Protein 6YRS (pdb70)

Secondary structure (DSSP, 8-state):
-HHHHHHHHHHHHTSEEEEEEEETTT--EEEESTTS-EE-GGGHHHHHHHHHHHHHHTTS--TT-EE---GGG--SS-TTGGG-TTT-EEHHHHHHHHHHS--HHHHHHHHHHHTSHHHHHHHHHHTT-SS----S-TTGGG---TT--TTEE-HHHHHHHHHHHHHSSSS-HHHHHHHHHHHHT--S-TTTTGGGS-TTSEEEEEEEEETTTEEEEEEEEE-TTS--EEEEEEEES--S-HHHHHHHHHHHHHHHHHHHHT--/-HHHHHHHHHHHHTSEEEEEEEETTT--EEEESTTS-EE-GGGHHHHHHHHHHHHHHTTS--TT-EE---GGG--SS-TTGGG-TTT-EEHHHHHHHHHHH--HHHHHHHHHHHTSHHHHHHHHHHTT-SS----S-TTGGG---TT--TTEE-HHHHHHHHHHHHHSSSS-HHHHHHHHHHHHT---EEEETTTEEEEEEE---EEEEEEEES--S-HHHHHHHHHHHHHHHHHHHHH-

Radius of gyration: 26.32 Å; Cα contacts (8 Å, |Δi|>4): 1083; chains: 2; bounding box: 68×52×70 Å

CATH classification: 3.40.710.10

Solvent-accessible surface area: 21165 Å² total; per-residue (Å²): 160,36,53,116,88,2,39,96,5,14,175,146,0,43,16,58,0,0,0,0,0,7,20,13,69,99,27,78,126,28,62,28,93,8,108,60,58,0,12,0,1,12,0,0,1,1,0,0,1,0,1,4,1,20,35,41,63,62,69,131,32,146,45,48,73,126,21,105,21,53,130,165,70,42,47,92,171,5,60,35,0,80,147,62,39,83,76,1,5,20,0,30,74,0,0,82,3,1,0,2,62,24,0,6,2,0,0,23,19,1,0,81,22,5,0,0,11,35,4,0,22,53,28,0,95,88,37,58,7,149,32,0,74,5,53,38,70,2,44,96,1,20,59,8,26,76,84,37,92,100,0,4,0,45,0,14,18,0,0,52,7,2,78,47,0,11,82,19,130,36,3,41,98,78,6,52,102,54,1,41,66,13,1,71,49,11,128,48,14,30,130,2,9,66,81,70,30,72,113,91,42,150,16,1,0,1,5,2,56,18,106,85,12,1,41,0,0,2,1,16,2,10,0,60,93,129,32,42,4,0,0,0,0,2,1,3,56,8,142,45,97,58,102,35,49,18,59,7,0,33,52,0,1,119,22,0,16,75,37,2,45,121,116,219,168,20,65,117,90,2,30,92,41,12,127,185,5,46,19,55,0,0,0,0,1,6,25,7,70,88,28,77,124,35,51,26,85,8,110,50,57,1,12,0,0,11,0,0,1,0,0,0,0,0,1,2,1,22,75,40,64,66,67,157,24,151,48,47,83,126,18,105,22,41,148,156,67,51,48,95,175,6,53,32,0,81,147,60,35,79,95,2,2,22,0,26,75,0,0,77,2,0,0,4,66,28,0,7,2,0,0,24,16,0,0,118,35,8,60,4,10,66,19,0,23,60,29,0,71,90,37,60,7,128,34,0,14,5,50,27,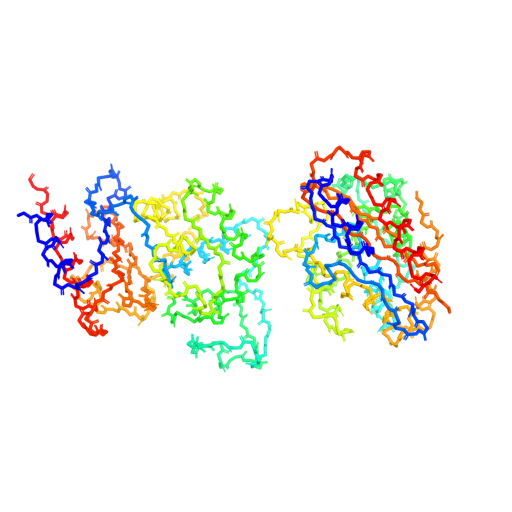101,5,48,107,1,15,64,6,19,72,53,14,42,25,0,3,0,47,0,26,18,0,0,52,8,0,79,46,0,7,79,25,140,32,6,38,97,79,8,62,106,52,1,50,76,11,16,112,36,64,163,11,35,3,45,23,98,94,12,0,52,1,50,2,34,36,103,106,39,22,0,7,0,0,0,0,3,63,11,161,43,99,52,117,37,42,65,60,14,6,68,55,0,13,120,17,0,37,77,35,10,109,137,166

Sequence (504 aa):
QLSSEEQLAELEKRSGGRRVGVIVLDTATGRRIAYRGDDERRFPMMSTFKALLAAAVLARVDAGKKERLGRRITYSKEEDLVDYSPVTEKHVGDGMTVAELCEAAITLSDNTAANLLLEEALGGPAALTAFLRSIGDEEVTRLDRWEPELNEAAPGDERDTTMPAAMAATLRTLLLGDDALSPASRQQLVDWLVANKTGGKLLRAGLPADWRRIGDKSGAGEEHGSRNIIAVIGPPGRRAPIIIVVIYLTEESQVDADARDAVIAEVGRLVVEAFHHHHQLSEEQLAELEKRRSGGRVGVVIVLDTATGRRRIAYRGDDERRFPMMMSTFKALLAAAVLARRVDAGKERRLGRRITYSKKEEDLVDYSPVTEKHVGDGMTVAELCEAAITLSDNTAANLLLEALGGPAALTAFLRSIGDEVTRLDRWEPELNEAAPGDERDTTMPAAMAATLRTLLLGDALSPASRQQLVDWLVANKKKSGAGEHGSRNIIAVIAPIIVVVIYLTESQVDADARDAVIAEVGRLVVEAFHHH

Structure (mmCIF, N/CA/C/O backbone):
data_6YRS
#
_entry.id   6YRS
#
_cell.length_a   47.347
_cell.length_b   81.402
_cell.length_c   61.037
_cell.angle_alpha   90.000
_cell.angle_beta   94.580
_cell.angle_gamma   90.000
#
_symmetry.space_group_name_H-M   'P 1 21 1'
#
loop_
_entity.id
_entity.type
_entity.pdbx_description
1 polymer 'ancestral beta-lactamase'
2 non-polymer 'ACETATE ION'
3 non-polymer 'TRIETHYLENE GLYCOL'
4 non-polymer 1,2-ETHANEDIOL
5 non-polymer 'SULFATE ION'
6 non-polymer DI(HYDROXYETHYL)ETHER
7 water water
#
loop_
_atom_site.group_PDB
_atom_site.id
_atom_site.type_symbol
_atom_site.label_atom_id
_atom_site.label_alt_id
_atom_site.label_comp_id
_atom_site.label_asym_id
_atom_site.label_entity_id
_atom_site.label_seq_id
_atom_site.pdbx_PDB_ins_code
_atom_site.Cartn_x
_atom_site.Cartn_y
_atom_site.Cartn_z
_atom_site.occupancy
_atom_site.B_iso_or_equiv
_atom_site.auth_seq_id
_atom_site.auth_comp_id
_atom_site.auth_asym_id
_atom_site.auth_atom_id
_atom_site.pdbx_PDB_model_num
ATOM 1 N N . GLN A 1 4 ? 1.16986 51.46771 -13.25891 1.000 68.83738 28 GLN A N 1
ATOM 2 C CA . GLN A 1 4 ? 2.42571 52.10094 -12.90672 1.000 65.84634 28 GLN A CA 1
ATOM 3 C C . GLN A 1 4 ? 3.38526 51.05235 -12.33988 1.000 59.47612 28 GLN A C 1
ATOM 4 O O . GLN A 1 4 ? 3.10486 49.85897 -12.35254 1.000 57.53018 28 GLN A O 1
ATOM 17 N N . LEU A 1 5 ? 4.50350 51.50782 -11.78405 1.000 55.18503 29 LEU A N 1
ATOM 18 C CA . LEU A 1 5 ? 5.54877 50.57098 -11.38633 1.000 51.53016 29 LEU A CA 1
ATOM 19 C C . LEU A 1 5 ? 5.12067 49.70835 -10.20600 1.000 51.69975 29 LEU A C 1
ATOM 20 O O . LEU A 1 5 ? 5.36309 48.49700 -10.19388 1.000 49.56294 29 LEU A O 1
ATOM 36 N N A SER A 1 6 ? 4.51832 50.30900 -9.18182 0.571 53.86472 30 SER A N 1
ATOM 37 N N B SER A 1 6 ? 4.48459 50.32491 -9.20684 0.429 53.96954 30 SER A N 1
ATOM 38 C CA A SER A 1 6 ? 4.17169 49.51653 -8.00470 0.571 52.87210 30 SER A CA 1
ATOM 39 C CA B SER A 1 6 ? 4.05754 49.59286 -8.01845 0.429 53.23563 30 SER A CA 1
ATOM 40 C C A SER A 1 6 ? 3.13906 48.44964 -8.35169 0.571 54.35832 30 SER A C 1
ATOM 41 C C B SER A 1 6 ? 3.09187 48.47475 -8.38538 0.429 54.46430 30 SER A C 1
ATOM 42 O O A SER A 1 6 ? 3.13275 47.36426 -7.75780 0.571 52.80954 30 SER A O 1
ATOM 43 O O B SER A 1 6 ? 3.13644 47.38204 -7.80653 0.429 52.94277 30 SER A O 1
ATOM 58 N N A GLU A 1 7 ? 2.26858 48.74008 -9.31113 0.571 55.06585 31 GLU A N 1
ATOM 59 N N B GLU A 1 7 ? 2.20860 48.73462 -9.34124 0.429 55.39296 31 GLU A N 1
ATOM 60 C CA A GLU A 1 7 ? 1.27788 47.75675 -9.73964 0.571 56.32217 31 GLU A CA 1
ATOM 61 C CA B GLU A 1 7 ? 1.24665 47.71775 -9.74980 0.429 56.37291 31 GLU A CA 1
ATOM 62 C C A GLU A 1 7 ? 1.92467 46.62706 -10.52222 0.571 54.32959 31 GLU A C 1
ATOM 63 C C B GLU A 1 7 ? 1.91890 46.60832 -10.53886 0.429 54.40466 31 GLU A C 1
ATOM 64 O O A GLU A 1 7 ? 1.52109 45.46315 -10.39322 0.571 54.72973 31 GLU A O 1
ATOM 65 O O B GLU A 1 7 ? 1.53206 45.43766 -10.42770 0.429 54.72928 31 GLU A O 1
ATOM 88 N N . GLN A 1 8 ? 2.90850 46.96161 -11.36134 1.000 53.09041 32 GLN A N 1
ATOM 89 C CA . GLN A 1 8 ? 3.67841 45.94424 -12.06488 1.000 53.70360 32 GLN A CA 1
ATOM 90 C C . GLN A 1 8 ? 4.41187 45.04520 -11.08385 1.000 47.93487 32 GLN A C 1
ATOM 91 O O . GLN A 1 8 ? 4.44376 43.82326 -11.25347 1.000 48.31066 32 GLN A O 1
ATOM 106 N N . LEU A 1 9 ? 5.02552 45.63155 -10.05997 1.000 44.50078 33 LEU A N 1
ATOM 107 C CA . LEU A 1 9 ? 5.77059 44.81440 -9.10161 1.000 40.35262 33 LEU A CA 1
ATOM 108 C C . LEU A 1 9 ? 4.83927 43.93061 -8.27120 1.000 42.05696 33 LEU A C 1
ATOM 109 O O . LEU A 1 9 ? 5.16415 42.76799 -7.97350 1.000 40.76513 33 LEU A O 1
ATOM 125 N N . ALA A 1 10 ? 3.67861 44.45991 -7.88334 1.000 43.54779 34 ALA A N 1
ATOM 126 C CA . ALA A 1 10 ? 2.73080 43.66128 -7.12127 1.000 44.35325 34 ALA A CA 1
ATOM 127 C C . ALA A 1 10 ? 2.23814 42.48876 -7.95407 1.000 46.36085 34 ALA A C 1
ATOM 128 O O . ALA A 1 10 ? 2.01698 41.39177 -7.42338 1.000 47.21155 34 ALA A O 1
ATOM 135 N N . GLU A 1 11 ? 2.06358 42.69894 -9.26752 1.000 49.26282 35 GLU A N 1
ATOM 136 C CA . GLU A 1 11 ? 1.64772 41.60718 -10.13930 1.000 53.07607 35 GLU A CA 1
ATOM 137 C C . GLU A 1 11 ? 2.74964 40.55637 -10.26289 1.000 50.06496 35 GLU A C 1
ATOM 138 O O . GLU A 1 11 ? 2.46602 39.35338 -10.25321 1.000 49.24876 35 GLU A O 1
ATOM 150 N N . LEU A 1 12 ? 4.00706 40.98693 -10.41580 1.000 48.97372 36 LEU A N 1
ATOM 151 C CA . LEU A 1 12 ? 5.09562 40.02125 -10.45925 1.000 48.24236 36 LEU A CA 1
ATOM 152 C C . LEU A 1 12 ? 5.17798 39.28859 -9.13346 1.000 46.61178 36 LEU A C 1
ATOM 153 O O . LEU A 1 12 ? 5.39273 38.07044 -9.08749 1.000 45.97945 36 LEU A O 1
ATOM 169 N N . GLU A 1 13 ? 5.02163 40.03101 -8.03739 1.000 44.80278 37 GLU A N 1
ATOM 170 C CA . GLU A 1 13 ? 5.04036 39.41925 -6.71680 1.000 44.01196 37 GLU A CA 1
ATOM 171 C C . GLU A 1 13 ? 3.94543 38.36989 -6.58953 1.000 48.05682 37 GLU A C 1
ATOM 172 O O . GLU A 1 13 ? 4.19775 37.26071 -6.11166 1.000 48.83791 37 GLU A O 1
ATOM 184 N N . LYS A 1 14 ? 2.74218 38.65167 -7.10170 1.000 49.76112 38 LYS A N 1
ATOM 185 C CA . LYS A 1 14 ? 1.69025 37.65431 -6.97979 1.000 52.72633 38 LYS A CA 1
ATOM 186 C C . LYS A 1 14 ? 1.91635 36.48698 -7.93157 1.000 52.51228 38 LYS A C 1
ATOM 187 O O . LYS A 1 14 ? 1.47677 35.37317 -7.64035 1.000 54.49527 38 LYS A O 1
ATOM 206 N N . ARG A 1 15 ? 2.52926 36.72483 -9.09335 1.000 53.66475 39 ARG A N 1
ATOM 207 C CA . ARG A 1 15 ? 2.80393 35.61770 -10.00142 1.000 56.76933 39 ARG A CA 1
ATOM 208 C C . ARG A 1 15 ? 3.84956 34.68236 -9.39566 1.000 52.07877 39 ARG A C 1
ATOM 209 O O . ARG A 1 15 ? 3.78143 33.46362 -9.57801 1.000 51.89131 39 ARG A O 1
ATOM 230 N N . SER A 1 16 ? 4.80835 35.25258 -8.67182 1.000 48.77081 40 SER A N 1
ATOM 231 C CA . SER A 1 16 ? 5.86724 34.49952 -7.98470 1.000 46.58588 40 SER A CA 1
ATOM 232 C C . SER A 1 16 ? 5.35221 33.62590 -6.83623 1.000 46.04853 40 SER A C 1
ATOM 233 O O . SER A 1 16 ? 5.99766 32.62209 -6.48523 1.000 45.50113 40 SER A O 1
ATOM 241 N N . GLY A 1 17 ? 4.19046 33.94714 -6.28482 1.000 43.19821 41 GLY A N 1
ATOM 242 C CA . GLY A 1 17 ? 3.74829 33.34688 -5.04184 1.000 41.93749 41 GLY A CA 1
ATOM 243 C C . GLY A 1 17 ? 4.52009 33.78596 -3.81622 1.000 39.35999 41 GLY A C 1
ATOM 244 O O . GLY A 1 17 ? 4.23711 33.29908 -2.71919 1.000 39.70773 41 GLY A O 1
ATOM 248 N N . GLY A 1 18 ? 5.47025 34.70216 -3.96319 1.000 38.21379 42 GLY A N 1
ATOM 249 C CA . GLY A 1 18 ? 6.35693 35.07955 -2.88506 1.000 35.36982 42 GLY A CA 1
ATOM 250 C C . GLY A 1 18 ? 6.32811 36.55288 -2.54761 1.000 35.78907 42 GLY A C 1
ATOM 251 O O . GLY A 1 18 ? 5.36948 37.27042 -2.86727 1.000 37.88063 42 GLY A O 1
ATOM 255 N N A ARG A 1 19 ? 7.38955 36.99128 -1.87822 0.395 32.45175 43 ARG A N 1
ATOM 256 N N B ARG A 1 19 ? 7.35228 36.98141 -1.82003 0.605 32.44995 43 ARG A N 1
ATOM 257 C CA A ARG A 1 19 ? 7.58290 38.36328 -1.44167 0.395 31.42599 43 ARG A CA 1
ATOM 258 C CA B ARG A 1 19 ? 7.57954 38.36255 -1.43824 0.605 31.23415 43 ARG A CA 1
ATOM 259 C C A ARG A 1 19 ? 8.75209 38.94785 -2.21459 0.395 30.77067 43 ARG A C 1
ATOM 260 C C B ARG A 1 19 ? 8.71825 38.90492 -2.28294 0.605 30.93367 43 ARG A C 1
ATOM 261 O O A ARG A 1 19 ? 9.84094 38.35773 -2.24496 0.395 28.91535 43 ARG A O 1
ATOM 262 O O B ARG A 1 19 ? 9.77395 38.26426 -2.39532 0.605 29.29007 43 ARG A O 1
ATOM 303 N N . VAL A 1 20 ? 8.54448 40.12643 -2.78747 1.000 30.64150 44 VAL A N 1
ATOM 304 C CA . VAL A 1 20 ? 9.56333 40.83045 -3.55517 1.000 28.31803 44 VAL A CA 1
ATOM 305 C C . VAL A 1 20 ? 9.95840 42.11106 -2.83665 1.000 27.35631 44 VAL A C 1
ATOM 306 O O . VAL A 1 20 ? 9.09202 42.86118 -2.36846 1.000 28.16865 44 VAL A O 1
ATOM 320 N N . GLY A 1 21 ? 11.25423 42.39875 -2.82695 1.000 27.82991 45 GLY A N 1
ATOM 321 C CA . GLY A 1 21 ? 11.76230 43.64708 -2.26078 1.000 26.09575 45 GLY A CA 1
ATOM 322 C C . GLY A 1 21 ? 12.79205 44.23667 -3.19787 1.000 25.49960 45 GLY A C 1
ATOM 323 O O . GLY A 1 21 ? 13.59571 43.52018 -3.77005 1.000 26.66120 45 GLY A O 1
ATOM 327 N N . VAL A 1 22 ? 12.77178 45.56693 -3.33179 1.000 28.10488 46 VAL A N 1
ATOM 328 C CA . VAL A 1 22 ? 13.66339 46.23775 -4.27014 1.000 29.87855 46 VAL A CA 1
ATOM 329 C C . VAL A 1 22 ? 14.02503 47.61189 -3.74636 1.000 29.06633 46 VAL A C 1
ATOM 330 O O . VAL A 1 22 ? 13.15040 48.35905 -3.29905 1.000 30.08651 46 VAL A O 1
ATOM 343 N N . ILE A 1 23 ? 15.26575 48.00102 -3.99427 1.000 27.92542 47 ILE A N 1
ATOM 344 C CA . ILE A 1 23 ? 15.69677 49.39718 -3.93878 1.000 27.53291 47 ILE A CA 1
ATOM 345 C C . ILE A 1 23 ? 16.53839 49.66454 -5.16314 1.000 27.54119 47 ILE A C 1
ATOM 346 O O . ILE A 1 23 ? 17.45269 48.89034 -5.46887 1.000 27.07886 47 ILE A O 1
ATOM 362 N N . VAL A 1 24 ? 16.26320 50.77237 -5.86159 1.000 25.27939 48 VAL A N 1
ATOM 363 C CA . VAL A 1 24 ? 17.21624 51.39351 -6.76636 1.000 24.30452 48 VAL A CA 1
ATOM 364 C C . VAL A 1 24 ? 17.59218 52.73001 -6.13310 1.000 27.16012 48 VAL A C 1
ATOM 365 O O . VAL A 1 24 ? 16.70332 53.50995 -5.77817 1.000 26.80089 48 VAL A O 1
ATOM 378 N N . LEU A 1 25 ? 18.88541 52.97695 -5.97934 1.000 25.59810 49 LEU A N 1
ATOM 379 C CA . LEU A 1 25 ? 19.38179 54.14929 -5.25524 1.000 25.97496 49 LEU A CA 1
ATOM 380 C C . LEU A 1 25 ? 20.43688 54.85914 -6.07884 1.000 28.56745 49 LEU A C 1
ATOM 381 O O . LEU A 1 25 ? 21.42404 54.24967 -6.50840 1.000 27.29206 49 LEU A O 1
ATOM 397 N N . ASP A 1 26 ? 20.23405 56.15779 -6.27587 1.000 29.30300 50 ASP A N 1
ATOM 398 C CA . ASP A 1 26 ? 21.18593 57.01765 -6.95469 1.000 30.56572 50 ASP A CA 1
ATOM 399 C C . ASP A 1 26 ? 22.23290 57.41608 -5.91938 1.000 32.07374 50 ASP A C 1
ATOM 400 O O . ASP A 1 26 ? 21.89263 58.04214 -4.91572 1.000 31.85238 50 ASP A O 1
ATOM 409 N N . THR A 1 27 ? 23.48709 57.00741 -6.12365 1.000 32.50684 51 THR A N 1
ATOM 410 C CA . THR A 1 27 ? 24.49884 57.27080 -5.10725 1.000 33.64781 51 THR A CA 1
ATOM 411 C C . THR A 1 27 ? 24.82615 58.75122 -5.00875 1.000 37.28313 51 THR A C 1
ATOM 412 O O . THR A 1 27 ? 25.36568 59.18559 -3.98844 1.000 39.29276 51 THR A O 1
ATOM 423 N N . ALA A 1 28 ? 24.50166 59.54687 -6.01949 1.000 36.46481 52 ALA A N 1
ATOM 424 C CA . ALA A 1 28 ? 24.81151 60.97075 -5.92739 1.000 39.11809 52 ALA A CA 1
ATOM 425 C C . ALA A 1 28 ? 23.69398 61.79088 -5.29434 1.000 37.51890 52 ALA A C 1
ATOM 426 O O . ALA A 1 28 ? 23.96976 62.80134 -4.63718 1.000 39.54808 52 ALA A O 1
ATOM 433 N N . THR A 1 29 ? 22.43927 61.37296 -5.43381 1.000 31.24392 53 THR A N 1
ATOM 434 C CA . THR A 1 29 ? 21.34141 62.19515 -4.95887 1.000 33.07211 53 THR A CA 1
ATOM 435 C C . THR A 1 29 ? 20.56624 61.58568 -3.81002 1.000 31.31528 53 THR A C 1
ATOM 436 O O . THR A 1 29 ? 19.83136 62.31808 -3.14668 1.000 32.44720 53 THR A O 1
ATOM 447 N N . GLY A 1 30 ? 20.73057 60.28945 -3.55845 1.000 29.72922 54 GLY A N 1
ATOM 448 C CA . GLY A 1 30 ? 19.93132 59.51782 -2.62778 1.000 31.39037 54 GLY A CA 1
ATOM 449 C C . GLY A 1 30 ? 18.50340 59.23101 -3.07494 1.000 31.85678 54 GLY A C 1
ATOM 450 O O . GLY A 1 30 ? 17.72452 58.67747 -2.29412 1.000 30.52557 54 GLY A O 1
ATOM 454 N N . ARG A 1 31 ? 18.13928 59.59422 -4.29701 1.000 31.08879 55 ARG A N 1
ATOM 455 C CA . ARG A 1 31 ? 16.80609 59.29403 -4.79947 1.000 31.02710 55 ARG A CA 1
ATOM 456 C C . ARG A 1 31 ? 16.65179 57.79095 -4.98190 1.000 29.14306 55 ARG A C 1
ATOM 457 O O . ARG A 1 31 ? 17.58368 57.10498 -5.42553 1.000 27.30573 55 ARG A O 1
ATOM 478 N N . ARG A 1 32 ? 15.44150 57.28200 -4.72161 1.000 29.75373 56 ARG A N 1
ATOM 479 C CA . ARG A 1 32 ? 15.23801 55.84289 -4.76907 1.000 30.03362 56 ARG A CA 1
ATOM 480 C C . ARG A 1 32 ? 13.90468 55.46233 -5.38889 1.000 31.93190 56 ARG A C 1
ATOM 481 O O . ARG A 1 32 ? 12.93364 56.20335 -5.30597 1.000 31.08164 56 ARG A O 1
ATOM 502 N N . ILE A 1 33 ? 13.88219 54.26542 -5.98649 1.000 29.98084 57 ILE A N 1
ATOM 503 C CA . ILE A 1 33 ? 12.66529 53.47735 -6.12279 1.000 30.73090 57 ILE A CA 1
ATOM 504 C C . ILE A 1 33 ? 12.70621 52.40625 -5.04268 1.000 30.71582 57 ILE A C 1
ATOM 505 O O . ILE A 1 33 ? 13.75174 51.76884 -4.85910 1.000 29.80695 57 ILE A O 1
ATOM 521 N N . ALA A 1 34 ? 11.60741 52.24947 -4.28628 1.000 32.13185 58 ALA A N 1
ATOM 522 C CA . ALA A 1 34 ? 11.54981 51.30239 -3.17003 1.000 31.70154 58 ALA A CA 1
ATOM 523 C C . ALA A 1 34 ? 10.27591 50.47920 -3.22349 1.000 31.96126 58 ALA A C 1
ATOM 524 O O . ALA A 1 34 ? 9.18500 51.01389 -3.45861 1.000 33.28485 58 ALA A O 1
ATOM 531 N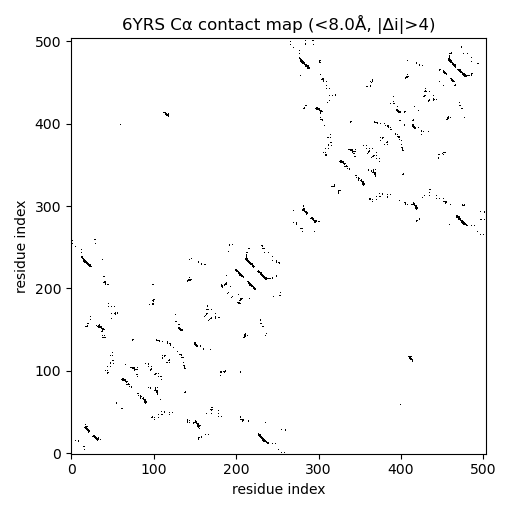 N . TYR A 1 35 ? 10.40541 49.18289 -2.97883 1.000 29.61398 60 TYR A N 1
ATOM 532 C CA . TYR A 1 35 ? 9.25328 48.29380 -2.87847 1.000 32.40494 60 TYR A CA 1
ATOM 533 C C . TYR A 1 35 ? 9.55068 47.33604 -1.74830 1.000 30.57652 60 TYR A C 1
ATOM 534 O O . TYR A 1 35 ? 10.51891 46.58791 -1.85187 1.000 29.89886 60 TYR A O 1
ATOM 552 N N . ARG A 1 36 ? 8.76877 47.39936 -0.66405 1.000 32.48625 61 ARG A N 1
ATOM 553 C CA . ARG A 1 36 ? 9.05115 46.60488 0.54634 1.000 31.60470 61 ARG A CA 1
ATOM 554 C C . ARG A 1 36 ? 10.46285 46.89446 1.05419 1.000 30.04593 61 ARG A C 1
ATOM 555 O O . ARG A 1 36 ? 11.17796 46.00623 1.54186 1.000 28.91322 61 ARG A O 1
ATOM 576 N N . GLY A 1 37 ? 10.85603 48.17047 0.96522 1.000 29.88655 62 GLY A N 1
ATOM 577 C CA . GLY A 1 37 ? 12.22005 48.56986 1.31511 1.000 30.22258 62 GLY A CA 1
ATOM 578 C C . GLY A 1 37 ? 12.52192 48.43888 2.78705 1.000 31.36513 62 GLY A C 1
ATOM 579 O O . GLY A 1 37 ? 13.70555 48.30516 3.17002 1.000 31.40675 62 GLY A O 1
ATOM 583 N N A ASP A 1 38 ? 11.50544 48.44058 3.63574 0.494 33.47456 63 ASP A N 1
ATOM 584 N N B ASP A 1 38 ? 11.48247 48.40871 3.61262 0.506 33.45688 63 ASP A N 1
ATOM 585 C CA A ASP A 1 38 ? 11.72021 48.34404 5.07110 0.494 34.66696 63 ASP A CA 1
ATOM 586 C CA B ASP A 1 38 ? 11.58553 48.37958 5.06078 0.506 34.74066 63 ASP A CA 1
ATOM 587 C C A ASP A 1 38 ? 11.22176 47.02011 5.63836 0.494 34.90458 63 ASP A C 1
ATOM 588 C C B ASP A 1 38 ? 11.24810 47.01254 5.64107 0.506 34.87275 63 ASP A C 1
ATOM 589 O O A ASP A 1 38 ? 10.93568 46.93153 6.83581 0.494 36.41235 63 ASP A O 1
ATOM 590 O O B ASP A 1 38 ? 11.10364 46.88779 6.86060 0.506 36.22494 63 ASP A O 1
ATOM 607 N N . GLU A 1 39 ? 11.12605 45.98907 4.80768 1.000 32.12545 64 GLU A N 1
ATOM 608 C CA . GLU A 1 39 ? 10.83560 44.63533 5.26016 1.000 32.59539 64 GLU A CA 1
ATOM 609 C C . GLU A 1 39 ? 12.12405 43.82205 5.25657 1.000 31.07167 64 GLU A C 1
ATOM 610 O O . GLU A 1 39 ? 13.08248 44.15015 4.55996 1.000 31.03290 64 GLU A O 1
ATOM 623 N N A ARG A 1 40 ? 12.12721 42.73308 6.02873 0.628 30.63879 65 ARG A N 1
ATOM 624 N N B ARG A 1 40 ? 12.13902 42.73692 6.02821 0.372 30.53068 65 ARG A N 1
ATOM 625 C CA A ARG A 1 40 ? 13.28911 41.85876 6.06727 0.628 29.19713 65 ARG A CA 1
ATOM 626 C CA B ARG A 1 40 ? 13.32255 41.89043 6.08590 0.372 29.16107 65 ARG A CA 1
ATOM 627 C C A ARG A 1 40 ? 13.23149 40.79775 4.98356 0.628 27.93882 65 ARG A C 1
ATOM 628 C C B ARG A 1 40 ? 13.25839 40.78219 5.04214 0.372 27.90129 65 ARG A C 1
ATOM 629 O O A ARG A 1 40 ? 12.17938 40.19300 4.70474 0.628 28.53172 65 ARG A O 1
ATOM 630 O O B ARG A 1 40 ? 12.20862 40.16214 4.80916 0.372 28.64487 65 ARG A O 1
ATOM 671 N N . PHE A 1 41 ? 14.40017 40.54683 4.40978 1.000 27.33741 66 PHE A N 1
ATOM 672 C CA . PHE A 1 41 ? 14.63283 39.48204 3.47217 1.000 27.23683 66 PHE A CA 1
ATOM 673 C C . PHE A 1 41 ? 15.95188 38.80671 3.78633 1.000 26.36463 66 PHE A C 1
ATOM 674 O O . PHE A 1 41 ? 16.89042 39.46638 4.27015 1.000 27.73945 66 PHE A O 1
ATOM 692 N N . PRO A 1 42 ? 16.07746 37.52460 3.43313 1.000 26.90164 67 PRO A N 1
ATOM 693 C CA . PRO A 1 42 ? 17.33633 36.80399 3.64494 1.000 27.38978 67 PRO A CA 1
ATOM 694 C C . PRO A 1 42 ? 18.41701 37.34906 2.73810 1.000 28.55875 67 PRO A C 1
ATOM 695 O O . PRO A 1 42 ? 18.16822 37.66682 1.56763 1.000 27.07807 67 PRO A O 1
ATOM 706 N N . MET A 1 43 ? 19.61853 37.48955 3.28766 1.000 27.01611 68 MET A N 1
ATOM 707 C CA . MET A 1 43 ? 20.74542 37.93006 2.46808 1.000 25.96414 68 MET A CA 1
ATOM 708 C C . MET A 1 43 ? 21.27538 36.85111 1.51655 1.000 25.08678 68 MET A C 1
ATOM 709 O O . MET A 1 43 ? 21.76237 37.17585 0.41989 1.000 26.03882 68 MET A O 1
ATOM 723 N N . MET A 1 44 ? 21.33541 35.60228 1.96005 1.000 24.69654 69 MET A N 1
ATOM 724 C CA . MET A 1 44 ? 22.04362 34.52850 1.25770 1.000 24.69066 69 MET A CA 1
ATOM 725 C C . MET A 1 44 ? 23.42519 35.02458 0.79899 1.000 23.86563 69 MET A C 1
ATOM 726 O O . MET A 1 44 ? 24.12057 35.74904 1.54040 1.000 23.55625 69 MET A O 1
ATOM 740 N N . SER A 1 45 ? 23.86922 34.65601 -0.40163 1.000 24.49959 70 SER A N 1
ATOM 741 C CA . SER A 1 45 ? 25.26341 34.89934 -0.76058 1.000 24.34289 70 SER A CA 1
ATOM 742 C C . SER A 1 45 ? 25.56383 36.37863 -0.98895 1.000 23.58709 70 SER A C 1
ATOM 743 O O . SER A 1 45 ? 26.73706 36.75066 -1.14976 1.000 24.46043 70 SER A O 1
ATOM 751 N N . THR A 1 46 ? 24.55252 37.24411 -1.04816 1.000 22.35844 71 THR A N 1
ATOM 752 C CA . THR A 1 46 ? 24.89239 38.65032 -1.16516 1.000 23.31748 71 THR A CA 1
ATOM 753 C C . THR A 1 46 ? 25.65098 39.11730 0.07414 1.000 24.09048 71 THR A C 1
ATOM 754 O O . THR A 1 46 ? 26.35581 40.13205 0.00182 1.000 24.45317 71 THR A O 1
ATOM 765 N N . PHE A 1 47 ? 25.56170 38.39150 1.19015 1.000 29.49525 72 PHE A N 1
ATOM 766 C CA . PHE A 1 47 ? 26.35895 38.79890 2.36603 1.000 32.86153 72 PHE A CA 1
ATOM 767 C C . PHE A 1 47 ? 27.87651 38.75440 2.08826 1.000 32.64738 72 PHE A C 1
ATOM 768 O O . PHE A 1 47 ? 28.66241 39.44207 2.77762 1.000 29.29689 72 PHE A O 1
ATOM 785 N N . LYS A 1 48 ? 28.31472 37.98827 1.07470 1.000 21.87661 73 LYS A N 1
ATOM 786 C CA . LYS A 1 48 ? 29.73277 37.82673 0.78806 1.000 21.50278 73 LYS A CA 1
ATOM 787 C C . LYS A 1 48 ? 30.33623 39.15580 0.39263 1.000 22.22816 73 LYS A C 1
ATOM 788 O O . LYS A 1 48 ? 31.52428 39.38539 0.59058 1.000 24.22126 73 LYS A O 1
ATOM 807 N N . ALA A 1 49 ? 29.52174 40.06678 -0.14455 1.000 23.13111 74 ALA A N 1
ATOM 808 C CA . ALA A 1 49 ? 30.02800 41.39106 -0.47822 1.000 24.45380 74 ALA A CA 1
ATOM 809 C C . ALA A 1 49 ? 30.38785 42.14844 0.78743 1.000 23.88045 74 ALA A C 1
ATOM 810 O O . ALA A 1 49 ? 31.41481 42.84130 0.84855 1.000 25.05360 74 ALA A O 1
ATOM 817 N N . LEU A 1 50 ? 29.52942 42.04481 1.79376 1.000 21.65028 75 LEU A N 1
ATOM 818 C CA . LEU A 1 50 ? 29.78920 42.69238 3.07090 1.000 22.36419 75 LEU A CA 1
ATOM 819 C C . LEU A 1 50 ? 30.97582 42.04522 3.79132 1.000 24.18443 75 LEU A C 1
ATOM 820 O O . LEU A 1 50 ? 31.72994 42.72553 4.51076 1.000 23.80199 75 LEU A O 1
ATOM 836 N N . LEU A 1 51 ? 31.06182 40.72118 3.71444 1.000 22.16999 76 LEU A N 1
ATOM 837 C CA . LEU A 1 51 ? 32.18911 39.99898 4.30387 1.000 23.37759 76 LEU A CA 1
ATOM 838 C C . LEU A 1 51 ? 33.51335 40.48982 3.72876 1.000 24.11724 76 LEU A C 1
ATOM 839 O O . LEU A 1 51 ? 34.46773 40.76149 4.46935 1.000 25.03498 76 LEU A O 1
ATOM 855 N N . ALA A 1 52 ? 33.61224 40.58515 2.40766 1.000 23.12317 77 ALA A N 1
ATOM 856 C CA . ALA A 1 52 ? 34.84835 41.06359 1.81566 1.000 25.05180 77 ALA A CA 1
ATOM 857 C C . ALA A 1 52 ? 35.14306 42.49258 2.25236 1.000 27.12219 77 ALA A C 1
ATOM 858 O O . ALA A 1 52 ? 36.31301 42.85450 2.48437 1.000 26.41129 77 ALA A O 1
ATOM 865 N N . ALA A 1 53 ? 34.09420 43.32166 2.38678 1.000 25.58905 78 ALA A N 1
ATOM 866 C CA . ALA A 1 53 ? 34.28659 44.68718 2.87447 1.000 25.40172 78 ALA A CA 1
ATOM 867 C C . ALA A 1 53 ? 34.86211 44.69302 4.28232 1.000 25.84248 78 ALA A C 1
ATOM 868 O O . ALA A 1 53 ? 35.78310 45.47284 4.58416 1.000 27.59723 78 ALA A O 1
ATOM 875 N N . ALA A 1 54 ? 34.34766 43.82747 5.15272 1.000 24.66626 79 ALA A N 1
ATOM 876 C CA . ALA A 1 54 ? 34.84043 43.75815 6.51741 1.000 25.52163 79 ALA A CA 1
ATOM 877 C C . ALA A 1 54 ? 36.30002 43.32130 6.55077 1.000 25.95485 79 ALA A C 1
ATOM 878 O O . ALA A 1 54 ? 37.09683 43.85525 7.33206 1.000 29.16247 79 ALA A O 1
ATOM 885 N N . VAL A 1 55 ? 36.65830 42.34021 5.72114 1.000 28.21277 80 VAL A N 1
ATOM 886 C CA . VAL A 1 55 ? 38.05246 41.90789 5.59185 1.000 28.62977 80 VAL A CA 1
ATOM 887 C C . VAL A 1 55 ? 38.94040 43.06417 5.15183 1.000 28.79860 80 VAL A C 1
ATOM 888 O O . VAL A 1 55 ? 39.98864 43.34241 5.74867 1.000 29.87635 80 VAL A O 1
ATOM 901 N N . LEU A 1 56 ? 38.52202 43.78579 4.11206 1.000 26.92029 81 LEU A N 1
ATOM 902 C CA . LEU A 1 56 ? 39.31027 44.92158 3.67141 1.000 28.15639 81 LEU A CA 1
ATOM 903 C C . LEU A 1 56 ? 39.41489 45.97851 4.76103 1.000 29.57850 81 LEU A C 1
ATOM 904 O O . LEU A 1 56 ? 40.43757 46.64800 4.86345 1.000 32.73708 81 LEU A O 1
ATOM 920 N N . ALA A 1 57 ? 38.34459 46.20698 5.52956 1.000 30.94967 82 ALA A N 1
ATOM 921 C CA . ALA A 1 57 ? 38.45972 47.17808 6.61890 1.000 32.87801 82 ALA A CA 1
ATOM 922 C C . ALA A 1 57 ? 39.48761 46.73075 7.65970 1.000 34.44145 82 ALA A C 1
ATOM 923 O O . ALA A 1 57 ? 40.16814 47.56558 8.26922 1.000 35.37689 82 ALA A O 1
ATOM 930 N N . ARG A 1 58 ? 39.57866 45.42062 7.90929 1.000 31.49946 83 ARG A N 1
ATOM 931 C CA . ARG A 1 58 ? 40.62926 44.91482 8.80264 1.000 33.03876 83 ARG A CA 1
ATOM 932 C C . ARG A 1 58 ? 42.00330 45.10613 8.17445 1.000 33.11085 83 ARG A C 1
ATOM 933 O O . ARG A 1 58 ? 42.97723 45.42910 8.86819 1.000 36.98319 83 ARG A O 1
ATOM 954 N N . VAL A 1 59 ? 42.11170 44.91891 6.85962 1.000 32.49828 84 VAL A N 1
ATOM 955 C CA . VAL A 1 59 ? 43.38330 45.19174 6.18507 1.000 34.40606 84 VAL A CA 1
ATOM 956 C C . VAL A 1 59 ? 43.75492 46.66186 6.32780 1.000 35.35289 84 VAL A C 1
ATOM 957 O O . VAL A 1 59 ? 44.90854 47.01701 6.62510 1.000 38.02186 84 VAL A O 1
ATOM 970 N N . ASP A 1 60 ? 42.79488 47.54794 6.06852 1.000 35.68042 85 ASP A N 1
ATOM 971 C CA . ASP A 1 60 ? 43.03370 48.97791 6.22902 1.000 38.07776 85 ASP A CA 1
ATOM 972 C C . ASP A 1 60 ? 43.61264 49.28734 7.61037 1.000 40.07921 85 ASP A C 1
ATOM 973 O O . ASP A 1 60 ? 44.45254 50.18984 7.76625 1.000 42.15201 85 ASP A O 1
ATOM 982 N N . ALA A 1 61 ? 43.11907 48.59094 8.63444 1.000 39.31126 86 ALA A N 1
ATOM 983 C CA . ALA A 1 61 ? 43.47372 48.86847 10.02507 1.000 42.24184 86 ALA A CA 1
ATOM 984 C C . ALA A 1 61 ? 44.73070 48.14034 10.48273 1.000 43.23064 86 ALA A C 1
ATOM 985 O O . ALA A 1 61 ? 45.14762 48.31034 11.63187 1.000 46.13284 86 ALA A O 1
ATOM 992 N N . GLY A 1 62 ? 45.35169 47.34670 9.62321 1.000 42.82738 87 GLY A N 1
ATOM 993 C CA . GLY A 1 62 ? 46.57031 46.66636 10.00479 1.000 45.53650 87 GLY A CA 1
ATOM 994 C C . GLY A 1 62 ? 46.32686 45.40912 10.79397 1.000 46.61818 87 GLY A C 1
ATOM 995 O O . GLY A 1 62 ? 47.25378 44.90989 11.44888 1.000 48.87222 87 GLY A O 1
ATOM 999 N N . LYS A 1 63 ? 45.09487 44.89373 10.76557 1.000 45.62965 88 LYS A N 1
ATOM 1000 C CA A LYS A 1 63 ? 44.71733 43.70342 11.50783 0.464 46.50880 88 LYS A CA 1
ATOM 1001 C CA B LYS A 1 63 ? 44.72049 43.70225 11.50751 0.536 46.45550 88 LYS A CA 1
ATOM 1002 C C . LYS A 1 63 ? 44.59995 42.47704 10.61684 1.000 45.14594 88 LYS A C 1
ATOM 1003 O O . LYS A 1 63 ? 44.34547 41.39390 11.12670 1.000 46.99014 88 LYS A O 1
ATOM 1040 N N . GLU A 1 64 ? 44.78663 42.62832 9.31104 1.000 39.16646 89 GLU A N 1
ATOM 1041 C CA . GLU A 1 64 ? 44.66963 41.52167 8.37032 1.000 37.96064 89 GLU A CA 1
ATOM 1042 C C . GLU A 1 64 ? 45.57399 41.84695 7.18907 1.000 37.75035 89 GLU A C 1
ATOM 1043 O O . GLU A 1 64 ? 45.95228 42.99716 6.98569 1.000 37.85327 89 GLU A O 1
ATOM 1055 N N . ARG A 1 65 ? 45.95645 40.81615 6.44081 1.000 38.93166 90 ARG A N 1
ATOM 1056 C CA . ARG A 1 65 ? 46.86913 40.93866 5.31164 1.000 40.36600 90 ARG A CA 1
ATOM 1057 C C . ARG A 1 65 ? 46.27978 40.15505 4.15227 1.000 37.13709 90 ARG A C 1
ATOM 1058 O O . ARG A 1 65 ? 45.97226 38.97694 4.31758 1.000 35.80022 90 ARG A O 1
ATOM 1079 N N . LEU A 1 66 ? 46.17880 40.77543 2.97458 1.000 37.01725 91 LEU A N 1
ATOM 1080 C CA . LEU A 1 66 ? 45.54741 40.07146 1.85441 1.000 35.91108 91 LEU A CA 1
ATOM 1081 C C . LEU A 1 66 ? 46.41124 38.91632 1.37007 1.000 35.45566 91 LEU A C 1
ATOM 1082 O O . LEU A 1 66 ? 45.88272 37.94228 0.79833 1.000 36.62203 91 LEU A O 1
ATOM 1098 N N . GLY A 1 67 ? 47.71793 38.98567 1.59849 1.000 37.07737 92 GLY A N 1
ATOM 1099 C CA . GLY A 1 67 ? 48.59953 37.90080 1.23531 1.000 37.58917 92 GLY A CA 1
ATOM 1100 C C . GLY A 1 67 ? 48.74040 36.78580 2.24187 1.000 37.25304 92 GLY A C 1
ATOM 1101 O O . GLY A 1 67 ? 49.53046 35.86361 2.01823 1.000 39.48443 92 GLY A O 1
ATOM 1105 N N . ARG A 1 68 ? 48.04492 36.85046 3.37255 1.000 38.69004 93 ARG A N 1
ATOM 1106 C CA . ARG A 1 68 ? 48.23358 35.83195 4.39808 1.000 39.66995 93 ARG A CA 1
ATOM 1107 C C . ARG A 1 68 ? 47.66991 34.51658 3.86842 1.000 38.92349 93 ARG A C 1
ATOM 1108 O O . ARG A 1 68 ? 46.58797 34.51848 3.30174 1.000 37.66664 93 ARG A O 1
ATOM 1129 N N . ARG A 1 69 ? 48.40904 33.40618 4.00032 1.000 39.32549 94 ARG A N 1
ATOM 1130 C CA . ARG A 1 69 ? 47.91197 32.12736 3.46725 1.000 39.32439 94 ARG A CA 1
ATOM 1131 C C . ARG A 1 69 ? 47.16845 31.34920 4.55786 1.000 38.32343 94 ARG A C 1
ATOM 1132 O O . ARG A 1 69 ? 47.69395 31.16256 5.66016 1.000 37.65745 94 ARG A O 1
ATOM 1153 N N . ILE A 1 70 ? 45.95685 30.88937 4.24803 1.000 35.56380 95 ILE A N 1
ATOM 1154 C CA . ILE A 1 70 ? 45.12939 30.12307 5.17758 1.000 36.05506 95 ILE A CA 1
ATOM 1155 C C . ILE A 1 70 ? 45.10583 28.68170 4.69268 1.000 36.74690 95 ILE A C 1
ATOM 1156 O O . ILE A 1 70 ? 44.89143 28.42984 3.50077 1.000 35.48757 95 ILE A O 1
ATOM 1172 N N . THR A 1 71 ? 45.33922 27.75148 5.61057 1.000 37.94159 96 THR A N 1
ATOM 1173 C CA . THR A 1 71 ? 45.31568 26.32855 5.33212 1.000 40.52928 96 THR A CA 1
ATOM 1174 C C . THR A 1 71 ? 44.07251 25.70492 5.95515 1.000 39.68001 96 THR A C 1
ATOM 1175 O O . THR A 1 71 ? 43.51918 26.20611 6.93700 1.000 40.58787 96 THR A O 1
ATOM 1186 N N . TYR A 1 72 ? 43.64571 24.60361 5.37045 1.000 35.70713 97 TYR A N 1
ATOM 1187 C CA . TYR A 1 72 ? 42.37523 23.98347 5.72714 1.000 33.39799 97 TYR A CA 1
ATOM 1188 C C . TYR A 1 72 ? 42.41219 22.58081 5.14496 1.000 36.07484 97 TYR A C 1
ATOM 1189 O O . TYR A 1 72 ? 43.35212 22.20652 4.43449 1.000 37.78312 97 TYR A O 1
ATOM 1207 N N . SER A 1 73 ? 41.41935 21.77641 5.51494 1.000 37.83556 98 SER A N 1
ATOM 1208 C CA . SER A 1 73 ? 41.39419 20.37173 5.14231 1.000 40.67137 98 SER A CA 1
ATOM 1209 C C . SER A 1 73 ? 40.12551 20.05740 4.36085 1.000 38.43979 98 SER A C 1
ATOM 1210 O O . SER A 1 73 ? 39.17644 20.86956 4.28329 1.000 34.94320 98 SER A O 1
ATOM 1218 N N . LYS A 1 74 ? 40.13570 18.86651 3.74863 1.000 35.95119 99 LYS A N 1
ATOM 1219 C CA . LYS A 1 74 ? 38.96883 18.44113 2.97880 1.000 35.09574 99 LYS A CA 1
ATOM 1220 C C . LYS A 1 74 ? 37.72279 18.38395 3.86234 1.000 32.90365 99 LYS A C 1
ATOM 1221 O O . LYS A 1 74 ? 36.61324 18.62942 3.38599 1.000 31.95853 99 LYS A O 1
ATOM 1240 N N A GLU A 1 75 ? 37.91017 18.07731 5.15262 0.424 33.11350 100 GLU A N 1
ATOM 1241 N N B GLU A 1 75 ? 37.91171 18.08936 5.15075 0.576 32.96441 100 GLU A N 1
ATOM 1242 C CA A GLU A 1 75 ? 36.79597 17.98406 6.09684 0.424 33.42029 100 GLU A CA 1
ATOM 1243 C CA B GLU A 1 75 ? 36.81907 17.98406 6.10973 0.576 33.40807 100 GLU A CA 1
ATOM 1244 C C A GLU A 1 75 ? 36.13981 19.33681 6.35589 0.424 31.97686 100 GLU A C 1
ATOM 1245 C C B GLU A 1 75 ? 36.20625 19.33696 6.44599 0.576 32.04099 100 GLU A C 1
ATOM 1246 O O A GLU A 1 75 ? 35.05454 19.38111 6.94054 0.424 32.01331 100 GLU A O 1
ATOM 1247 O O B GLU A 1 75 ? 35.21693 19.37880 7.17850 0.576 32.23049 100 GLU A O 1
ATOM 1270 N N . ASP A 1 76 ? 36.74122 20.43368 5.91697 1.000 30.15745 101 ASP A N 1
ATOM 1271 C CA . ASP A 1 76 ? 36.19172 21.74991 6.14986 1.000 30.48265 101 ASP A CA 1
ATOM 1272 C C . ASP A 1 76 ? 35.28612 22.18547 5.01464 1.000 28.86428 101 ASP A C 1
ATOM 1273 O O . ASP A 1 76 ? 34.55163 23.16692 5.16266 1.000 30.33247 101 ASP A O 1
ATOM 1283 N N . LEU A 1 77 ? 35.33012 21.47430 3.89165 1.000 28.32235 102 LEU A N 1
ATOM 1284 C CA . LEU A 1 77 ? 34.62767 21.90210 2.69068 1.000 25.50334 102 LEU A CA 1
ATOM 1285 C C . LEU A 1 77 ? 33.13107 21.69330 2.85576 1.000 26.69196 102 LEU A C 1
ATOM 1286 O O . LEU A 1 77 ? 32.69654 20.61446 3.25708 1.000 28.56587 102 LEU A O 1
ATOM 1302 N N . VAL A 1 78 ? 32.33291 22.70365 2.50874 1.000 26.02194 103 VAL A N 1
ATOM 1303 C CA . VAL A 1 78 ? 30.88253 22.56743 2.47940 1.000 26.98820 103 VAL A CA 1
ATOM 1304 C C . VAL A 1 78 ? 30.36747 22.63717 1.03367 1.000 26.59974 103 VAL A C 1
ATOM 1305 O O . VAL A 1 78 ? 31.13045 22.80951 0.09672 1.000 26.33525 103 VAL A O 1
ATOM 1318 N N . ASP A 1 79 ? 29.06198 22.37745 0.87407 1.000 26.54706 104 ASP A N 1
ATOM 1319 C CA . ASP A 1 79 ? 28.38806 22.50261 -0.42126 1.000 28.03833 104 ASP A CA 1
ATOM 1320 C C . ASP A 1 79 ? 28.84251 23.76002 -1.13559 1.000 28.87261 104 ASP A C 1
ATOM 1321 O O . ASP A 1 79 ? 28.95279 24.82854 -0.52904 1.000 25.92801 104 ASP A O 1
ATOM 1330 N N . TYR A 1 80 ? 29.08288 23.62881 -2.43976 1.000 29.38059 105 TYR A N 1
ATOM 1331 C CA . TYR A 1 80 ? 29.29688 24.76380 -3.32651 1.000 30.30706 105 TYR A CA 1
ATOM 1332 C C . TYR A 1 80 ? 30.61497 25.45679 -2.99873 1.000 29.79658 105 TYR A C 1
ATOM 1333 O O . TYR A 1 80 ? 30.61857 26.65280 -2.70160 1.000 28.02018 105 TYR A O 1
ATOM 1351 N N . SER A 1 81 ? 31.72804 24.72636 -3.13015 1.000 26.95053 106 SER A N 1
ATOM 1352 C CA . SER A 1 81 ? 33.07939 25.22672 -2.83964 1.000 28.78905 106 SER A CA 1
ATOM 1353 C C . SER A 1 81 ? 34.00219 24.97967 -4.02919 1.000 30.33501 106 SER A C 1
ATOM 1354 O O . SER A 1 81 ? 34.99793 24.25018 -3.92186 1.000 29.00236 106 SER A O 1
ATOM 1362 N N . PRO A 1 82 ? 33.72396 25.61079 -5.18028 1.000 27.76742 107 PRO A N 1
ATOM 1363 C CA . PRO A 1 82 ? 34.38478 25.17275 -6.42602 1.000 29.77007 107 PRO A CA 1
ATOM 1364 C C . PRO A 1 82 ? 35.86140 25.47780 -6.49285 1.000 29.97843 107 PRO A C 1
ATOM 1365 O O . PRO A 1 82 ? 36.58512 24.77896 -7.21813 1.000 31.67712 107 PRO A O 1
ATOM 1376 N N . VAL A 1 83 ? 36.31781 26.48387 -5.76258 1.000 30.27268 108 VAL A N 1
ATOM 1377 C CA . VAL A 1 83 ? 37.71761 26.88989 -5.75310 1.000 29.04619 108 VAL A CA 1
ATOM 1378 C C . VAL A 1 83 ? 38.43637 26.27494 -4.57668 1.000 29.56857 108 VAL A C 1
ATOM 1379 O O . VAL A 1 83 ? 39.48194 25.65498 -4.74172 1.000 29.35977 108 VAL A O 1
ATOM 1392 N N . THR A 1 84 ? 37.85498 26.39402 -3.37850 1.000 26.38178 109 THR A N 1
ATOM 1393 C CA . THR A 1 84 ? 38.56393 25.90167 -2.20592 1.000 27.53282 109 THR A CA 1
ATOM 1394 C C . THR A 1 84 ? 38.72629 24.38682 -2.26726 1.000 29.71863 109 THR A C 1
ATOM 1395 O O . THR A 1 84 ? 39.70188 23.84951 -1.73711 1.000 30.14651 109 THR A O 1
ATOM 1406 N N . GLU A 1 85 ? 37.82182 23.67173 -2.94338 1.000 27.73076 110 GLU A N 1
ATOM 1407 C CA . GLU A 1 85 ? 37.99427 22.21645 -2.98104 1.000 31.43687 110 GLU A CA 1
ATOM 1408 C C . GLU A 1 85 ? 39.23220 21.79963 -3.76333 1.000 33.24333 110 GLU A C 1
ATOM 1409 O O . GLU A 1 85 ? 39.63314 20.62514 -3.69439 1.000 34.12976 110 GLU A O 1
ATOM 1421 N N . LYS A 1 86 ? 39.86370 22.74036 -4.46530 1.000 34.18763 111 LYS A N 1
ATOM 1422 C CA . LYS A 1 86 ? 41.00757 22.47888 -5.32267 1.000 39.02573 111 LYS A CA 1
ATOM 1423 C C . LYS A 1 86 ? 42.33439 22.81332 -4.66183 1.000 39.44940 111 LYS A C 1
ATOM 1424 O O . LYS A 1 86 ? 43.38596 22.55109 -5.24954 1.000 42.66576 111 LYS A O 1
ATOM 1443 N N . HIS A 1 87 ? 42.30854 23.39262 -3.47007 1.000 37.30508 112 HIS A N 1
ATOM 1444 C CA . HIS A 1 87 ? 43.49920 23.96147 -2.85137 1.000 37.03974 112 HIS A CA 1
ATOM 1445 C C . HIS A 1 87 ? 43.63820 23.50777 -1.40375 1.000 35.86463 112 HIS A C 1
ATOM 1446 O O . HIS A 1 87 ? 44.23271 24.20387 -0.57700 1.000 34.68732 112 HIS A O 1
ATOM 1460 N N . VAL A 1 88 ? 43.10846 22.32969 -1.08653 1.000 36.14552 113 VAL A N 1
ATOM 1461 C CA . VAL A 1 88 ? 43.34861 21.75263 0.22811 1.000 36.09329 113 VAL A CA 1
ATOM 1462 C C . VAL A 1 88 ? 44.84876 21.61703 0.47858 1.000 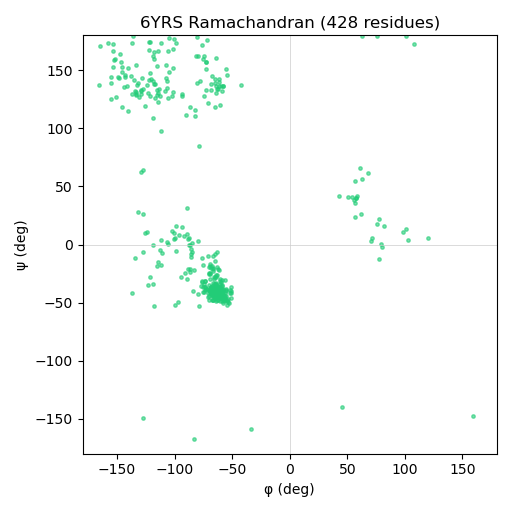39.76762 113 VAL A C 1
ATOM 1463 O O . VAL A 1 88 ? 45.34161 21.86266 1.58876 1.000 40.98274 113 VAL A O 1
ATOM 1476 N N . GLY A 1 89 ? 45.59498 21.19256 -0.53607 1.000 41.08638 114 GLY A N 1
ATOM 1477 C CA . GLY A 1 89 ? 47.00719 20.90783 -0.31169 1.000 43.98103 114 GLY A CA 1
ATOM 1478 C C . GLY A 1 89 ? 47.89216 22.13837 -0.19919 1.000 45.60886 114 GLY A C 1
ATOM 1479 O O . GLY A 1 89 ? 48.92224 22.10978 0.48714 1.000 48.67545 114 GLY A O 1
ATOM 1483 N N . ASP A 1 90 ? 47.54640 23.22022 -0.88702 1.000 44.93384 115 ASP A N 1
ATOM 1484 C CA . ASP A 1 90 ? 48.40910 24.39183 -0.91564 1.000 48.45168 115 ASP A CA 1
ATOM 1485 C C . ASP A 1 90 ? 47.84393 25.60063 -0.18003 1.000 44.71960 115 ASP A C 1
ATOM 1486 O O . ASP A 1 90 ? 48.56713 26.58876 -0.01583 1.000 43.13772 115 ASP A O 1
ATOM 1495 N N . GLY A 1 91 ? 46.59603 25.54833 0.28728 1.000 39.16651 116 GLY A N 1
ATOM 1496 C CA . GLY A 1 91 ? 46.00497 26.69183 0.96252 1.000 36.57503 116 GLY A CA 1
ATOM 1497 C C . GLY A 1 91 ? 45.61508 27.76703 -0.04648 1.000 33.43798 116 GLY A C 1
ATOM 1498 O O . GLY A 1 91 ? 45.83456 27.64064 -1.24008 1.000 33.46312 116 GLY A O 1
ATOM 1502 N N . MET A 1 92 ? 45.04386 28.85256 0.47153 1.000 32.79433 117 MET A N 1
ATOM 1503 C CA . MET A 1 92 ? 44.65899 30.02308 -0.31704 1.000 33.45297 117 MET A CA 1
ATOM 1504 C C . MET A 1 92 ? 44.91446 31.30573 0.47962 1.000 33.97531 117 MET A C 1
ATOM 1505 O O . MET A 1 92 ? 44.75025 31.31969 1.69995 1.000 33.93026 117 MET A O 1
ATOM 1519 N N . THR A 1 93 ? 45.33345 32.37726 -0.20307 1.000 33.54263 118 THR A N 1
ATOM 1520 C CA . THR A 1 93 ? 45.51531 33.65603 0.48787 1.000 34.19680 118 THR A CA 1
ATOM 1521 C C . THR A 1 93 ? 44.16171 34.29859 0.79963 1.000 34.54630 118 THR A C 1
ATOM 1522 O O . THR A 1 93 ? 43.11551 33.93455 0.25959 1.000 31.93337 118 THR A O 1
ATOM 1533 N N . VAL A 1 94 ? 44.18226 35.24787 1.72841 1.000 29.90214 119 VAL A N 1
ATOM 1534 C CA . VAL A 1 94 ? 42.96912 35.97145 2.04262 1.000 30.86485 119 VAL A CA 1
ATOM 1535 C C . VAL A 1 94 ? 42.38244 36.59463 0.78359 1.000 29.66412 119 VAL A C 1
ATOM 1536 O O . VAL A 1 94 ? 41.17202 36.53909 0.55288 1.000 29.37336 119 VAL A O 1
ATOM 1549 N N . ALA A 1 95 ? 43.24137 37.09425 -0.09543 1.000 30.31058 120 ALA A N 1
ATOM 1550 C CA . ALA A 1 95 ? 42.73826 37.74011 -1.29569 1.000 30.09186 120 ALA A CA 1
ATOM 1551 C C . ALA A 1 95 ? 42.09832 36.71211 -2.22137 1.000 29.57820 120 ALA A C 1
ATOM 1552 O O . ALA A 1 95 ? 41.03141 36.95452 -2.77790 1.000 28.46720 120 ALA A O 1
ATOM 1559 N N . GLU A 1 96 ? 42.73072 35.55082 -2.35600 1.000 29.47795 121 GLU A N 1
ATOM 1560 C CA . GLU A 1 96 ? 42.16513 34.47686 -3.16774 1.000 30.59014 121 GLU A CA 1
ATOM 1561 C C . GLU A 1 96 ? 40.81318 34.02809 -2.62240 1.000 29.70342 121 GLU A C 1
ATOM 1562 O O . GLU A 1 96 ? 39.88512 33.74216 -3.39488 1.000 28.52751 121 GLU A O 1
ATOM 1574 N N . LEU A 1 97 ? 40.67762 33.97094 -1.29283 1.000 28.79510 122 LEU A N 1
ATOM 1575 C CA . LEU A 1 97 ? 39.41133 33.58717 -0.68732 1.000 27.94039 122 LEU A CA 1
ATOM 1576 C C . LEU A 1 97 ? 38.33703 34.63989 -0.92103 1.000 26.32474 122 LEU A C 1
ATOM 1577 O O . LEU A 1 97 ? 37.20265 34.29639 -1.24987 1.000 24.74134 122 LEU A O 1
ATOM 1593 N N . CYS A 1 98 ? 38.67296 35.91968 -0.73818 1.000 25.12255 123 CYS A N 1
ATOM 1594 C CA . CYS A 1 98 ? 37.73276 36.99018 -1.07682 1.000 26.70858 123 CYS A CA 1
ATOM 1595 C C . CYS A 1 98 ? 37.28935 36.88128 -2.52945 1.000 27.81681 123 CYS A C 1
ATOM 1596 O O . CYS A 1 98 ? 36.10079 37.03793 -2.85646 1.000 27.07178 123 CYS A O 1
ATOM 1604 N N . GLU A 1 99 ? 38.23961 36.64344 -3.41252 1.000 27.60458 124 GLU A N 1
ATOM 1605 C CA . GLU A 1 99 ? 37.91907 36.56596 -4.83004 1.000 28.30826 124 GLU A CA 1
ATOM 1606 C C . GLU A 1 99 ? 37.01968 35.36680 -5.11804 1.000 28.04468 124 GLU A C 1
ATOM 1607 O O . GLU A 1 99 ? 36.03971 35.47561 -5.86016 1.000 27.06884 124 GLU A O 1
ATOM 1619 N N . ALA A 1 100 ? 37.32979 34.21392 -4.51273 1.000 26.17542 125 ALA A N 1
ATOM 1620 C CA . ALA A 1 100 ? 36.51258 33.02154 -4.73385 1.000 25.70471 125 ALA A CA 1
ATOM 1621 C C . ALA A 1 100 ? 35.11408 33.19531 -4.15302 1.000 25.35216 125 ALA A C 1
ATOM 1622 O O . ALA A 1 100 ? 34.12921 32.75007 -4.74094 1.000 26.92432 125 ALA A O 1
ATOM 1629 N N . ALA A 1 101 ? 35.01537 33.86440 -3.00057 1.000 25.53275 126 ALA A N 1
ATOM 1630 C CA . ALA A 1 101 ? 33.72877 34.04710 -2.34206 1.000 26.25692 126 ALA A CA 1
ATOM 1631 C C . ALA A 1 101 ? 32.82951 34.95013 -3.16130 1.000 26.83979 126 ALA A C 1
ATOM 1632 O O . ALA A 1 101 ? 31.64605 34.65773 -3.34178 1.000 26.69853 126 ALA A O 1
ATOM 1639 N N . ILE A 1 102 ? 33.37926 36.03533 -3.68647 1.000 24.87574 127 ILE A N 1
ATOM 1640 C CA . ILE A 1 102 ? 32.54456 36.96233 -4.44216 1.000 25.15327 127 ILE A CA 1
ATOM 1641 C C . ILE A 1 102 ? 32.30752 36.45935 -5.85255 1.000 26.74135 127 ILE A C 1
ATOM 1642 O O . ILE A 1 102 ? 31.21341 36.63937 -6.39221 1.000 28.39490 127 ILE A O 1
ATOM 1658 N N . THR A 1 103 ? 33.33681 35.92672 -6.51576 1.000 26.22190 128 THR A N 1
ATOM 1659 C CA . THR A 1 103 ? 33.18469 35.75052 -7.95677 1.000 25.44843 128 THR A CA 1
ATOM 1660 C C . THR A 1 103 ? 32.62403 34.38772 -8.31101 1.000 25.82455 128 THR A C 1
ATOM 1661 O O . THR A 1 103 ? 32.05976 34.22780 -9.40058 1.000 25.21140 128 THR A O 1
ATOM 1672 N N . LEU A 1 104 ? 32.80944 33.39346 -7.43751 1.000 24.29041 129 LEU A N 1
ATOM 1673 C CA . LEU A 1 104 ? 32.29451 32.04326 -7.69132 1.000 25.66077 129 LEU A CA 1
ATOM 1674 C C . LEU A 1 104 ? 31.42679 31.55262 -6.54084 1.000 25.79086 129 LEU A C 1
ATOM 1675 O O . LEU A 1 104 ? 31.08284 30.35529 -6.48274 1.000 28.66668 129 LEU A O 1
ATOM 1691 N N . SER A 1 105 ? 31.10648 32.45187 -5.62492 1.000 25.15338 130 SER A N 1
ATOM 1692 C CA . SER A 1 105 ? 30.22341 32.22617 -4.49834 1.000 26.29467 130 SER A CA 1
ATOM 1693 C C . SER A 1 105 ? 30.71222 31.06421 -3.64160 1.000 26.44793 130 SER A C 1
ATOM 1694 O O . SER A 1 105 ? 29.91356 30.36402 -3.01748 1.000 26.29656 130 SER A O 1
ATOM 1702 N N . ASP A 1 106 ? 32.03618 30.92499 -3.51938 1.000 25.51407 131 ASP A N 1
ATOM 1703 C CA . ASP A 1 106 ? 32.61098 29.78627 -2.81883 1.000 24.38027 131 ASP A CA 1
ATOM 1704 C C . ASP A 1 106 ? 32.23082 29.83742 -1.33389 1.000 24.30080 131 ASP A C 1
ATOM 1705 O O . ASP A 1 106 ? 32.60748 30.76392 -0.60970 1.000 24.55261 131 ASP A O 1
ATOM 1714 N N . ASN A 1 107 ? 31.51163 28.81060 -0.86775 1.000 25.67752 132 ASN A N 1
ATOM 1715 C CA . ASN A 1 107 ? 31.01461 28.83373 0.51064 1.000 24.42420 132 ASN A CA 1
ATOM 1716 C C . ASN A 1 107 ? 32.10849 28.57128 1.55095 1.000 25.93490 132 ASN A C 1
ATOM 1717 O O . ASN A 1 107 ? 32.10407 29.18735 2.62668 1.000 23.89481 132 ASN A O 1
ATOM 1728 N N . THR A 1 108 ? 33.01395 27.63828 1.28942 1.000 24.41192 133 THR A N 1
ATOM 1729 C CA . THR A 1 108 ? 34.07110 27.39351 2.26357 1.000 23.86921 133 THR A CA 1
ATOM 1730 C C . THR A 1 108 ? 34.98157 28.60884 2.35436 1.000 24.57948 133 THR A C 1
ATOM 1731 O O . THR A 1 108 ? 35.39972 28.99853 3.44401 1.000 26.60966 133 THR A O 1
ATOM 1742 N N . ALA A 1 109 ? 35.25040 29.27076 1.21594 1.000 24.70414 134 ALA A N 1
ATOM 1743 C CA . ALA A 1 109 ? 36.03310 30.50336 1.25314 1.000 24.77570 134 ALA A CA 1
ATOM 1744 C C . ALA A 1 109 ? 35.37164 31.54250 2.15480 1.000 25.77188 134 ALA A C 1
ATOM 1745 O O . ALA A 1 109 ? 36.04702 32.21815 2.94018 1.000 24.89397 134 ALA A O 1
ATOM 1752 N N . ALA A 1 110 ? 34.04040 31.67813 2.07234 1.000 23.90195 135 ALA A N 1
ATOM 1753 C CA . ALA A 1 110 ? 33.33570 32.61883 2.93525 1.000 22.39832 135 ALA A CA 1
ATOM 1754 C C . ALA A 1 110 ? 33.47194 32.20818 4.39770 1.000 24.82870 135 ALA A C 1
ATOM 1755 O O . ALA A 1 110 ? 33.72904 33.05538 5.26988 1.000 24.72575 135 ALA A O 1
ATOM 1762 N N . ASN A 1 111 ? 33.33356 30.91544 4.67357 1.000 22.62465 136 ASN A N 1
ATOM 1763 C CA . ASN A 1 111 ? 33.45229 30.46053 6.05880 1.000 23.91496 136 ASN A CA 1
ATOM 1764 C C . ASN A 1 111 ? 34.86460 30.70679 6.60590 1.000 24.95100 136 ASN A C 1
ATOM 1765 O O . ASN A 1 111 ? 35.02014 31.10984 7.76310 1.000 26.95274 136 ASN A O 1
ATOM 1776 N N . LEU A 1 112 ? 35.89680 30.49191 5.79425 1.000 25.79703 137 LEU A N 1
ATOM 1777 C CA . LEU A 1 112 ? 37.26938 30.74165 6.25558 1.000 25.73583 137 LEU A CA 1
ATOM 1778 C C . LEU A 1 112 ? 37.50756 32.22917 6.54659 1.000 24.36721 137 LEU A C 1
ATOM 1779 O O . LEU A 1 112 ? 38.17712 32.59052 7.52941 1.000 25.85021 137 LEU A O 1
ATOM 1795 N N . LEU A 1 113 ? 36.96544 33.10771 5.72025 1.000 24.72027 138 LEU A N 1
ATOM 1796 C CA . LEU A 1 113 ? 37.07393 34.55225 5.96478 1.000 24.70752 138 LEU A CA 1
ATOM 1797 C C . LEU A 1 113 ? 36.24789 34.97395 7.17499 1.000 25.45919 138 LEU A C 1
ATOM 1798 O O . LEU A 1 113 ? 36.70505 35.77525 7.99892 1.000 25.26283 138 LEU A O 1
ATOM 1814 N N . LEU A 1 114 ? 35.04972 34.40467 7.33135 1.000 25.92975 139 LEU A N 1
ATOM 1815 C CA . LEU A 1 114 ? 34.23312 34.69155 8.51087 1.000 26.26052 139 LEU A CA 1
ATOM 1816 C C . LEU A 1 114 ? 34.96593 34.27390 9.75854 1.000 27.04290 139 LEU A C 1
ATOM 1817 O O . LEU A 1 114 ? 35.00236 35.01201 10.75926 1.000 27.49756 139 LEU A O 1
ATOM 1833 N N A GLU A 1 115 ? 35.59161 33.10447 9.73582 0.490 26.63905 140 GLU A N 1
ATOM 1834 N N B GLU A 1 115 ? 35.58993 33.10362 9.72710 0.510 26.53317 140 GLU A N 1
ATOM 1835 C CA A GLU A 1 115 ? 36.31808 32.67460 10.92017 0.490 27.75539 140 GLU A CA 1
ATOM 1836 C CA B GLU A 1 115 ? 36.33048 32.64817 10.89266 0.510 27.66030 140 GLU A CA 1
ATOM 1837 C C A GLU A 1 115 ? 37.44972 33.64956 11.24411 0.490 27.82337 140 GLU A C 1
ATOM 1838 C C B GLU A 1 115 ? 37.45493 33.62640 11.23609 0.510 27.79292 140 GLU A C 1
ATOM 1839 O O A GLU A 1 115 ? 37.66700 33.99951 12.41319 0.490 29.78140 140 GLU A O 1
ATOM 1840 O O B GLU A 1 115 ? 37.66311 33.96524 12.40970 0.510 29.87535 140 GLU A O 1
ATOM 1863 N N . ALA A 1 116 ? 38.20318 34.06444 10.22829 1.000 26.22313 141 ALA A N 1
ATOM 1864 C CA . ALA A 1 116 ? 39.29066 35.00460 10.45758 1.000 27.87116 141 ALA A CA 1
ATOM 1865 C C . ALA A 1 116 ? 38.78372 36.29105 11.09357 1.000 28.92828 141 ALA A C 1
ATOM 1866 O O . ALA A 1 116 ? 39.47654 36.88527 11.93588 1.000 28.23314 141 ALA A O 1
ATOM 1874 N N . LEU A 1 117 ? 37.58695 36.74849 10.69727 1.000 27.80808 142 LEU A N 1
ATOM 1875 C CA . LEU A 1 117 ? 37.02771 37.97758 11.26529 1.000 28.06290 142 LEU A CA 1
ATOM 1876 C C . LEU A 1 117 ? 36.63417 37.80066 12.71765 1.000 27.75008 142 LEU A C 1
ATOM 1877 O O . LEU A 1 117 ? 36.61641 38.77861 13.48295 1.000 29.31456 142 LEU A O 1
ATOM 1893 N N . GLY A 1 118 ? 36.25215 36.58342 13.09595 1.000 26.69828 143 GLY A N 1
ATOM 1894 C CA . GLY A 1 118 ? 35.74147 36.28376 14.42830 1.000 26.92416 143 GLY A CA 1
ATOM 1895 C C . GLY A 1 118 ? 34.31765 35.72748 14.43248 1.000 25.81310 143 GLY A C 1
ATOM 1896 O O . GLY A 1 118 ? 33.68214 35.52733 15.48038 1.000 27.36401 143 GLY A O 1
ATOM 1900 N N . GLY A 1 119 ? 33.76537 35.48005 13.26534 1.000 24.65987 144 GLY A N 1
ATOM 1901 C CA . GLY A 1 119 ? 32.46837 34.84293 13.20825 1.000 25.93501 144 GLY A CA 1
ATOM 1902 C C . GLY A 1 119 ? 31.34139 35.77596 12.79151 1.000 27.18453 144 GLY A C 1
ATOM 1903 O O . GLY A 1 119 ? 31.53992 36.98580 12.63463 1.000 26.97314 144 GLY A O 1
ATOM 1907 N N . PRO A 1 120 ? 30.14717 35.21759 12.57433 1.000 27.02587 145 PRO A N 1
ATOM 1908 C CA . PRO A 1 120 ? 28.99726 36.07317 12.17573 1.000 26.54978 145 PRO A CA 1
ATOM 1909 C C . PRO A 1 120 ? 28.78502 37.26533 13.08151 1.000 27.47459 145 PRO A C 1
ATOM 1910 O O . PRO A 1 120 ? 28.43533 38.35335 12.60589 1.000 28.00880 145 PRO A O 1
ATOM 1921 N N . ALA A 1 121 ? 29.00657 37.09933 14.39021 1.000 27.77061 146 ALA A N 1
ATOM 1922 C CA . ALA A 1 121 ? 28.84227 38.21931 15.30171 1.000 28.54477 146 ALA A CA 1
ATOM 1923 C C . ALA A 1 121 ? 29.84273 39.33414 15.00043 1.000 29.06296 146 ALA A C 1
ATOM 1924 O O . ALA A 1 121 ? 29.54769 40.51165 15.21555 1.000 28.17811 146 ALA A O 1
ATOM 1931 N N . ALA A 1 122 ? 31.07360 38.97647 14.61068 1.000 28.24026 147 ALA A N 1
ATOM 1932 C CA . ALA A 1 122 ? 32.06977 39.99963 14.30228 1.000 28.45398 147 ALA A CA 1
ATOM 1933 C C . ALA A 1 122 ? 31.70344 40.74715 13.01596 1.000 28.29366 147 ALA A C 1
ATOM 1934 O O . ALA A 1 122 ? 31.90868 41.96644 12.92516 1.000 28.03730 147 ALA A O 1
ATOM 1941 N N . LEU A 1 123 ? 31.14929 40.03836 12.02196 1.000 25.64062 148 LEU A N 1
ATOM 1942 C CA . LEU A 1 123 ? 30.69092 40.73837 10.82080 1.000 26.76109 148 LEU A CA 1
ATOM 1943 C C . LEU A 1 123 ? 29.54401 41.69334 11.15759 1.000 27.17498 148 LEU A C 1
ATOM 1944 O O . LEU A 1 123 ? 29.52612 42.84577 10.69880 1.000 27.88923 148 LEU A O 1
ATOM 1960 N N . THR A 1 124 ? 28.59445 41.24865 11.97650 1.000 28.16340 149 THR A N 1
ATOM 1961 C CA . THR A 1 124 ? 27.47941 42.11427 12.34830 1.000 26.81785 149 THR A CA 1
ATOM 1962 C C . THR A 1 124 ? 27.99607 43.32547 13.09300 1.000 29.40324 149 THR A C 1
ATOM 1963 O O . THR A 1 124 ? 27.54019 44.43526 12.85688 1.000 29.59917 149 THR A O 1
ATOM 1974 N N . ALA A 1 125 ? 29.00045 43.12908 13.96655 1.000 29.55107 150 ALA A N 1
ATOM 1975 C CA . ALA A 1 125 ? 29.54481 44.26907 14.70793 1.000 30.29367 150 ALA A CA 1
ATOM 1976 C C . ALA A 1 125 ? 30.20546 45.27063 13.76049 1.000 29.91782 150 ALA A C 1
ATOM 1977 O O . ALA A 1 125 ? 30.10314 46.49262 13.95903 1.000 31.64485 150 ALA A O 1
ATOM 1984 N N . PHE A 1 126 ? 30.83708 44.77798 12.68914 1.000 30.41172 151 PHE A N 1
ATOM 1985 C CA . PHE A 1 126 ? 31.43233 45.67606 11.70826 1.000 31.02778 151 PHE A CA 1
ATOM 1986 C C . PHE A 1 126 ? 30.34631 46.52790 11.04679 1.000 30.27774 151 PHE A C 1
ATOM 1987 O O . PHE A 1 126 ? 30.49927 47.72877 10.86972 1.000 29.86684 151 PHE A O 1
ATOM 2004 N N . LEU A 1 127 ? 29.24198 45.89313 10.65479 1.000 29.24632 152 LEU A N 1
ATOM 2005 C CA . LEU A 1 127 ? 28.14192 46.62146 10.01438 1.000 28.62510 152 LEU A CA 1
ATOM 2006 C C . LEU A 1 127 ? 27.53953 47.67267 10.93892 1.000 31.78735 152 LEU A C 1
ATOM 2007 O O . LEU A 1 127 ? 27.30120 48.82659 10.52979 1.000 32.12664 152 LEU A O 1
ATOM 2023 N N . ARG A 1 128 ? 27.33608 47.33091 12.21712 1.000 30.02100 153 ARG A N 1
ATOM 2024 C CA . ARG A 1 128 ? 26.91621 48.34475 13.17661 1.000 33.07322 153 ARG A CA 1
ATOM 2025 C C . ARG A 1 128 ? 27.90075 49.51870 13.18504 1.000 33.72022 153 ARG A C 1
ATOM 2026 O O . ARG A 1 128 ? 27.49811 50.69236 13.24185 1.000 33.06470 153 ARG A O 1
ATOM 2047 N N . SER A 1 129 ? 29.19874 49.20951 13.08796 1.000 34.26370 154 SER A N 1
ATOM 2048 C CA . SER A 1 129 ? 30.22801 50.23900 13.21543 1.000 36.98645 154 SER A CA 1
ATOM 2049 C C . SER A 1 129 ? 30.13702 51.25806 12.10238 1.000 37.43169 154 SER A C 1
ATOM 2050 O O . SER A 1 129 ? 30.55636 52.40466 12.29216 1.000 38.34863 154 SER A O 1
ATOM 2058 N N . ILE A 1 130 ? 29.59666 50.87242 10.93922 1.000 35.41258 155 ILE A N 1
ATOM 2059 C CA . ILE A 1 130 ? 29.48550 51.80303 9.81492 1.000 38.62320 155 ILE A CA 1
ATOM 2060 C C . ILE A 1 130 ? 28.06940 52.35386 9.64007 1.000 40.25995 155 ILE A C 1
ATOM 2061 O O . ILE A 1 130 ? 27.77574 53.00926 8.62212 1.000 41.47890 155 ILE A O 1
ATOM 2077 N N . GLY A 1 131 ? 27.19518 52.14847 10.61408 1.000 37.90825 156 GLY A N 1
ATOM 2078 C CA . GLY A 1 131 ? 25.91169 52.80833 10.62531 1.000 38.34909 156 GLY A CA 1
ATOM 2079 C C . GLY A 1 131 ? 24.75169 51.93680 10.20052 1.000 36.72895 156 GLY A C 1
ATOM 2080 O O . GLY A 1 131 ? 23.62623 52.43432 10.13511 1.000 38.32066 156 GLY A O 1
ATOM 2084 N N . ASP A 1 132 ? 24.98275 50.66152 9.94017 1.000 32.90982 157 ASP A N 1
ATOM 2085 C CA . ASP A 1 132 ? 23.90399 49.74928 9.54830 1.000 32.83057 157 ASP A CA 1
ATOM 2086 C C . ASP A 1 132 ? 23.36073 49.11695 10.82866 1.000 33.62451 157 ASP A C 1
ATOM 2087 O O . ASP A 1 132 ? 24.03871 48.29533 11.44429 1.000 34.07413 157 ASP A O 1
ATOM 2096 N N A GLU A 1 133 ? 22.14460 49.50999 11.21726 0.550 34.65488 158 GLU A N 1
ATOM 2097 N N B GLU A 1 133 ? 22.16023 49.51670 11.23416 0.450 34.68441 158 GLU A N 1
ATOM 2098 C CA A GLU A 1 133 ? 21.49876 49.08046 12.45267 0.550 36.52805 158 GLU A CA 1
ATOM 2099 C CA B GLU A 1 133 ? 21.56377 49.04345 12.47270 0.450 36.47507 158 GLU A CA 1
ATOM 2100 C C A GLU A 1 133 ? 20.63488 47.83528 12.27475 0.550 35.37487 158 GLU A C 1
ATOM 2101 C C B GLU A 1 133 ? 20.51803 47.96081 12.24672 0.450 35.64212 158 GLU A C 1
ATOM 2102 O O A GLU A 1 133 ? 20.12836 47.29941 13.26269 0.550 35.25845 158 GLU A O 1
ATOM 2103 O O B GLU A 1 133 ? 19.74346 47.67276 13.16486 0.450 36.51616 158 GLU A O 1
ATOM 2126 N N . VAL A 1 134 ? 20.47649 47.36394 11.04579 1.000 31.14609 159 VAL A N 1
ATOM 2127 C CA . VAL A 1 134 ? 19.45410 46.37920 10.68083 1.000 32.39202 159 VAL A CA 1
ATOM 2128 C C . VAL A 1 134 ? 20.07210 45.04424 10.27754 1.000 31.13280 159 VAL A C 1
ATOM 2129 O O . VAL A 1 134 ? 19.61526 43.96604 10.70749 1.000 30.58924 159 VAL A O 1
ATOM 2143 N N . THR A 1 135 ? 21.06732 45.06801 9.40078 1.000 29.31236 160 THR A N 1
ATOM 2144 C CA . THR A 1 135 ? 21.59617 43.84521 8.82456 1.000 28.40926 160 THR A CA 1
ATOM 2145 C C . THR A 1 135 ? 22.23080 42.97031 9.89405 1.000 28.21611 160 THR A C 1
ATOM 2146 O O . THR A 1 135 ? 22.92796 43.45842 10.78181 1.000 28.08057 160 THR A O 1
ATOM 2157 N N . ARG A 1 136 ? 21.95706 41.67407 9.82453 1.000 27.02563 161 ARG A N 1
ATOM 2158 C CA . ARG A 1 136 ? 22.51527 40.75861 10.81069 1.000 25.44564 161 ARG A CA 1
ATOM 2159 C C . ARG A 1 136 ? 22.92830 39.45392 10.14917 1.000 29.00045 161 ARG A C 1
ATOM 2160 O O . ARG A 1 136 ? 22.21876 38.91860 9.27963 1.000 26.57902 161 ARG A O 1
ATOM 2181 N N . LEU A 1 137 ? 24.10377 38.96673 10.52944 1.000 26.13566 162 LEU A N 1
ATOM 2182 C CA . LEU A 1 137 ? 24.52302 37.61735 10.19718 1.000 26.46097 162 LEU A CA 1
ATOM 2183 C C . LEU A 1 137 ? 24.64799 36.83100 11.47917 1.000 27.76845 162 LEU A C 1
ATOM 2184 O O . LEU A 1 137 ? 25.21411 37.30972 12.47057 1.000 27.42863 162 LEU A O 1
ATOM 2200 N N . ASP A 1 138 ? 24.08436 35.65274 11.45265 1.000 27.11448 163 ASP A N 1
ATOM 2201 C CA . ASP A 1 138 ? 23.93399 34.78362 12.59108 1.000 27.77584 163 ASP A CA 1
ATOM 2202 C C . ASP A 1 138 ? 24.55807 33.43056 12.36318 1.000 28.24273 163 ASP A C 1
ATOM 2203 O O . ASP A 1 138 ? 25.02462 32.81844 13.32253 1.000 27.41313 163 ASP A O 1
ATOM 2212 N N . ARG A 1 139 ? 24.51438 32.91166 11.13645 1.000 26.72671 164 ARG A N 1
ATOM 2213 C CA . ARG A 1 139 ? 24.94724 31.55094 10.84384 1.000 26.36266 164 ARG A CA 1
ATOM 2214 C C . ARG A 1 139 ? 26.06781 31.57866 9.80728 1.000 26.18906 164 ARG A C 1
ATOM 2215 O O . ARG A 1 139 ? 26.48062 32.64234 9.31397 1.000 29.66389 164 ARG A O 1
ATOM 2236 N N . TRP A 1 140 ? 26.61608 30.39222 9.55841 1.000 26.22215 165 TRP A N 1
ATOM 2237 C CA . TRP A 1 140 ? 27.66280 30.15654 8.58171 1.000 24.39101 165 TRP A CA 1
ATOM 2238 C C . TRP A 1 140 ? 27.08343 29.60226 7.27812 1.000 26.47223 165 TRP A C 1
ATOM 2239 O O . TRP A 1 140 ? 25.89884 29.27028 7.17648 1.000 29.46667 165 TRP A O 1
ATOM 2260 N N . GLU A 1 141 ? 27.94654 29.48631 6.27872 1.000 25.05799 166 GLU A N 1
ATOM 2261 C CA . GLU A 1 141 ? 27.48347 28.80775 5.05827 1.000 25.47966 166 GLU A CA 1
ATOM 2262 C C . GLU A 1 141 ? 27.47810 27.29312 5.23117 1.000 27.82301 166 GLU A C 1
ATOM 2263 O O . GLU A 1 141 ? 28.41052 26.71873 5.80867 1.000 26.66501 166 GLU A O 1
ATOM 2275 N N . PRO A 1 142 ? 26.46816 26.59776 4.70257 1.000 26.06897 167 PRO A N 1
ATOM 2276 C CA . PRO A 1 142 ? 25.33907 27.13398 3.93182 1.000 26.43100 167 PRO A CA 1
ATOM 2277 C C . PRO A 1 142 ? 24.06164 27.27308 4.75179 1.000 28.93737 167 PRO A C 1
ATOM 2278 O O . PRO A 1 142 ? 22.96332 27.52924 4.17573 1.000 31.96359 167 PRO A O 1
ATOM 2289 N N . GLU A 1 143 ? 24.17403 27.10177 6.07951 1.000 27.87367 168 GLU A N 1
ATOM 2290 C CA . GLU A 1 143 ? 22.95834 27.12339 6.88599 1.000 31.14449 168 GLU A CA 1
ATOM 2291 C C . GLU A 1 143 ? 22.23043 28.46092 6.77122 1.000 28.30024 168 GLU A C 1
ATOM 2292 O O . GLU A 1 143 ? 21.00232 28.50705 6.92029 1.000 30.50753 168 GLU A O 1
ATOM 2304 N N . LEU A 1 144 ? 22.98081 29.55230 6.57971 1.000 27.24211 169 LEU A N 1
ATOM 2305 C CA . LEU A 1 144 ? 22.40612 30.89662 6.48147 1.000 27.82196 169 LEU A CA 1
ATOM 2306 C C . LEU A 1 144 ? 21.47672 31.05101 5.28540 1.000 29.71168 169 LEU A C 1
ATOM 2307 O O . LEU A 1 144 ? 20.77615 32.07094 5.20183 1.000 27.80276 169 LEU A O 1
ATOM 2323 N N . ASN A 1 145 ? 21.38215 30.05298 4.40878 1.000 30.38960 170 ASN A N 1
ATOM 2324 C CA . ASN A 1 145 ? 20.47701 30.10317 3.26196 1.000 30.83718 170 ASN A CA 1
ATOM 2325 C C . ASN A 1 145 ? 19.10169 29.50660 3.51151 1.000 33.41978 170 ASN A C 1
ATOM 2326 O O . ASN A 1 145 ? 18.30785 29.40022 2.56136 1.000 32.33011 170 ASN A O 1
ATOM 2337 N N . GLU A 1 146 ? 18.79064 29.13877 4.75402 1.000 30.53106 171 GLU A N 1
ATOM 2338 C CA . GLU A 1 146 ? 17.53184 28.46872 5.03461 1.000 31.87413 171 GLU A CA 1
ATOM 2339 C C . GLU A 1 146 ? 16.34214 29.35101 4.68524 1.000 30.70266 171 GLU A C 1
ATOM 2340 O O . GLU A 1 146 ? 15.29872 28.83898 4.25546 1.000 32.90556 171 GLU A O 1
ATOM 2352 N N . ALA A 1 147 ? 16.43867 30.66219 4.92119 1.000 29.99909 172 ALA A N 1
ATOM 2353 C CA . ALA A 1 147 ? 15.38430 31.61288 4.51564 1.000 32.07869 172 ALA A CA 1
ATOM 2354 C C . ALA A 1 147 ? 14.00693 31.21410 5.04812 1.000 34.60514 172 ALA A C 1
ATOM 2355 O O . ALA A 1 147 ? 12.97575 31.33520 4.36992 1.000 34.92020 172 ALA A O 1
ATOM 2362 N N . ALA A 1 148 ? 13.94838 30.75344 6.29218 1.000 34.00584 173 ALA A N 1
ATOM 2363 C CA . ALA A 1 148 ? 12.65026 30.36973 6.82777 1.000 35.51201 173 ALA A CA 1
ATOM 2364 C C . ALA A 1 148 ? 11.73665 31.59233 6.94777 1.000 36.22592 173 ALA A C 1
ATOM 2365 O O . ALA A 1 148 ? 12.18533 32.67703 7.34657 1.000 34.65554 173 ALA A O 1
ATOM 2372 N N . PRO A 1 149 ? 10.45797 31.45854 6.61292 1.000 38.45166 174 PRO A N 1
ATOM 2373 C CA . PRO A 1 149 ? 9.53647 32.59775 6.76383 1.000 40.14791 174 PRO A CA 1
ATOM 2374 C C . PRO A 1 149 ? 9.46615 33.08653 8.20332 1.000 42.13162 174 PRO A C 1
ATOM 2375 O O . PRO A 1 149 ? 9.28283 32.30584 9.13582 1.000 43.04973 174 PRO A O 1
ATOM 2386 N N . GLY A 1 150 ? 9.57494 34.39701 8.37419 1.000 45.42092 175 GLY A N 1
ATOM 2387 C CA . GLY A 1 150 ? 9.48976 34.98176 9.69835 1.000 48.04485 175 GLY A CA 1
ATOM 2388 C C . GLY A 1 150 ? 10.75955 34.88358 10.51570 1.000 45.89699 175 GLY A C 1
ATOM 2389 O O . GLY A 1 150 ? 10.77953 35.35551 11.66437 1.000 47.99559 175 GLY A O 1
ATOM 2393 N N . ASP A 1 151 ? 11.79555 34.24927 9.98627 1.000 40.36831 176 ASP A N 1
ATOM 2394 C CA . ASP A 1 151 ? 13.07618 34.12477 10.67870 1.000 38.40326 176 ASP A CA 1
ATOM 2395 C C . ASP A 1 151 ? 13.92580 35.35074 10.36833 1.000 36.36332 176 ASP A C 1
ATOM 2396 O O . ASP A 1 151 ? 14.24666 35.60433 9.20256 1.000 36.31739 176 ASP A O 1
ATOM 2405 N N . GLU A 1 152 ? 14.28441 36.12568 11.40555 1.000 35.97695 177 GLU A N 1
ATOM 2406 C CA . GLU A 1 152 ? 15.09262 37.33023 11.18657 1.000 33.46785 177 GLU A CA 1
ATOM 2407 C C . GLU A 1 152 ? 16.58622 37.04790 11.12652 1.000 31.31789 177 GLU A C 1
ATOM 2408 O O . GLU A 1 152 ? 17.38135 37.95467 10.79445 1.000 31.25085 177 GLU A O 1
ATOM 2420 N N . ARG A 1 153 ? 17.00539 35.81563 11.39481 1.000 31.61538 178 ARG A N 1
ATOM 2421 C CA . ARG A 1 153 ? 18.42333 35.50142 11.26766 1.000 30.54178 178 ARG A CA 1
ATOM 2422 C C . ARG A 1 153 ? 18.90177 35.69864 9.83206 1.000 29.14822 178 ARG A C 1
ATOM 2423 O O . ARG A 1 153 ? 18.19757 35.35442 8.86592 1.000 27.24375 178 ARG A O 1
ATOM 2444 N N . ASP A 1 154 ? 20.11786 36.24945 9.69791 1.000 25.49149 179 ASP A N 1
ATOM 2445 C CA . ASP A 1 154 ? 20.78546 36.36353 8.39694 1.000 24.17197 179 ASP A CA 1
ATOM 2446 C C . ASP A 1 154 ? 19.93695 37.15841 7.40429 1.000 26.04383 179 ASP A C 1
ATOM 2447 O O . ASP A 1 154 ? 19.87003 36.84064 6.20467 1.000 26.85593 179 ASP A O 1
ATOM 2456 N N . THR A 1 155 ? 19.30075 38.22142 7.89000 1.000 26.23995 180 THR A N 1
ATOM 2457 C CA . THR A 1 155 ? 18.49702 39.07432 7.02433 1.000 24.41341 180 THR A CA 1
ATOM 2458 C C . THR A 1 155 ? 19.01150 40.50751 6.94415 1.000 25.56169 180 THR A C 1
ATOM 2459 O O . THR A 1 155 ? 19.81177 40.97488 7.75140 1.000 25.61340 180 THR A O 1
ATOM 2470 N N . THR A 1 156 ? 18.50852 41.22408 5.95556 1.000 24.05863 181 THR A N 1
ATOM 2471 C CA . THR A 1 156 ? 18.66585 42.65796 5.89776 1.000 25.10124 181 THR A CA 1
ATOM 2472 C C . THR A 1 156 ? 17.31796 43.24357 5.49503 1.000 26.75288 181 THR A C 1
ATOM 2473 O O . THR A 1 156 ? 16.34475 42.51805 5.28844 1.000 29.48430 181 THR A O 1
ATOM 2484 N N . MET A 1 157 ? 17.25788 44.55157 5.40459 1.000 26.36969 182 MET A N 1
ATOM 2485 C CA . MET A 1 157 ? 16.18589 45.24579 4.69326 1.000 26.03701 182 MET A CA 1
ATOM 2486 C C . MET A 1 157 ? 16.75056 45.81441 3.40354 1.000 25.20821 182 MET A C 1
ATOM 2487 O O . MET A 1 157 ? 17.90813 46.27126 3.38016 1.000 26.16320 182 MET A O 1
ATOM 2501 N N . PRO A 1 158 ? 15.99137 45.82297 2.30029 1.000 24.31541 183 PRO A N 1
ATOM 2502 C CA . PRO A 1 158 ? 16.59864 46.35238 1.07221 1.000 23.50976 183 PRO A CA 1
ATOM 2503 C C . PRO A 1 158 ? 17.14177 47.75600 1.24329 1.000 25.26080 183 PRO A C 1
ATOM 2504 O O . PRO A 1 158 ? 18.22977 48.04589 0.73374 1.000 24.50842 183 PRO A O 1
ATOM 2515 N N . ALA A 1 159 ? 16.42553 48.61013 1.97648 1.000 26.17811 184 ALA A N 1
ATOM 2516 C CA . ALA A 1 159 ? 16.86143 49.99111 2.16833 1.000 26.21720 184 ALA A CA 1
ATOM 2517 C C . ALA A 1 159 ? 18.17165 50.05276 2.93918 1.000 27.92441 184 ALA A C 1
ATOM 2518 O O . ALA A 1 159 ? 19.03019 50.90044 2.64856 1.000 27.54392 184 ALA A O 1
ATOM 2525 N N . ALA A 1 160 ? 18.35012 49.15720 3.92039 1.000 26.86377 185 ALA A N 1
ATOM 2526 C CA . ALA A 1 160 ? 19.59396 49.12394 4.67881 1.000 28.72543 185 ALA A CA 1
ATOM 2527 C C . ALA A 1 160 ? 20.74093 48.59534 3.83657 1.000 27.59827 185 ALA A C 1
ATOM 2528 O O . ALA A 1 160 ? 21.84234 49.16156 3.85672 1.000 27.88673 185 ALA A O 1
ATOM 2535 N N . MET A 1 161 ? 20.51869 47.50554 3.09076 1.000 24.04821 186 MET A N 1
ATOM 2536 C CA . MET A 1 161 ? 21.57430 46.96643 2.26007 1.000 23.48561 186 MET A CA 1
ATOM 2537 C C . MET A 1 161 ? 22.03937 48.01174 1.27716 1.000 25.57784 186 MET A C 1
ATOM 2538 O O . MET A 1 161 ? 23.23530 48.14942 0.99685 1.000 24.94088 186 MET A O 1
ATOM 2552 N N . ALA A 1 162 ? 21.08261 48.73000 0.66871 1.000 21.84657 187 ALA A N 1
ATOM 2553 C CA . ALA A 1 162 ? 21.45266 49.69207 -0.34926 1.000 22.89316 187 ALA A CA 1
ATOM 2554 C C . ALA A 1 162 ? 22.25758 50.82643 0.25876 1.000 23.80912 187 ALA A C 1
ATOM 2555 O O . ALA A 1 162 ? 23.22783 51.27841 -0.33524 1.000 26.11413 187 ALA A O 1
ATOM 2562 N N . ALA A 1 163 ? 21.81673 51.32584 1.39895 1.000 24.96405 188 ALA A N 1
ATOM 2563 C CA . ALA A 1 163 ? 22.53263 52.40136 2.06704 1.000 24.60929 188 ALA A CA 1
ATOM 2564 C C . ALA A 1 163 ? 23.90756 51.94327 2.52729 1.000 27.35753 188 ALA A C 1
ATOM 2565 O O . ALA A 1 163 ? 24.87535 52.71396 2.46320 1.000 28.85097 188 ALA A O 1
ATOM 2572 N N . THR A 1 164 ? 24.01114 50.69503 3.01134 1.000 24.91125 189 THR A N 1
ATOM 2573 C CA . THR A 1 164 ? 25.30595 50.14892 3.41575 1.000 26.64888 189 THR A CA 1
ATOM 2574 C C . THR A 1 164 ? 26.24495 50.00649 2.22408 1.000 25.74499 189 THR A C 1
ATOM 2575 O O . THR A 1 164 ? 27.43332 50.36505 2.29503 1.000 27.38520 189 THR A O 1
ATOM 2586 N N . LEU A 1 165 ? 25.72514 49.54564 1.09173 1.000 24.46792 190 LEU A N 1
ATOM 2587 C CA . LEU A 1 165 ? 26.56340 49.51135 -0.09249 1.000 23.92596 190 LEU A CA 1
ATOM 2588 C C . LEU A 1 165 ? 27.00849 50.90780 -0.51286 1.000 22.54800 190 LEU A C 1
ATOM 2589 O O . LEU A 1 165 ? 28.12620 51.07732 -1.01554 1.000 24.86322 190 LEU A O 1
ATOM 2605 N N . ARG A 1 166 ? 26.12624 51.89455 -0.41366 1.000 25.66102 191 ARG A N 1
ATOM 2606 C CA . ARG A 1 166 ? 26.51514 53.24734 -0.77583 1.000 26.92236 191 ARG A CA 1
ATOM 2607 C C . ARG A 1 166 ? 27.66463 53.71478 0.10125 1.000 28.96375 191 ARG A C 1
ATOM 2608 O O . ARG A 1 166 ? 28.63661 54.29881 -0.39195 1.000 30.59972 191 ARG A O 1
ATOM 2629 N N . THR A 1 167 ? 27.57087 53.44490 1.40704 1.000 27.69553 192 THR A N 1
ATOM 2630 C CA . THR A 1 167 ? 28.64352 53.83554 2.32466 1.000 29.30353 192 THR A CA 1
ATOM 2631 C C . THR A 1 167 ? 29.94605 53.14047 1.97573 1.000 27.72462 192 THR A C 1
ATOM 2632 O O . THR A 1 167 ? 31.00079 53.77948 1.91928 1.000 30.70324 192 THR A O 1
ATOM 2643 N N . LEU A 1 168 ? 29.89016 51.82474 1.70331 1.000 27.35062 193 LEU A N 1
ATOM 2644 C CA . LEU A 1 168 ? 31.09113 51.03056 1.47611 1.000 27.68639 193 LEU A CA 1
ATOM 2645 C C . LEU A 1 168 ? 31.73756 51.36063 0.14052 1.000 31.77013 193 LEU A C 1
ATOM 2646 O O . LEU A 1 168 ? 32.96177 51.44765 0.04197 1.000 33.01474 193 LEU A O 1
ATOM 2662 N N . LEU A 1 169 ? 30.93059 51.59406 -0.89104 1.000 33.46127 194 LEU A N 1
ATOM 2663 C CA . LEU A 1 169 ? 31.47950 51.70082 -2.23265 1.000 37.21318 194 LEU A CA 1
ATOM 2664 C C . LEU A 1 169 ? 31.76987 53.13438 -2.61675 1.000 41.87033 194 LEU A C 1
ATOM 2665 O O . LEU A 1 169 ? 32.68433 53.37491 -3.40947 1.000 44.03442 194 LEU A O 1
ATOM 2681 N N . LEU A 1 170 ? 31.03843 54.09356 -2.04093 1.000 45.28561 195 LEU A N 1
ATOM 2682 C CA . LEU A 1 170 ? 31.19500 55.50420 -2.37577 1.000 48.81794 195 LEU A CA 1
ATOM 2683 C C . LEU A 1 170 ? 31.41930 56.39015 -1.16057 1.000 47.02626 195 LEU A C 1
ATOM 2684 O O . LEU A 1 170 ? 31.71861 57.57325 -1.34109 1.000 51.26151 195 LEU A O 1
ATOM 2700 N N . GLY A 1 171 ? 31.32816 55.85890 0.05731 1.000 48.01976 196 GLY A N 1
ATOM 2701 C CA . GLY A 1 171 ? 31.67085 56.58749 1.25877 1.000 46.38795 196 GLY A CA 1
ATOM 2702 C C . GLY A 1 171 ? 33.12061 56.36006 1.63504 1.000 46.05802 196 GLY A C 1
ATOM 2703 O O . GLY A 1 171 ? 33.94571 55.95811 0.81150 1.000 45.59342 196 GLY A O 1
ATOM 2707 N N A ASP A 1 172 ? 33.41013 56.57356 2.91862 0.588 48.74831 197 ASP A N 1
ATOM 2708 N N B ASP A 1 172 ? 33.43273 56.58922 2.91026 0.412 48.76232 197 ASP A N 1
ATOM 2709 C CA A ASP A 1 172 ? 34.77085 56.53935 3.44214 0.588 49.18113 197 ASP A CA 1
ATOM 2710 C CA B ASP A 1 172 ? 34.81405 56.49522 3.37434 0.412 49.10964 197 ASP A CA 1
ATOM 2711 C C A ASP A 1 172 ? 34.95202 55.48896 4.52930 0.588 47.46946 197 ASP A C 1
ATOM 2712 C C B ASP A 1 172 ? 35.00574 55.44220 4.46010 0.412 47.36759 197 ASP A C 1
ATOM 2713 O O A ASP A 1 172 ? 35.87642 55.59144 5.33648 0.588 47.75384 197 ASP A O 1
ATOM 2714 O O B ASP A 1 172 ? 35.99184 55.49570 5.19833 0.412 47.65086 197 ASP A O 1
ATOM 2731 N N . ALA A 1 173 ? 34.11192 54.44829 4.54538 1.000 44.28054 198 ALA A N 1
ATOM 2732 C CA . ALA A 1 173 ? 34.33439 53.36688 5.49217 1.000 41.49113 198 ALA A CA 1
ATOM 2733 C C . ALA A 1 173 ? 35.57950 52.57491 5.12157 1.000 40.50845 198 ALA A C 1
ATOM 2734 O O . ALA A 1 173 ? 36.22060 51.97314 5.99399 1.000 40.45719 198 ALA A O 1
ATOM 2742 N N . LEU A 1 174 ? 35.90683 52.52055 3.83059 1.000 36.23059 199 LEU A N 1
ATOM 2743 C CA . LEU A 1 174 ? 37.10059 51.83867 3.35181 1.000 34.37147 199 LEU A CA 1
ATOM 2744 C C . LEU A 1 174 ? 38.07122 52.82827 2.71714 1.000 34.44619 199 LEU A C 1
ATOM 2745 O O . LEU A 1 174 ? 37.66410 53.85672 2.19361 1.000 34.87191 199 LEU A O 1
ATOM 2761 N N . SER A 1 175 ? 39.35967 52.49497 2.72587 1.000 35.75548 200 SER A N 1
ATOM 2762 C CA . SER A 1 175 ? 40.32578 53.33679 2.05609 1.000 37.52701 200 SER A CA 1
ATOM 2763 C C . SER A 1 175 ? 40.02801 53.33441 0.55969 1.000 38.94609 200 SER A C 1
ATOM 2764 O O . SER A 1 175 ? 39.37102 52.42327 0.05661 1.000 38.44877 200 SER A O 1
ATOM 2772 N N . PRO A 1 176 ? 40.52548 54.33770 -0.17034 1.000 41.29652 201 PRO A N 1
ATOM 2773 C CA . PRO A 1 176 ? 40.37902 54.31125 -1.63864 1.000 40.34760 201 PRO A CA 1
ATOM 2774 C C . PRO A 1 176 ? 40.83650 52.99576 -2.24037 1.000 38.59261 201 PRO A C 1
ATOM 2775 O O . PRO A 1 176 ? 40.13347 52.41778 -3.07713 1.000 38.74467 201 PRO A O 1
ATOM 2786 N N . ALA A 1 177 ? 41.99815 52.48856 -1.81795 1.000 38.90925 202 ALA A N 1
ATOM 2787 C CA . ALA A 1 177 ? 42.49315 51.21913 -2.35748 1.000 39.17343 202 ALA A CA 1
ATOM 2788 C C . ALA A 1 177 ? 41.55446 50.05037 -2.05456 1.000 36.10151 202 ALA A C 1
ATOM 2789 O O . ALA A 1 177 ? 41.32627 49.17764 -2.91053 1.000 35.17243 202 ALA A O 1
ATOM 2796 N N . SER A 1 178 ? 41.05198 49.95867 -0.82557 1.000 35.36626 203 SER A N 1
ATOM 2797 C CA . SER A 1 178 ? 40.11737 48.88254 -0.50929 1.000 33.86463 203 SER A CA 1
ATOM 2798 C C . SER A 1 178 ? 38.80639 49.03693 -1.26971 1.000 32.03535 203 SER A C 1
ATOM 2799 O O . SER A 1 178 ? 38.19973 48.04142 -1.68600 1.000 32.68883 203 SER A O 1
ATOM 2807 N N . ARG A 1 179 ? 38.31582 50.27054 -1.39448 1.000 34.77911 204 ARG A N 1
ATOM 2808 C CA . ARG A 1 179 ? 37.12057 50.54816 -2.18512 1.000 34.92616 204 ARG A CA 1
ATOM 2809 C C . ARG A 1 179 ? 37.25147 50.01437 -3.61347 1.000 33.44252 204 ARG A C 1
ATOM 2810 O O . ARG A 1 179 ? 36.36515 49.30213 -4.12148 1.000 34.32355 204 ARG A O 1
ATOM 2831 N N . GLN A 1 180 ? 38.38021 50.30940 -4.25505 1.000 33.82092 205 GLN A N 1
ATOM 2832 C CA . GLN A 1 180 ? 38.63875 49.83722 -5.60637 1.000 35.05446 205 GLN A CA 1
ATOM 2833 C C . GLN A 1 180 ? 38.72349 48.31844 -5.65771 1.000 32.47806 205 GLN A C 1
ATOM 2834 O O . GLN A 1 180 ? 38.18511 47.69249 -6.57611 1.000 31.29083 205 GLN A O 1
ATOM 2848 N N . GLN A 1 181 ? 39.39188 47.70743 -4.67408 1.000 30.77047 206 GLN A N 1
ATOM 2849 C CA . GLN A 1 181 ? 39.49035 46.25022 -4.65165 1.000 31.09266 206 GLN A CA 1
ATOM 2850 C C . GLN A 1 181 ? 38.11874 45.60916 -4.52907 1.000 30.70097 206 GLN A C 1
ATOM 2851 O O . GLN A 1 181 ? 37.82463 44.62532 -5.21303 1.000 30.32790 206 GLN A O 1
ATOM 2865 N N . LEU A 1 182 ? 37.24255 46.17737 -3.70024 1.000 29.13210 207 LEU A N 1
ATOM 2866 C CA . LEU A 1 182 ? 35.92412 45.59756 -3.53656 1.000 27.91257 207 LEU A CA 1
ATOM 2867 C C . LEU A 1 182 ? 35.13079 45.70968 -4.83196 1.000 28.75052 207 LEU A C 1
ATOM 2868 O O . LEU A 1 182 ? 34.49349 44.74736 -5.25747 1.000 28.14509 207 LEU A O 1
ATOM 2884 N N . VAL A 1 183 ? 35.18774 46.87146 -5.47924 1.000 29.27364 208 VAL A N 1
ATOM 2885 C CA . VAL A 1 183 ? 34.53788 47.03380 -6.78883 1.000 30.22143 208 VAL A CA 1
ATOM 2886 C C . VAL A 1 183 ? 35.10036 46.04061 -7.80212 1.000 29.32111 208 VAL A C 1
ATOM 2887 O O . VAL A 1 183 ? 34.34358 45.38395 -8.54511 1.000 29.23391 208 VAL A O 1
ATOM 2900 N N . ASP A 1 184 ? 36.42881 45.89847 -7.84154 1.000 28.79100 209 ASP A N 1
ATOM 2901 C CA . ASP A 1 184 ? 37.06871 45.00365 -8.79337 1.000 31.07398 209 ASP A CA 1
ATOM 2902 C C . ASP A 1 184 ? 36.56876 43.56607 -8.61711 1.000 30.35234 209 ASP A C 1
ATOM 2903 O O . ASP A 1 184 ? 36.28329 42.87836 -9.59797 1.000 28.75150 209 ASP A O 1
ATOM 2912 N N . TRP A 1 185 ? 36.43587 43.09243 -7.37629 1.000 27.47482 210 TRP A N 1
ATOM 2913 C CA . TRP A 1 185 ? 35.92431 41.73648 -7.18817 1.000 25.70877 210 TRP A CA 1
ATOM 2914 C C . TRP A 1 185 ? 34.47246 41.61672 -7.67895 1.000 27.44961 210 TRP A C 1
ATOM 2915 O O . TRP A 1 185 ? 34.11507 40.66230 -8.38467 1.000 25.84016 210 TRP A O 1
ATOM 2936 N N . LEU A 1 186 ? 33.62617 42.59976 -7.35492 1.000 26.07211 211 LEU A N 1
ATOM 2937 C CA . LEU A 1 186 ? 32.23845 42.56242 -7.78884 1.000 26.51047 211 LEU A CA 1
ATOM 2938 C C . LEU A 1 186 ? 32.13155 42.62064 -9.31815 1.000 25.70948 211 LEU A C 1
ATOM 2939 O O . LEU A 1 186 ? 31.27986 41.94809 -9.91018 1.000 26.84298 211 LEU A O 1
ATOM 2955 N N . VAL A 1 187 ? 33.00169 43.39518 -9.96925 1.000 26.59390 212 VAL A N 1
ATOM 2956 C CA . VAL A 1 187 ? 32.98316 43.44635 -11.43611 1.000 29.84744 212 VAL A CA 1
ATOM 2957 C C . VAL A 1 187 ? 33.37723 42.10322 -12.03034 1.000 30.99334 212 VAL A C 1
ATOM 2958 O O . VAL A 1 187 ? 32.89296 41.73346 -13.10996 1.000 30.94417 212 VAL A O 1
ATOM 2971 N N . ALA A 1 188 ? 34.21173 41.32369 -11.33068 1.000 27.15780 213 ALA A N 1
ATOM 2972 C CA . ALA A 1 188 ? 34.69545 40.04000 -11.81724 1.000 28.38813 213 ALA A CA 1
ATOM 2973 C C . ALA A 1 188 ? 33.75303 38.87391 -11.46848 1.000 28.85005 213 ALA A C 1
ATOM 2974 O O . ALA A 1 188 ? 34.09687 37.71656 -11.71967 1.000 30.44316 213 ALA A O 1
ATOM 2981 N N . ASN A 1 189 ? 32.58727 39.16082 -10.89199 1.000 25.97248 214 ASN A N 1
ATOM 2982 C CA . ASN A 1 189 ? 31.64126 38.12815 -10.52855 1.000 26.95752 214 ASN A CA 1
ATOM 2983 C C . ASN A 1 189 ? 31.24963 37.32472 -11.75946 1.000 30.51461 214 ASN A C 1
ATOM 2984 O O . ASN A 1 189 ? 31.04062 37.88298 -12.83688 1.000 30.37488 214 ASN A O 1
ATOM 2995 N N . LYS A 1 190 ? 31.19480 36.00800 -11.59661 1.000 29.10089 215 LYS A N 1
ATOM 2996 C CA . LYS A 1 190 ? 30.96970 35.10213 -12.70263 1.000 31.11815 215 LYS A CA 1
ATOM 2997 C C . LYS A 1 190 ? 29.63405 34.37733 -12.62722 1.000 32.01324 215 LYS A C 1
ATOM 2998 O O . LYS A 1 190 ? 29.32977 33.60439 -13.53775 1.000 33.92543 215 LYS A O 1
ATOM 3017 N N . THR A 1 191 ? 28.85590 34.54754 -11.56464 1.000 31.18413 216 THR A N 1
ATOM 3018 C CA . THR A 1 191 ? 27.57710 33.84647 -11.46912 1.000 32.99687 216 THR A CA 1
ATOM 3019 C C . THR A 1 191 ? 26.41311 34.83270 -11.41159 1.000 32.92005 216 THR A C 1
ATOM 3020 O O . THR A 1 191 ? 26.57991 36.00921 -11.09841 1.000 33.02621 216 THR A O 1
ATOM 3031 N N . GLY A 1 192 ? 25.21678 34.33476 -11.74629 1.000 32.64085 217 GLY A N 1
ATOM 3032 C CA . GLY A 1 192 ? 24.05462 35.19051 -11.65227 1.000 31.76403 217 GLY A CA 1
ATOM 3033 C C . GLY A 1 192 ? 23.93538 36.20085 -12.76942 1.000 32.27808 217 GLY A C 1
ATOM 3034 O O . GLY A 1 192 ? 23.15606 37.14696 -12.64838 1.000 31.85378 217 GLY A O 1
ATOM 3038 N N . GLY A 1 193 ? 24.64340 36.00005 -13.88233 1.000 31.83729 218 GLY A N 1
ATOM 3039 C CA . GLY A 1 193 ? 24.63525 36.98949 -14.95143 1.000 33.39788 218 GLY A CA 1
ATOM 3040 C C . GLY A 1 193 ? 23.29165 37.14386 -15.63620 1.000 34.72822 218 GLY A C 1
ATOM 3041 O O . GLY A 1 193 ? 23.03795 38.18377 -16.26530 1.000 35.30583 218 GLY A O 1
ATOM 3045 N N . LYS A 1 194 ? 22.41593 36.14793 -15.52612 1.000 33.85670 219 LYS A N 1
ATOM 3046 C CA . LYS A 1 194 ? 21.08546 36.27314 -16.11713 1.000 37.48832 219 LYS A CA 1
ATOM 3047 C C . LYS A 1 194 ? 20.20637 37.29759 -15.39696 1.000 34.57489 219 LYS A C 1
ATOM 3048 O O . LYS A 1 194 ? 19.17101 37.71833 -15.94936 1.000 35.80560 219 LYS A O 1
ATOM 3067 N N . LEU A 1 195 ? 20.57725 37.68147 -14.16800 1.000 32.77486 220 LEU A N 1
ATOM 3068 C CA . LEU A 1 195 ? 19.65448 38.38780 -13.30024 1.000 33.39453 220 LEU A CA 1
ATOM 3069 C C . LEU A 1 195 ? 19.64500 39.87540 -13.59257 1.000 34.10895 220 LEU A C 1
ATOM 3070 O O . LEU A 1 195 ? 18.57270 40.46953 -13.57300 1.000 36.31554 220 LEU A O 1
ATOM 3086 N N . LEU A 1 196 ? 20.80584 40.49398 -13.86507 1.000 31.15148 221 LEU A N 1
ATOM 3087 C CA . LEU A 1 196 ? 20.86939 41.92826 -14.15992 1.000 31.15537 221 LEU A CA 1
ATOM 3088 C C . LEU A 1 196 ? 21.80437 42.21971 -15.32507 1.000 31.70975 221 LEU A C 1
ATOM 3089 O O . LEU A 1 196 ? 21.46081 43.00314 -16.21121 1.000 31.52311 221 LEU A O 1
ATOM 3105 N N . ARG A 1 197 ? 22.96303 41.55689 -15.38329 1.000 31.46998 222 ARG A N 1
ATOM 3106 C CA . ARG A 1 197 ? 23.93623 41.87840 -16.43164 1.000 33.81433 222 ARG A CA 1
ATOM 3107 C C . ARG A 1 197 ? 23.38090 41.65371 -17.82594 1.000 35.92603 222 ARG A C 1
ATOM 3108 O O . ARG A 1 197 ? 23.69195 42.40893 -18.76087 1.000 36.54908 222 ARG A O 1
ATOM 3129 N N . ALA A 1 198 ? 22.67029 40.54811 -18.02998 1.000 37.24410 223 ALA A N 1
ATOM 3130 C CA . ALA A 1 198 ? 22.19573 40.25871 -19.37385 1.000 40.97195 223 ALA A CA 1
ATOM 3131 C C . ALA A 1 198 ? 21.36431 41.41652 -19.91588 1.000 40.26030 223 ALA A C 1
ATOM 3132 O O . ALA A 1 198 ? 21.34606 41.66532 -21.12919 1.000 43.44987 223 ALA A O 1
ATOM 3139 N N . GLY A 1 199 ? 20.67960 42.13870 -19.04384 1.000 36.50990 224 GLY A N 1
ATOM 3140 C CA . GLY A 1 199 ? 19.74771 43.16778 -19.46558 1.000 36.66729 224 GLY A CA 1
ATOM 3141 C C . GLY A 1 199 ? 20.32021 44.54218 -19.71682 1.000 37.01097 224 GLY A C 1
ATOM 3142 O O . GLY A 1 199 ? 19.57849 45.44634 -20.12085 1.000 38.65276 224 GLY A O 1
ATOM 3146 N N . LEU A 1 200 ? 21.66525 44.72791 -19.53055 1.000 35.18090 225 LEU A N 1
ATOM 3147 C CA . LEU A 1 200 ? 22.22947 46.06169 -19.62754 1.000 35.47419 225 LEU A CA 1
ATOM 3148 C C . LEU A 1 200 ? 22.98316 46.25810 -20.93825 1.000 35.42496 225 LEU A C 1
ATOM 3149 O O . LEU A 1 200 ? 23.56152 45.32010 -21.47351 1.000 35.41977 225 LEU A O 1
ATOM 3165 N N . PRO A 1 201 ? 23.01509 47.46626 -21.49561 1.000 34.27753 226 PRO A N 1
ATOM 3166 C CA . PRO A 1 201 ? 23.92201 47.72672 -22.62845 1.000 37.28874 226 PRO A CA 1
ATOM 3167 C C . PRO A 1 201 ? 25.36634 47.37825 -22.27792 1.000 37.96467 226 PRO A C 1
ATOM 3168 O O . PRO A 1 201 ? 25.78802 47.45048 -21.12345 1.000 33.89566 226 PRO A O 1
ATOM 3179 N N . ALA A 1 202 ? 26.13779 47.00470 -23.29546 1.000 42.97444 227 ALA A N 1
ATOM 3180 C CA . ALA A 1 202 ? 27.48386 46.52588 -23.01422 1.000 45.69206 227 ALA A CA 1
ATOM 3181 C C . ALA A 1 202 ? 28.40793 47.61445 -22.48924 1.000 44.88350 227 ALA A C 1
ATOM 3182 O O . ALA A 1 202 ? 29.43152 47.28104 -21.89531 1.000 46.12248 227 ALA A O 1
ATOM 3189 N N . ASP A 1 203 ? 28.10523 48.89206 -22.70947 1.000 42.17071 228 ASP A N 1
ATOM 3190 C CA . ASP A 1 203 ? 28.98130 49.96115 -22.23374 1.000 42.95944 228 ASP A CA 1
ATOM 3191 C C . ASP A 1 203 ? 28.64267 50.40980 -20.81516 1.000 40.52742 228 ASP A C 1
ATOM 3192 O O . ASP A 1 203 ? 29.21419 51.39043 -20.32381 1.000 41.72752 228 ASP A O 1
ATOM 3201 N N . TRP A 1 204 ? 27.70627 49.74545 -20.16523 1.000 36.92650 229 TRP A N 1
ATOM 3202 C CA . TRP A 1 204 ? 27.39307 50.00109 -18.77033 1.000 38.21087 229 TRP A CA 1
ATOM 3203 C C . TRP A 1 204 ? 28.28633 49.13955 -17.87024 1.000 38.59296 229 TRP A C 1
ATOM 3204 O O . TRP A 1 204 ? 28.42486 47.93879 -18.09456 1.000 38.84462 229 TRP A O 1
ATOM 3225 N N A ARG A 1 205 ? 28.90533 49.76704 -16.87732 0.499 38.58100 230 ARG A N 1
ATOM 3226 N N B ARG A 1 205 ? 28.88878 49.77091 -16.87046 0.501 38.58776 230 ARG A N 1
ATOM 3227 C CA A ARG A 1 205 ? 29.73804 49.03625 -15.93103 0.499 37.92487 230 ARG A CA 1
ATOM 3228 C CA B ARG A 1 205 ? 29.72196 49.06078 -15.91117 0.501 37.94201 230 ARG A CA 1
ATOM 3229 C C A ARG A 1 205 ? 28.86723 48.47566 -14.82164 0.499 34.88131 230 ARG A C 1
ATOM 3230 C C B ARG A 1 205 ? 28.84530 48.46974 -14.82255 0.501 34.88175 230 ARG A C 1
ATOM 3231 O O A ARG A 1 205 ? 27.91363 49.12349 -14.39093 0.499 34.07523 230 ARG A O 1
ATOM 3232 O O B ARG A 1 205 ? 27.86495 49.08901 -14.40785 0.501 34.07602 230 ARG A O 1
ATOM 3273 N N . ILE A 1 206 ? 29.18619 47.26161 -14.36465 1.000 31.02758 231 ILE A N 1
ATOM 3274 C CA . ILE A 1 206 ? 28.41982 46.62363 -13.29730 1.000 28.80613 231 ILE A CA 1
ATOM 3275 C C . ILE A 1 206 ? 29.30800 45.69154 -12.47844 1.000 26.87486 231 ILE A C 1
ATOM 3276 O O . ILE A 1 206 ? 30.11491 44.94598 -13.03630 1.000 26.17447 231 ILE A O 1
ATOM 3293 N N . GLY A 1 207 ? 29.19105 45.82452 -11.15562 1.000 26.31987 232 GLY A N 1
ATOM 3294 C CA . GLY A 1 207 ? 29.68400 44.81657 -10.21397 1.000 27.41112 232 GLY A CA 1
ATOM 3295 C C . GLY A 1 207 ? 28.49134 44.28166 -9.43932 1.000 26.12466 232 GLY A C 1
ATOM 3296 O O . GLY A 1 207 ? 27.56717 45.03295 -9.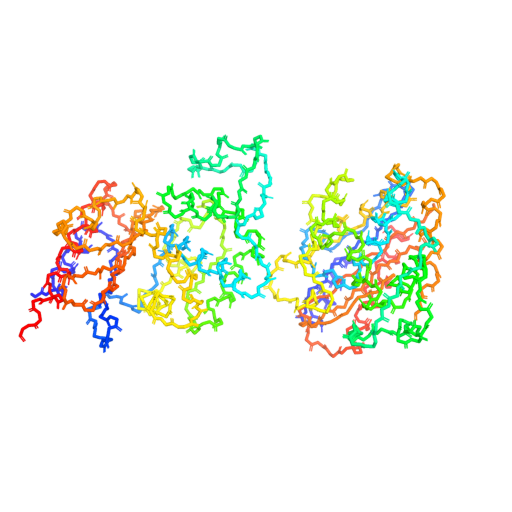12810 1.000 26.59710 232 GLY A O 1
ATOM 3300 N N . ASP A 1 208 ? 28.45439 42.97518 -9.22659 1.000 25.14073 233 ASP A N 1
ATOM 3301 C CA . ASP A 1 208 ? 27.25751 42.41191 -8.62824 1.000 26.04560 233 ASP A CA 1
ATOM 3302 C C . ASP A 1 208 ? 27.57514 41.12240 -7.87001 1.000 26.81095 233 ASP A C 1
ATOM 3303 O O . ASP A 1 208 ? 28.67806 40.57545 -7.96204 1.000 24.88022 233 ASP A O 1
ATOM 3312 N N . LYS A 1 209 ? 26.59896 40.69383 -7.06809 1.000 27.02047 234 LYS A N 1
ATOM 3313 C CA . LYS A 1 209 ? 26.67113 39.43001 -6.33701 1.000 25.30615 234 LYS A CA 1
ATOM 3314 C C . LYS A 1 209 ? 25.26081 38.90985 -6.14376 1.000 23.90446 234 LYS A C 1
ATOM 3315 O O . LYS A 1 209 ? 24.38946 39.65115 -5.68370 1.000 24.59155 234 LYS A O 1
ATOM 3334 N N . SER A 1 210 ? 25.01827 37.66523 -6.53941 1.000 24.09628 235 SER A N 1
ATOM 3335 C CA . SER A 1 210 ? 23.71039 37.05969 -6.43449 1.000 24.82652 235 SER A CA 1
ATOM 3336 C C . SER A 1 210 ? 23.68950 36.04808 -5.29173 1.000 26.65340 235 SER A C 1
ATOM 3337 O O . SER A 1 210 ? 24.73136 35.63188 -4.76195 1.000 27.73961 235 SER A O 1
ATOM 3345 N N . GLY A 1 211 ? 22.47806 35.64383 -4.93757 1.000 26.08655 236 GLY A N 1
ATOM 3346 C CA . GLY A 1 211 ? 22.26511 34.66976 -3.88281 1.000 27.05088 236 GLY A CA 1
ATOM 3347 C C . GLY A 1 211 ? 21.06107 33.81370 -4.19278 1.000 26.84145 236 GLY A C 1
ATOM 3348 O O . GLY A 1 211 ? 20.17290 34.19287 -4.97507 1.000 26.29481 236 GLY A O 1
ATOM 3352 N N . ALA A 1 212 ? 21.04864 32.63318 -3.58869 1.000 24.43091 237 ALA A N 1
ATOM 3353 C CA . ALA A 1 212 ? 19.91468 31.73661 -3.67998 1.000 26.07458 237 ALA A CA 1
ATOM 3354 C C . ALA A 1 212 ? 19.76372 30.97231 -2.37442 1.000 28.56822 237 ALA A C 1
ATOM 3355 O O . ALA A 1 212 ? 20.75536 30.73785 -1.68987 1.000 30.13183 237 ALA A O 1
ATOM 3362 N N . GLY A 1 213 ? 18.53811 30.56232 -2.06779 1.000 29.59771 238 GLY A N 1
ATOM 3363 C CA . GLY A 1 213 ? 18.24924 29.87665 -0.81782 1.000 29.84896 238 GLY A CA 1
ATOM 3364 C C . GLY A 1 213 ? 17.03071 28.99322 -0.86186 1.000 33.56695 238 GLY A C 1
ATOM 3365 O O . GLY A 1 213 ? 16.39195 28.79277 -1.90373 1.000 34.00393 238 GLY A O 1
ATOM 3369 N N A GLU A 1 214 ? 16.73808 28.39070 0.29078 0.724 30.28547 240 GLU A N 1
ATOM 3370 N N B GLU A 1 214 ? 16.73043 28.41623 0.30152 0.276 30.35242 240 GLU A N 1
ATOM 3371 C CA A GLU A 1 214 ? 15.55579 27.56364 0.41716 0.724 31.90538 240 GLU A CA 1
ATOM 3372 C CA B GLU A 1 214 ? 15.55221 27.58567 0.44417 0.276 31.93569 240 GLU A CA 1
ATOM 3373 C C A GLU A 1 214 ? 14.30977 28.44659 0.42024 0.724 28.73563 240 GLU A C 1
ATOM 3374 C C B GLU A 1 214 ? 14.30263 28.45647 0.40157 0.276 28.70608 240 GLU A C 1
ATOM 3375 O O A GLU A 1 214 ? 14.38081 29.66930 0.33307 0.724 27.51704 240 GLU A O 1
ATOM 3376 O O B GLU A 1 214 ? 14.36479 29.68152 0.28201 0.276 27.16454 240 GLU A O 1
ATOM 3399 N N . HIS A 1 215 ? 13.14478 27.80783 0.51608 1.000 32.25849 241 HIS A N 1
ATOM 3400 C CA . HIS A 1 215 ? 11.87248 28.52376 0.48121 1.000 31.94819 241 HIS A CA 1
ATOM 3401 C C . HIS A 1 215 ? 11.79249 29.42891 -0.72406 1.000 30.56533 241 HIS A C 1
ATOM 3402 O O . HIS A 1 215 ? 11.32669 30.57580 -0.65081 1.000 31.61035 241 HIS A O 1
ATOM 3417 N N . GLY A 1 216 ? 12.25846 28.92493 -1.86012 1.000 29.41744 242 GLY A N 1
ATOM 3418 C CA . GLY A 1 216 ? 12.07618 29.68498 -3.08168 1.000 28.93684 242 GLY A CA 1
ATOM 3419 C C . GLY A 1 216 ? 12.64505 31.09875 -3.05464 1.000 29.44766 242 GLY A C 1
ATOM 3420 O O . GLY A 1 216 ? 11.95829 32.08456 -3.36276 1.000 28.58757 242 GLY A O 1
ATOM 3424 N N . SER A 1 217 ? 13.93001 31.22290 -2.72639 1.000 27.59896 243 SER A N 1
ATOM 3425 C CA . SER A 1 217 ? 14.55961 32.51795 -2.52982 1.000 26.50815 243 SER A CA 1
ATOM 3426 C C . SER A 1 217 ? 15.70133 32.76518 -3.51544 1.000 24.79006 243 SER A C 1
ATOM 3427 O O . SER A 1 217 ? 16.49620 31.86169 -3.81639 1.000 26.40168 243 SER A O 1
ATOM 3435 N N . ARG A 1 218 ? 15.78067 34.00943 -3.98940 1.000 25.34495 244 ARG A N 1
ATOM 3436 C CA . ARG A 1 218 ? 16.75176 34.42388 -4.99751 1.000 25.76569 244 ARG A CA 1
ATOM 3437 C C . ARG A 1 218 ? 16.96791 35.91340 -4.84910 1.000 25.83789 244 ARG A C 1
ATOM 3438 O O . ARG A 1 218 ? 16.01173 36.63804 -4.58164 1.000 25.70330 244 ARG A O 1
ATOM 3459 N N . ASN A 1 219 ? 18.21309 36.37416 -4.95365 1.000 24.56822 245 ASN A N 1
ATOM 3460 C CA . ASN A 1 219 ? 18.40471 37.81278 -4.86523 1.000 23.15468 245 ASN A CA 1
ATOM 3461 C C . ASN A 1 219 ? 19.65810 38.24547 -5.61642 1.000 22.43336 245 ASN A C 1
ATOM 3462 O O . ASN A 1 219 ? 20.48179 37.43353 -6.06606 1.000 22.25273 245 ASN A O 1
ATOM 3473 N N . ILE A 1 22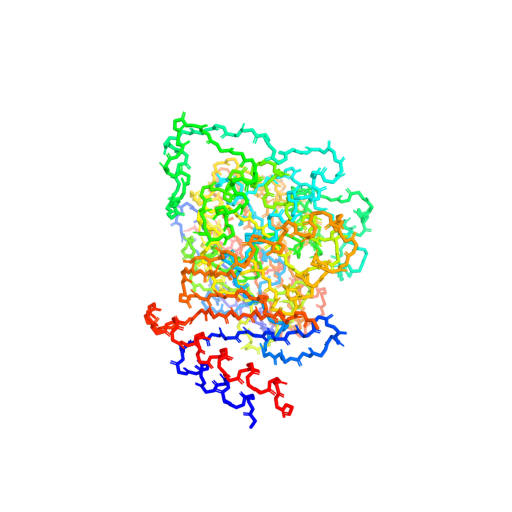0 ? 19.80905 39.56456 -5.70294 1.000 23.70232 246 ILE A N 1
ATOM 3474 C CA . ILE A 1 220 ? 21.01133 40.12934 -6.29425 1.000 25.33461 246 ILE A CA 1
ATOM 3475 C C . ILE A 1 220 ? 21.22669 41.53303 -5.73752 1.000 24.11980 246 ILE A C 1
ATOM 3476 O O . ILE A 1 220 ? 20.27021 42.28423 -5.49144 1.000 24.00574 246 ILE A O 1
ATOM 3492 N N . ILE A 1 221 ? 22.49338 41.86083 -5.55313 1.000 23.14008 247 ILE A N 1
ATOM 3493 C CA . ILE A 1 221 ? 22.92398 43.24122 -5.30711 1.000 22.46435 247 ILE A CA 1
ATOM 3494 C C . ILE A 1 221 ? 23.90781 43.66361 -6.39028 1.000 23.75062 247 ILE A C 1
ATOM 3495 O O . ILE A 1 221 ? 24.69134 42.85788 -6.89984 1.000 24.98923 247 ILE A O 1
ATOM 3511 N N . ALA A 1 222 ? 23.87831 44.95596 -6.72697 1.000 23.42617 248 ALA A N 1
ATOM 3512 C CA . ALA A 1 222 ? 24.73866 45.44669 -7.79257 1.000 24.68760 248 ALA A CA 1
ATOM 3513 C C . ALA A 1 222 ? 25.05857 46.93650 -7.62593 1.000 25.49148 248 ALA A C 1
ATOM 3514 O O . ALA A 1 222 ? 24.25670 47.71505 -7.08758 1.000 23.67172 248 ALA A O 1
ATOM 3521 N N . VAL A 1 223 ? 26.21707 47.31461 -8.15094 1.000 25.10176 249 VAL A N 1
ATOM 3522 C CA . VAL A 1 223 ? 26.55973 48.71293 -8.38721 1.000 24.59030 249 VAL A CA 1
ATOM 3523 C C . VAL A 1 223 ? 26.73854 48.87986 -9.88675 1.000 25.08487 249 VAL A C 1
ATOM 3524 O O . VAL A 1 223 ? 27.47875 48.12870 -10.51581 1.000 26.14389 249 VAL A O 1
ATOM 3537 N N . ILE A 1 224 ? 26.02099 49.84511 -10.47308 1.000 25.69873 250 ILE A N 1
ATOM 3538 C CA . ILE A 1 224 ? 25.92874 49.98013 -11.92303 1.000 27.34373 250 ILE A CA 1
ATOM 3539 C C . ILE A 1 224 ? 26.39355 51.37679 -12.28794 1.000 28.84322 250 ILE A C 1
ATOM 3540 O O . ILE A 1 224 ? 25.94380 52.35446 -11.68182 1.000 29.72929 250 ILE A O 1
ATOM 3556 N N . GLY A 1 225 ? 27.30151 51.47102 -13.26237 1.000 28.65953 251 GLY A N 1
ATOM 3557 C CA . GLY A 1 225 ? 27.76283 52.75111 -13.74340 1.000 31.13138 251 GLY A CA 1
ATOM 3558 C C . GLY A 1 225 ? 27.30484 53.01802 -15.16291 1.000 33.49320 251 GLY A C 1
ATOM 3559 O O . GLY A 1 225 ? 27.96007 52.59243 -16.11877 1.000 34.54665 251 GLY A O 1
ATOM 3563 N N . PRO A 1 226 ? 26.19679 53.77646 -15.32360 1.000 36.19768 252 PRO A N 1
ATOM 3564 C CA . PRO A 1 226 ? 25.81203 54.18985 -16.68123 1.000 38.60939 252 PRO A CA 1
ATOM 3565 C C . PRO A 1 226 ? 26.72436 55.23663 -17.21428 1.000 41.31445 252 PRO A C 1
ATOM 3566 O O . PRO A 1 226 ? 27.29846 56.05940 -16.46718 1.000 42.01247 252 PRO A O 1
ATOM 3577 N N . PRO A 1 227 ? 26.91400 55.31257 -18.54043 1.000 46.57855 254 PRO A N 1
ATOM 3578 C CA . PRO A 1 227 ? 27.79675 56.33827 -19.09723 1.000 48.82624 254 PRO A CA 1
ATOM 3579 C C . PRO A 1 227 ? 27.34904 57.74596 -18.70959 1.000 50.53898 254 PRO A C 1
ATOM 3580 O O . PRO A 1 227 ? 26.16013 58.06612 -18.72653 1.000 50.79363 254 PRO A O 1
ATOM 3591 N N . GLY A 1 228 ? 28.31927 58.57394 -18.32863 1.000 53.15430 255 GLY A N 1
ATOM 3592 C CA . GLY A 1 228 ? 28.05435 59.97375 -18.03310 1.000 56.55348 255 GLY A CA 1
ATOM 3593 C C . GLY A 1 228 ? 27.10785 60.21307 -16.88250 1.000 54.67817 255 GLY A C 1
ATOM 3594 O O . GLY A 1 228 ? 26.50125 61.28801 -16.79810 1.000 56.83365 255 GLY A O 1
ATOM 3598 N N A ARG A 1 229 ? 27.00462 59.25744 -15.96381 0.551 50.66251 256 ARG A N 1
ATOM 3599 N N B ARG A 1 229 ? 26.95606 59.24579 -15.99178 0.449 50.71621 256 ARG A N 1
ATOM 3600 C CA A ARG A 1 229 ? 26.00843 59.25790 -14.90192 0.551 49.12761 256 ARG A CA 1
ATOM 3601 C CA B ARG A 1 229 ? 26.02973 59.37826 -14.88164 0.449 49.23204 256 ARG A CA 1
ATOM 3602 C C A ARG A 1 229 ? 26.64596 58.80540 -13.59362 0.551 45.28357 256 ARG A C 1
ATOM 3603 C C B ARG A 1 229 ? 26.68879 58.89011 -13.59915 0.449 45.40494 256 ARG A C 1
ATOM 3604 O O A ARG A 1 229 ? 27.60105 58.02615 -13.59227 0.551 43.69520 256 ARG A O 1
ATOM 3605 O O B ARG A 1 229 ? 27.69158 58.17548 -13.62158 0.449 43.99488 256 ARG A O 1
ATOM 3646 N N . ALA A 1 230 ? 26.09193 59.27404 -12.47685 1.000 42.01173 257 ALA A N 1
ATOM 3647 C CA . ALA A 1 230 ? 26.51469 58.76138 -11.17905 1.000 38.47894 257 ALA A CA 1
ATOM 3648 C C . ALA A 1 230 ? 26.09967 57.30423 -11.00553 1.000 35.48166 257 ALA A C 1
ATOM 3649 O O . ALA A 1 230 ? 25.05045 56.87823 -11.51023 1.000 35.18804 257 ALA A O 1
ATOM 3657 N N . PRO A 1 231 ? 26.89085 56.50556 -10.28534 1.000 32.90760 258 PRO A N 1
ATOM 3658 C CA . PRO A 1 231 ? 26.533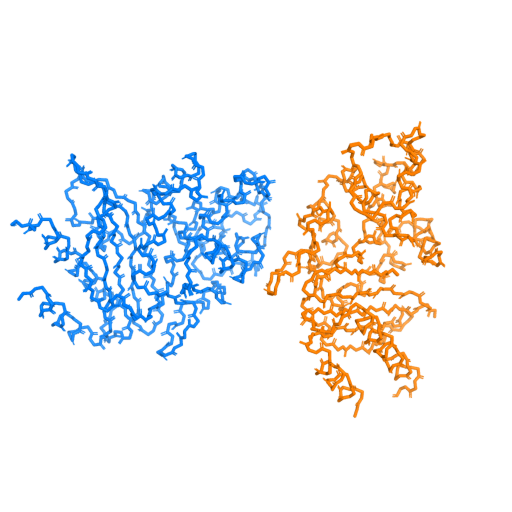64 55.09715 -10.14685 1.000 31.55120 258 PRO A CA 1
ATOM 3659 C C . PRO A 1 231 ? 25.21973 54.93089 -9.40172 1.000 29.07984 258 PRO A C 1
ATOM 3660 O O . PRO A 1 231 ? 24.83681 55.76104 -8.56614 1.000 28.75668 258 PRO A O 1
ATOM 3671 N N A ILE A 1 232 ? 24.57859 53.80299 -9.67834 0.287 28.21023 259 ILE A N 1
ATOM 3672 N N B ILE A 1 232 ? 24.53780 53.83485 -9.69584 0.713 28.23954 259 ILE A N 1
ATOM 3673 C CA A ILE A 1 232 ? 23.32510 53.36927 -9.08056 0.287 27.58880 259 ILE A CA 1
ATOM 3674 C CA B ILE A 1 232 ? 23.32181 53.45604 -8.99159 0.713 27.19292 259 ILE A CA 1
ATOM 3675 C C A ILE A 1 232 ? 23.58461 52.08147 -8.31017 0.287 26.62033 259 ILE A C 1
ATOM 3676 C C B ILE A 1 232 ? 23.52175 52.09405 -8.34097 0.713 26.79688 259 ILE A C 1
ATOM 3677 O O A ILE A 1 232 ? 24.40021 51.24928 -8.72117 0.287 26.59698 259 ILE A O 1
ATOM 3678 O O B ILE A 1 232 ? 24.18914 51.21038 -8.88480 0.713 27.26394 259 ILE A O 1
ATOM 3709 N N . ILE A 1 233 ? 22.89473 51.92603 -7.18435 1.000 25.10559 260 ILE A N 1
ATOM 3710 C CA . ILE A 1 233 ? 22.89909 50.66628 -6.44157 1.000 24.77498 260 ILE A CA 1
ATOM 3711 C C . ILE A 1 233 ? 21.52452 50.02999 -6.63907 1.000 23.63254 260 ILE A C 1
ATOM 3712 O O . ILE A 1 233 ? 20.49823 50.69747 -6.49686 1.000 23.84534 260 ILE A O 1
ATOM 3729 N N . VAL A 1 234 ? 21.51458 48.75260 -7.01585 1.000 24.25330 261 VAL A N 1
ATOM 3730 C CA . VAL A 1 234 ? 20.28746 47.98829 -7.20693 1.000 23.43888 261 VAL A CA 1
ATOM 3731 C C . VAL A 1 234 ? 20.33894 46.80517 -6.27238 1.000 23.62103 261 VAL A C 1
ATOM 3732 O O . VAL A 1 234 ? 21.33980 46.07631 -6.26067 1.000 23.18922 261 VAL A O 1
ATOM 3745 N N . VAL A 1 235 ? 19.28630 46.61615 -5.46548 1.000 23.67011 262 VAL A N 1
ATOM 3746 C CA . VAL A 1 235 ? 19.16817 45.40324 -4.66106 1.000 23.37361 262 VAL A CA 1
ATOM 3747 C C . VAL A 1 235 ? 17.78605 44.80666 -4.89556 1.000 24.17697 262 VAL A C 1
ATOM 3748 O O . VAL A 1 235 ? 16.78214 45.51198 -4.77075 1.000 23.98312 262 VAL A O 1
ATOM 3761 N N . ILE A 1 236 ? 17.74005 43.51809 -5.20852 1.000 24.56629 263 ILE A N 1
ATOM 3762 C CA . ILE A 1 236 ? 16.47332 42.85707 -5.53588 1.000 24.42217 263 ILE A CA 1
ATOM 3763 C C . ILE A 1 236 ? 16.38746 41.54510 -4.79112 1.000 25.34019 263 ILE A C 1
ATOM 3764 O O . ILE A 1 236 ? 17.34303 40.75973 -4.82191 1.000 24.80361 263 ILE A O 1
ATOM 3780 N N . TYR A 1 237 ? 15.24074 41.30825 -4.13045 1.000 24.81869 264 TYR A N 1
ATOM 3781 C CA . TYR A 1 237 ? 14.98945 40.11771 -3.34178 1.000 24.44363 264 TYR A CA 1
ATOM 3782 C C . TYR A 1 237 ? 13.68011 39.45883 -3.73275 1.000 24.22438 264 TYR A C 1
ATOM 3783 O O . TYR A 1 237 ? 12.66369 40.13081 -3.91986 1.000 26.61939 264 TYR A O 1
ATOM 3801 N N . LEU A 1 238 ? 13.70240 38.13718 -3.70045 1.000 25.06043 265 LEU A N 1
ATOM 3802 C CA . LEU A 1 238 ? 12.52904 37.28459 -3.78574 1.000 24.57543 265 LEU A CA 1
ATOM 3803 C C . LEU A 1 238 ? 12.66619 36.17896 -2.76285 1.000 25.51249 265 LEU A C 1
ATOM 3804 O O . LEU A 1 238 ? 13.72022 35.53626 -2.70479 1.000 26.99996 265 LEU A O 1
ATOM 3820 N N . THR A 1 239 ? 11.62760 35.97995 -1.94664 1.000 26.66867 266 THR A N 1
ATOM 3821 C CA . THR A 1 239 ? 11.58953 34.86146 -1.02213 1.000 27.72201 266 THR A CA 1
ATOM 3822 C C . THR A 1 239 ? 10.16514 34.35355 -0.85576 1.000 30.57633 266 THR A C 1
ATOM 3823 O O . THR A 1 239 ? 9.17067 35.03634 -1.17905 1.000 29.71320 266 THR A O 1
ATOM 3834 N N A GLU A 1 240 ? 10.07589 33.12896 -0.33830 0.416 30.55801 267 GLU A N 1
ATOM 3835 N N B GLU A 1 240 ? 10.06936 33.13399 -0.33247 0.584 30.56615 267 GLU A N 1
ATOM 3836 C CA A GLU A 1 240 ? 8.81821 32.40890 -0.18100 0.416 33.13330 267 GLU A CA 1
ATOM 3837 C CA B GLU A 1 240 ? 8.80863 32.42262 -0.18026 0.584 33.11491 267 GLU A CA 1
ATOM 3838 C C A GLU A 1 240 ? 8.11942 32.19529 -1.51799 0.416 32.98462 267 GLU A C 1
ATOM 3839 C C B GLU A 1 240 ? 8.12787 32.16333 -1.51358 0.584 32.98674 267 GLU A C 1
ATOM 3840 O O A GLU A 1 240 ? 6.90048 32.05542 -1.56069 0.416 34.41420 267 GLU A O 1
ATOM 3841 O O B GLU A 1 240 ? 6.91818 31.96174 -1.54853 0.584 34.38376 267 GLU A O 1
ATOM 3864 N N . SER A 1 241 ? 8.87905 32.16296 -2.61055 1.000 33.08559 268 SER A N 1
ATOM 3865 C CA . SER A 1 241 ? 8.30389 31.98210 -3.94030 1.000 35.20777 268 SER A CA 1
ATOM 3866 C C . SER A 1 241 ? 7.86459 30.54192 -4.13233 1.000 37.63368 268 SER A C 1
ATOM 3867 O O . SER A 1 241 ? 8.41361 29.62971 -3.51595 1.000 34.70590 268 SER A O 1
ATOM 3876 N N . GLN A 1 242 ? 6.87746 30.34916 -5.01438 1.000 41.08554 269 GLN A N 1
ATOM 3877 C CA . GLN A 1 242 ? 6.29022 29.04383 -5.30651 1.000 43.36295 269 GLN A CA 1
ATOM 3878 C C . GLN A 1 242 ? 6.59230 28.53458 -6.70892 1.000 43.38686 269 GLN A C 1
ATOM 3879 O O . GLN A 1 242 ? 6.03741 27.50393 -7.10302 1.000 48.72662 269 GLN A O 1
ATOM 3893 N N . VAL A 1 243 ? 7.39076 29.24881 -7.48875 1.000 40.79588 270 VAL A N 1
ATOM 3894 C CA . VAL A 1 243 ? 7.72691 28.84479 -8.84171 1.000 41.98669 270 VAL A CA 1
ATOM 3895 C C . VAL A 1 243 ? 9.12005 28.22960 -8.80206 1.000 40.10187 270 VAL A C 1
ATOM 3896 O O . VAL A 1 243 ? 9.85127 28.36190 -7.82106 1.000 38.16064 270 VAL A O 1
ATOM 3909 N N . ASP A 1 244 ? 9.51140 27.57984 -9.88795 1.000 41.37670 271 ASP A N 1
ATOM 3910 C CA . ASP A 1 244 ? 10.75246 26.81448 -9.88046 1.000 42.03088 271 ASP A CA 1
ATOM 3911 C C . ASP A 1 244 ? 11.94922 27.73107 -10.08993 1.000 39.67427 271 ASP A C 1
ATOM 3912 O O . ASP A 1 244 ? 11.81137 28.93664 -10.27879 1.000 39.16430 271 ASP A O 1
ATOM 3921 N N . ALA A 1 245 ? 13.15206 27.14856 -10.07688 1.000 42.23339 272 ALA A N 1
ATOM 3922 C CA . ALA A 1 245 ? 14.36635 27.97171 -10.05029 1.000 42.25886 272 ALA A CA 1
ATOM 3923 C C . ALA A 1 245 ? 14.44514 28.89679 -11.26258 1.000 40.54538 272 ALA A C 1
ATOM 3924 O O . ALA A 1 245 ? 14.84741 30.06184 -11.15760 1.000 38.05600 272 ALA A O 1
ATOM 3931 N N . ASP A 1 246 ? 14.07988 28.38716 -12.42925 1.000 42.09402 273 ASP A N 1
ATOM 3932 C CA . ASP A 1 246 ? 14.16080 29.20479 -13.62900 1.000 42.82207 273 ASP A CA 1
ATOM 3933 C C . ASP A 1 246 ? 13.16095 30.34426 -13.58568 1.000 40.03421 273 ASP A C 1
ATOM 3934 O O . ASP A 1 246 ? 13.47432 31.47219 -13.99800 1.000 37.35721 273 ASP A O 1
ATOM 3943 N N . ALA A 1 247 ? 11.94236 30.08022 -13.09962 1.000 39.31303 274 ALA A N 1
ATOM 3944 C CA . ALA A 1 247 ? 10.97389 31.16786 -13.00671 1.000 39.15989 274 ALA A CA 1
ATOM 3945 C C . ALA A 1 247 ? 11.42392 32.21386 -12.00156 1.000 37.47170 274 ALA A C 1
ATOM 3946 O O . ALA A 1 247 ? 11.16157 33.40870 -12.17869 1.000 36.11393 274 ALA A O 1
ATOM 3953 N N . ARG A 1 248 ? 12.10012 31.78150 -10.93753 1.000 36.38027 275 ARG A N 1
ATOM 3954 C CA . ARG A 1 248 ? 12.57225 32.73409 -9.93860 1.000 35.43455 275 ARG A CA 1
ATOM 3955 C C . ARG A 1 248 ? 13.61603 33.66654 -10.53149 1.000 35.00170 275 ARG A C 1
ATOM 3956 O O . ARG A 1 248 ? 13.58746 34.88216 -10.26036 1.000 34.22325 275 ARG A O 1
ATOM 3977 N N . ASP A 1 249 ? 14.56586 33.10971 -11.29637 1.000 33.32068 276 ASP A N 1
ATOM 3978 C CA . ASP A 1 249 ? 15.53297 33.93023 -12.01068 1.000 33.13318 276 ASP A CA 1
ATOM 3979 C C . ASP A 1 249 ? 14.81042 34.92360 -12.90577 1.000 33.75274 276 ASP A C 1
ATOM 3980 O O . ASP A 1 249 ? 15.16067 36.10316 -12.95996 1.000 33.04215 276 ASP A O 1
ATOM 3989 N N . ALA A 1 250 ? 13.80156 34.44049 -13.63716 1.000 34.77731 277 ALA A N 1
ATOM 3990 C CA . ALA A 1 250 ? 13.06881 35.31836 -14.54824 1.000 36.15785 277 ALA A CA 1
ATOM 3991 C C . ALA A 1 250 ? 12.33173 36.41593 -13.80178 1.000 34.81758 277 ALA A C 1
ATOM 3992 O O . ALA A 1 250 ? 12.20413 37.53586 -14.31280 1.000 35.87459 277 ALA A O 1
ATOM 3999 N N . VAL A 1 251 ? 11.85122 36.13393 -12.58713 1.000 33.14603 278 VAL A N 1
ATOM 4000 C CA . VAL A 1 251 ? 11.19482 37.16558 -11.79853 1.000 34.52722 278 VAL A CA 1
ATOM 4001 C C . VAL A 1 251 ? 12.19723 38.24114 -11.38880 1.000 35.39802 278 VAL A C 1
ATOM 4002 O O . VAL A 1 251 ? 11.92685 39.43496 -11.50416 1.000 34.33225 278 VAL A O 1
ATOM 4015 N N . ILE A 1 252 ? 13.34739 37.83026 -10.87285 1.000 32.69195 279 ILE A N 1
ATOM 4016 C CA . ILE A 1 252 ? 14.36324 38.82217 -10.50454 1.000 32.00738 279 ILE A CA 1
ATOM 4017 C C . ILE A 1 252 ? 14.73800 39.65699 -11.72463 1.000 29.93746 279 ILE A C 1
ATOM 4018 O O . ILE A 1 252 ? 14.85710 40.88822 -11.64565 1.000 29.20587 279 ILE A O 1
ATOM 4034 N N . ALA A 1 253 ? 14.94097 39.00925 -12.85861 1.000 30.36468 280 ALA A N 1
ATOM 4035 C CA . ALA A 1 253 ? 15.38834 39.74081 -14.04392 1.000 32.44013 280 ALA A CA 1
ATOM 4036 C C . ALA A 1 253 ? 14.36431 40.75992 -14.50888 1.000 34.55058 280 ALA A C 1
ATOM 4037 O O . ALA A 1 253 ? 14.73673 41.85440 -14.96829 1.000 33.61949 280 ALA A O 1
ATOM 4044 N N . GLU A 1 254 ? 13.07719 40.38602 -14.49157 1.000 34.51342 281 GLU A N 1
ATOM 4045 C CA . GLU A 1 254 ? 12.03731 41.31920 -14.90070 1.000 36.86679 281 GLU A CA 1
ATOM 4046 C C . GLU A 1 254 ? 11.86022 42.44485 -13.88494 1.000 35.35643 281 GLU A C 1
ATOM 4047 O O . GLU A 1 254 ? 11.65847 43.58879 -14.27992 1.000 39.13761 281 GLU A O 1
ATOM 4059 N N . VAL A 1 255 ? 11.94503 42.16280 -12.57639 1.000 32.82513 282 VAL A N 1
ATOM 4060 C CA . VAL A 1 255 ? 11.98708 43.25201 -11.59641 1.000 33.58484 282 VAL A CA 1
ATOM 4061 C C . VAL A 1 255 ? 13.12998 44.20619 -11.91438 1.000 31.28721 282 VAL A C 1
ATOM 4062 O O . VAL A 1 255 ? 12.95410 45.42957 -11.90454 1.000 33.66814 282 VAL A O 1
ATOM 4075 N N . GLY A 1 256 ? 14.29984 43.66355 -12.24361 1.000 31.47289 283 GLY A N 1
ATOM 4076 C CA . GLY A 1 256 ? 15.45233 44.51635 -12.49800 1.000 30.87184 283 GLY A CA 1
ATOM 4077 C C . GLY A 1 256 ? 15.27843 45.33425 -13.76339 1.000 32.35281 283 GLY A C 1
ATOM 4078 O O . GLY A 1 256 ? 15.65345 46.51332 -13.80971 1.000 32.63824 283 GLY A O 1
ATOM 4082 N N . ARG A 1 257 ? 14.65312 44.73972 -14.77560 1.000 30.82116 284 ARG A N 1
ATOM 4083 C CA . ARG A 1 257 ? 14.38387 45.49075 -15.99405 1.000 32.77014 284 ARG A CA 1
ATOM 4084 C C . ARG A 1 257 ? 13.43753 46.63094 -15.70528 1.000 32.73724 284 ARG A C 1
ATOM 4085 O O . ARG A 1 257 ? 13.68129 47.76833 -16.11596 1.000 35.11430 284 ARG A O 1
ATOM 4106 N N . LEU A 1 258 ? 12.33589 46.33972 -15.00428 1.000 32.30996 285 LEU A N 1
ATOM 4107 C CA . LEU A 1 258 ? 11.32537 47.36354 -14.77132 1.000 35.52803 285 LEU A CA 1
ATOM 4108 C C . LEU A 1 258 ? 11.87949 48.48572 -13.91071 1.000 35.15872 285 LEU A C 1
ATOM 4109 O O . LEU A 1 258 ? 11.67169 49.66350 -14.19998 1.000 34.76203 285 LEU A O 1
ATOM 4125 N N . VAL A 1 259 ? 12.56587 48.13667 -12.82661 1.000 32.57895 286 VAL A N 1
ATOM 4126 C CA . VAL A 1 259 ? 12.89251 49.19373 -11.86532 1.000 32.92116 286 VAL A CA 1
ATOM 4127 C C . VAL A 1 259 ? 14.00347 50.09292 -12.39436 1.000 33.23045 286 VAL A C 1
ATOM 4128 O O . VAL A 1 259 ? 14.01582 51.30262 -12.13495 1.000 34.07787 286 VAL A O 1
ATOM 4141 N N . VAL A 1 260 ? 14.97571 49.53037 -13.09990 1.000 30.89951 287 VAL A N 1
ATOM 4142 C CA . VAL A 1 260 ? 16.02540 50.37412 -13.65583 1.000 33.25983 287 VAL A CA 1
ATOM 4143 C C . VAL A 1 260 ? 15.45677 51.28985 -14.73333 1.000 34.53753 287 VAL A C 1
ATOM 4144 O O . VAL A 1 260 ? 15.73720 52.48574 -14.77703 1.000 37.33806 287 VAL A O 1
ATOM 4157 N N . GLU A 1 261 ? 14.67275 50.74104 -15.64885 1.000 36.37923 288 GLU A N 1
ATOM 4158 C CA . GLU A 1 261 ? 14.01425 51.60866 -16.62032 1.000 41.03688 288 GLU A CA 1
ATOM 4159 C C . GLU A 1 261 ? 13.21555 52.73497 -15.94918 1.000 40.14434 288 GLU A C 1
ATOM 4160 O O . GLU A 1 261 ? 13.29060 53.90357 -16.35650 1.000 42.59422 288 GLU A O 1
ATOM 4172 N N . ALA A 1 262 ? 12.39010 52.39086 -14.96556 1.000 38.34610 289 ALA A N 1
ATOM 4173 C CA . ALA A 1 262 ? 11.60239 53.40446 -14.26444 1.000 39.74314 289 ALA A CA 1
ATOM 4174 C C . ALA A 1 262 ? 12.49988 54.45255 -13.62314 1.000 38.13170 289 ALA A C 1
ATOM 4175 O O . ALA A 1 262 ? 12.17797 55.64892 -13.61250 1.000 40.20729 289 ALA A O 1
ATOM 4182 N N . PHE A 1 263 ? 13.61995 54.00987 -13.06139 1.000 35.47339 290 PHE A N 1
ATOM 4183 C CA . PHE A 1 263 ? 14.48895 54.93841 -12.36394 1.000 37.22687 290 PHE A CA 1
ATOM 4184 C C . PHE A 1 263 ? 15.10381 55.94030 -13.32043 1.000 43.32035 290 PHE A C 1
ATOM 4185 O O . PHE A 1 263 ? 15.19513 57.13047 -13.00035 1.000 41.54035 290 PHE A O 1
ATOM 4202 N N . HIS A 1 264 ? 15.51045 55.49219 -14.51003 1.000 51.25077 291 HIS A N 1
ATOM 4203 C CA . HIS A 1 264 ? 16.20958 56.37727 -15.43261 1.000 63.36717 291 HIS A CA 1
ATOM 4204 C C . HIS A 1 264 ? 15.26384 57.14774 -16.33863 1.000 70.18693 291 HIS A C 1
ATOM 4205 O O . HIS A 1 264 ? 15.64844 58.19522 -16.86800 1.000 72.18104 291 HIS A O 1
ATOM 4219 N N . HIS A 1 265 ? 14.03692 56.66439 -16.50922 1.000 77.70328 292 HIS A N 1
ATOM 4220 C CA . HIS A 1 265 ? 13.01582 57.36373 -17.26933 1.000 85.81286 292 HIS A CA 1
ATOM 4221 C C . HIS A 1 265 ? 12.26330 58.28072 -16.32054 1.000 85.21014 292 HIS A C 1
ATOM 4222 O O . HIS A 1 265 ? 11.07403 58.54457 -16.50882 1.000 89.17685 292 HIS A O 1
ATOM 4236 N N . HIS A 1 266 ? 12.97163 58.77558 -15.30162 1.000 78.26777 293 HIS A N 1
ATOM 4237 C CA . HIS A 1 266 ? 12.47782 59.78365 -14.36082 1.000 76.52039 293 HIS A CA 1
ATOM 4238 C C . HIS A 1 266 ? 12.58227 61.14089 -15.04821 1.000 82.45838 293 HIS A C 1
ATOM 4239 O O . HIS A 1 266 ? 13.54744 61.89481 -14.88729 1.000 82.75053 293 HIS A O 1
ATOM 4253 N N . HIS A 1 267 ? 11.55514 61.45590 -15.83295 1.000 91.01809 294 HIS A N 1
ATOM 4254 C CA . HIS A 1 267 ? 11.56689 62.62945 -16.69171 1.000 97.83496 294 HIS A CA 1
ATOM 4255 C C . HIS A 1 267 ? 10.50769 63.63314 -16.24220 1.000 103.17132 294 HIS A C 1
ATOM 4256 O O . HIS A 1 267 ? 10.60426 64.21724 -15.15810 1.000 103.76992 294 HIS A O 1
ATOM 4270 N N . GLN B 1 4 ? 21.78678 19.61450 42.18352 1.000 79.87936 28 GLN B N 1
ATOM 4271 C CA . GLN B 1 4 ? 23.10700 19.30521 41.65040 1.000 79.91198 28 GLN B CA 1
ATOM 4272 C C . GLN B 1 4 ? 23.98330 20.55834 41.63670 1.000 75.50491 28 GLN B C 1
ATOM 4273 O O . GLN B 1 4 ? 23.48618 21.68057 41.76219 1.000 77.58685 28 GLN B O 1
ATOM 4286 N N . LEU B 1 5 ? 25.29436 20.36278 41.48081 1.000 65.81384 29 LEU B N 1
ATOM 4287 C CA . LEU B 1 5 ? 26.18125 21.49967 41.28896 1.000 60.53136 29 LEU B CA 1
ATOM 4288 C C . LEU B 1 5 ? 25.80061 22.27394 40.03744 1.000 60.70349 29 LEU B C 1
ATOM 4289 O O . LEU B 1 5 ? 25.94731 23.49707 39.99884 1.000 56.38817 29 LEU B O 1
ATOM 4305 N N . SER B 1 6 ? 25.32088 21.57936 39.00463 1.000 67.50751 30 SER B N 1
ATOM 4306 C CA . SER B 1 6 ? 24.79575 22.25859 37.82733 1.000 69.29630 30 SER B CA 1
ATOM 4307 C C . SER B 1 6 ? 23.86663 23.39436 38.23562 1.000 68.30411 30 SER B C 1
ATOM 4308 O O . SER B 1 6 ? 24.06369 24.55036 37.84896 1.000 68.97968 30 SER B O 1
ATOM 4316 N N A GLU B 1 7 ? 22.84938 23.07239 39.03741 0.676 65.76417 31 GLU B N 1
ATOM 4317 N N B GLU B 1 7 ? 22.84194 23.06940 39.02625 0.324 65.73254 31 GLU B N 1
ATOM 4318 C CA A GLU B 1 7 ? 21.88684 24.07992 39.47096 0.676 65.40281 31 GLU B CA 1
ATOM 4319 C CA B GLU B 1 7 ? 21.89298 24.08487 39.46965 0.324 65.42031 31 GLU B CA 1
ATOM 4320 C C A GLU B 1 7 ? 22.56988 25.19926 40.24784 0.676 64.23755 31 GLU B C 1
ATOM 4321 C C B GLU B 1 7 ? 22.59788 25.20588 40.22058 0.324 64.18729 31 GLU B C 1
ATOM 4322 O O A GLU B 1 7 ? 22.19580 26.37155 40.11700 0.676 63.70246 31 GLU B O 1
ATOM 4323 O O B GLU B 1 7 ? 22.26663 26.38468 40.04556 0.324 63.60000 31 GLU B O 1
ATOM 4344 N N . GLN B 1 8 ? 23.57278 24.86000 41.06263 1.000 62.70842 32 GLN B N 1
ATOM 4345 C CA . GLN B 1 8 ? 24.30623 25.87890 41.80944 1.000 60.20366 32 GLN B CA 1
ATOM 4346 C C . GLN B 1 8 ? 24.99656 26.85969 40.86863 1.000 56.41692 32 GLN B C 1
ATOM 4347 O O . GLN B 1 8 ? 24.92396 28.08021 41.05424 1.000 56.65000 32 GLN B O 1
ATOM 4362 N N . LEU B 1 9 ? 25.69698 26.33626 39.86205 1.000 51.48830 33 LEU B N 1
ATOM 4363 C CA . LEU B 1 9 ? 26.42505 27.20293 38.94819 1.000 47.35217 33 LEU B CA 1
ATOM 4364 C C . LEU B 1 9 ? 25.46958 28.01941 38.08862 1.000 46.18802 33 LEU B C 1
ATOM 4365 O O . LEU B 1 9 ? 25.75263 29.17675 37.76607 1.000 45.34952 33 LEU B O 1
ATOM 4381 N N . ALA B 1 10 ? 24.34697 27.42638 37.68699 1.000 49.53384 34 ALA B N 1
ATOM 4382 C CA . ALA B 1 10 ? 23.39060 28.15052 36.85760 1.000 50.99194 34 ALA B CA 1
ATOM 4383 C C . ALA B 1 10 ? 22.86754 29.38514 37.58236 1.000 52.94346 34 ALA B C 1
ATOM 4384 O O . ALA B 1 10 ? 22.80102 30.47667 37.00316 1.000 51.20687 34 ALA B O 1
ATOM 4391 N N . GLU B 1 11 ? 22.48632 29.23185 38.85672 1.000 57.25478 35 GLU B N 1
ATOM 4392 C CA . GLU B 1 11 ? 21.99520 30.38104 39.61491 1.000 60.06460 35 GLU B CA 1
ATOM 4393 C C . GLU B 1 11 ? 23.12023 31.37657 39.88837 1.000 58.64509 35 GLU B C 1
ATOM 4394 O O . GLU B 1 11 ? 22.90969 32.59534 39.83313 1.000 57.30951 35 GLU B O 1
ATOM 4406 N N . LEU B 1 12 ? 24.33403 30.87994 40.15325 1.000 55.80891 36 LEU B N 1
ATOM 4407 C CA . LEU B 1 12 ? 25.48422 31.77470 40.25557 1.000 54.35124 36 LEU B CA 1
ATOM 4408 C C . LEU B 1 12 ? 25.68077 32.54106 38.95472 1.000 51.56390 36 LEU B C 1
ATOM 4409 O O . LEU B 1 12 ? 25.93184 33.75337 38.95529 1.000 52.13506 36 LEU B O 1
ATOM 4425 N N . GLU B 1 13 ? 25.59874 31.82996 37.83415 1.000 48.33909 37 GLU B N 1
ATOM 4426 C CA . GLU B 1 13 ? 25.64368 32.45944 36.52381 1.000 47.20594 37 GLU B CA 1
ATOM 4427 C C . GLU B 1 13 ? 24.57394 33.53396 36.42229 1.000 48.30092 37 GLU B C 1
ATOM 4428 O O . GLU B 1 13 ? 24.84540 34.68099 36.04391 1.000 48.63373 37 GLU B O 1
ATOM 4440 N N . LYS B 1 14 ? 23.35588 33.18944 36.81489 1.000 50.94165 38 LYS B N 1
ATOM 4441 C CA . LYS B 1 14 ? 22.27861 34.16340 36.77854 1.000 54.36829 38 LYS B CA 1
ATOM 4442 C C . LYS B 1 14 ? 22.63334 35.40203 37.59358 1.000 55.41370 38 LYS B C 1
ATOM 4443 O O . LYS B 1 14 ? 22.51270 36.53352 37.10413 1.000 55.91238 38 LYS B O 1
ATOM 4462 N N A ARG B 1 15 ? 23.08096 35.22323 38.83711 0.644 57.86264 39 ARG B N 1
ATOM 4463 N N B ARG B 1 15 ? 23.09555 35.20452 38.83637 0.356 57.80348 39 ARG B N 1
ATOM 4464 C CA A ARG B 1 15 ? 23.33526 36.40315 39.65557 0.644 58.67578 39 ARG B CA 1
ATOM 4465 C CA B ARG B 1 15 ? 23.41487 36.32324 39.71895 0.356 58.62481 39 ARG B CA 1
ATOM 4466 C C A ARG B 1 15 ? 24.52132 37.21953 39.14835 0.644 57.03762 39 ARG B C 1
ATOM 4467 C C B ARG B 1 15 ? 24.51100 37.20605 39.13507 0.356 57.02473 39 ARG B C 1
ATOM 4468 O O A ARG B 1 15 ? 24.66247 38.38199 39.54332 0.644 57.89507 39 ARG B O 1
ATOM 4469 O O B ARG B 1 15 ? 24.57471 38.39625 39.46221 0.356 57.91579 39 ARG B O 1
ATOM 4510 N N . SER B 1 16 ? 25.36552 36.66181 38.27485 1.000 49.46480 40 SER B N 1
ATOM 4511 C CA . SER B 1 16 ? 26.45138 37.44620 37.69567 1.000 45.55924 40 SER B CA 1
ATOM 4512 C C . SER B 1 16 ? 26.00051 38.28143 36.50247 1.000 44.32754 40 SER B C 1
ATOM 4513 O O . SER B 1 16 ? 26.66788 39.26189 36.15359 1.000 42.77755 40 SER B O 1
ATOM 4522 N N . GLY B 1 17 ? 24.89413 37.90641 35.86737 1.000 46.58659 41 GLY B N 1
ATOM 4523 C CA . GLY B 1 17 ? 24.45975 38.52975 34.63820 1.000 46.38094 41 GLY B CA 1
ATOM 4524 C C . GLY B 1 17 ? 25.18257 38.06035 33.39773 1.000 43.69337 41 GLY B C 1
ATOM 4525 O O . GLY B 1 17 ? 24.86220 38.53743 32.29870 1.000 42.79598 41 GLY B O 1
ATOM 4529 N N . GLY B 1 18 ? 26.12671 37.12766 33.52600 1.000 41.64845 42 GLY B N 1
ATOM 4530 C CA . GLY B 1 18 ? 27.00211 36.76111 32.43635 1.000 38.89803 42 GLY B CA 1
ATOM 4531 C C . GLY B 1 18 ? 27.00180 35.26546 32.20541 1.000 37.91091 42 GLY B C 1
ATOM 4532 O O . GLY B 1 18 ? 26.00257 34.57071 32.44099 1.000 38.25490 42 GLY B O 1
ATOM 4536 N N . ARG B 1 19 ? 28.15519 34.77242 31.72940 1.000 35.41605 43 ARG B N 1
ATOM 4537 C CA . ARG B 1 19 ? 28.31380 33.38625 31.32020 1.000 35.17215 43 ARG B CA 1
ATOM 4538 C C . ARG B 1 19 ? 29.54440 32.82392 32.0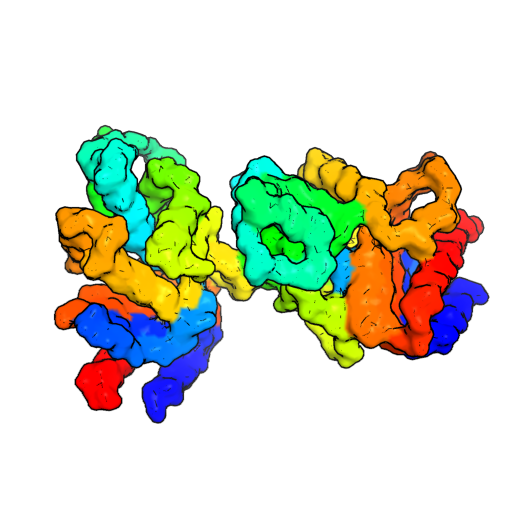1006 1.000 33.67189 43 ARG B C 1
ATOM 4539 O O . ARG B 1 19 ? 30.60776 33.44773 31.98247 1.000 33.48798 43 ARG B O 1
ATOM 4560 N N . VAL B 1 20 ? 29.40907 31.64607 32.59849 1.000 34.05001 44 VAL B N 1
ATOM 4561 C CA . VAL B 1 20 ? 30.49310 31.01324 33.34685 1.000 32.64345 44 VAL B CA 1
ATOM 4562 C C . VAL B 1 20 ? 30.88097 29.69985 32.67765 1.000 32.25026 44 VAL B C 1
ATOM 4563 O O . VAL B 1 20 ? 30.01045 28.93908 32.24528 1.000 31.36451 44 VAL B O 1
ATOM 4576 N N . GLY B 1 21 ? 32.18517 29.47558 32.60230 1.000 31.27418 45 GLY B N 1
ATOM 4577 C CA . GLY B 1 21 ? 32.70932 28.20655 32.09307 1.000 31.21185 45 GLY B CA 1
ATOM 4578 C C . GLY B 1 21 ? 33.75494 27.70949 33.06168 1.000 31.03852 45 GLY B C 1
ATOM 4579 O O . GLY B 1 21 ? 34.58262 28.46954 33.54596 1.000 32.76256 45 GLY B O 1
ATOM 4583 N N . VAL B 1 22 ? 33.73659 26.40016 33.30684 1.000 32.11650 46 VAL B N 1
ATOM 4584 C CA A VAL B 1 22 ? 34.69847 25.86325 34.26589 0.763 31.54843 46 VAL B CA 1
ATOM 4585 C CA B VAL B 1 22 ? 34.62711 25.82789 34.32155 0.237 31.95241 46 VAL B CA 1
ATOM 4586 C C . VAL B 1 22 ? 35.01547 24.41287 33.91449 1.000 31.74575 46 VAL B C 1
ATOM 4587 O O . VAL B 1 22 ? 34.16233 23.62900 33.49052 1.000 32.41092 46 VAL B O 1
ATOM 4612 N N . ILE B 1 23 ? 36.30177 24.08629 34.07943 1.000 30.69150 47 ILE B N 1
ATOM 4613 C CA . ILE B 1 23 ? 36.79976 22.71461 34.10089 1.000 31.86968 47 ILE B CA 1
ATOM 4614 C C . ILE B 1 23 ? 37.66711 22.53589 35.35144 1.000 32.71816 47 ILE B C 1
ATOM 4615 O O . ILE B 1 23 ? 38.56951 23.34136 35.61686 1.000 32.82670 47 ILE B O 1
ATOM 4631 N N . VAL B 1 24 ? 37.44640 21.45353 36.07062 1.000 35.27993 48 VAL B N 1
ATOM 4632 C CA . VAL B 1 24 ? 38.44356 20.92239 36.98752 1.000 37.14257 48 VAL B CA 1
ATOM 4633 C C . VAL B 1 24 ? 38.84940 19.56772 36.42357 1.000 37.66108 48 VAL B C 1
ATOM 4634 O O . VAL B 1 24 ? 37.99336 18.69980 36.22786 1.000 36.30517 48 VAL B O 1
ATOM 4647 N N . LEU B 1 25 ? 40.14384 19.39641 36.16282 1.000 36.56758 49 LEU B N 1
ATOM 4648 C CA . LEU B 1 25 ? 40.66700 18.20800 35.49962 1.000 37.68963 49 LEU B CA 1
ATOM 4649 C C . LEU B 1 25 ? 41.76364 17.59440 36.35301 1.000 38.34848 49 LEU B C 1
ATOM 4650 O O . LEU B 1 25 ? 42.79866 18.22604 36.56983 1.000 38.58795 49 LEU B O 1
ATOM 4666 N N . ASP B 1 26 ? 41.55361 16.35793 36.77603 1.000 42.49124 50 ASP B N 1
ATOM 4667 C CA . ASP B 1 26 ? 42.57652 15.58615 37.48121 1.000 45.82494 50 ASP B CA 1
ATOM 4668 C C . ASP B 1 26 ? 43.51510 14.98411 36.44157 1.000 47.32151 50 ASP B C 1
ATOM 4669 O O . ASP B 1 26 ? 43.11631 14.11207 35.66054 1.000 47.04127 50 ASP B O 1
ATOM 4678 N N . THR B 1 27 ? 44.75167 15.48492 36.41599 1.000 47.00006 51 THR B N 1
ATOM 4679 C CA . THR B 1 27 ? 45.74077 15.11482 35.41546 1.000 49.40128 51 THR B CA 1
ATOM 4680 C C . THR B 1 27 ? 46.20206 13.67138 35.53846 1.000 52.05478 51 THR B C 1
ATOM 4681 O O . THR B 1 27 ? 46.74504 13.14677 34.56709 1.000 54.35398 51 THR B O 1
ATOM 4692 N N . ALA B 1 28 ? 45.99633 13.02739 36.69299 1.000 50.85232 52 ALA B N 1
ATOM 4693 C CA . ALA B 1 28 ? 46.39202 11.63680 36.88475 1.000 52.95056 52 ALA B CA 1
ATOM 4694 C C . ALA B 1 28 ? 45.35654 10.67041 36.34829 1.000 53.11764 52 ALA B C 1
ATOM 4695 O O . ALA B 1 28 ? 45.68958 9.51583 36.05885 1.000 56.08030 52 ALA B O 1
ATOM 4702 N N . THR B 1 29 ? 44.11611 11.14000 36.22010 1.000 51.03789 53 THR B N 1
ATOM 4703 C CA . THR B 1 29 ? 42.91442 10.34566 36.00450 1.000 50.96964 53 THR B CA 1
ATOM 4704 C C . THR B 1 29 ? 42.15240 10.69104 34.73131 1.000 47.83752 53 THR B C 1
ATOM 4705 O O . THR B 1 29 ? 41.44619 9.81811 34.18709 1.000 49.44777 53 THR B O 1
ATOM 4716 N N . GLY B 1 30 ? 42.25341 11.92024 34.28205 1.000 41.56930 54 GLY B N 1
ATOM 4717 C CA . GLY B 1 30 ? 41.36813 12.49964 33.29475 1.000 39.79731 54 GLY B CA 1
ATOM 4718 C C . GLY B 1 30 ? 39.96796 12.76928 33.79944 1.000 39.35000 54 GLY B C 1
ATOM 4719 O O . GLY B 1 30 ? 39.14853 13.28064 33.04135 1.000 37.78313 54 GLY B O 1
ATOM 4723 N N A ARG B 1 31 ? 39.66232 12.41960 35.04236 0.537 40.74580 55 ARG B N 1
ATOM 4724 N N B ARG B 1 31 ? 39.66720 12.42686 35.04565 0.463 40.82819 55 ARG B N 1
ATOM 4725 C CA A ARG B 1 31 ? 38.35394 12.72299 35.60099 0.537 41.17422 55 ARG B CA 1
ATOM 4726 C CA B ARG B 1 31 ? 38.36498 12.73078 35.61904 0.463 41.21296 55 ARG B CA 1
ATOM 4727 C C A ARG B 1 31 ? 38.15769 14.22759 35.65522 0.537 39.39031 55 ARG B C 1
ATOM 4728 C C B ARG B 1 31 ? 38.15777 14.23480 35.66724 0.463 39.51026 55 ARG B C 1
ATOM 4729 O O A ARG B 1 31 ? 39.09027 14.97865 35.96289 0.537 38.65536 55 ARG B O 1
ATOM 4730 O O B ARG B 1 31 ? 39.08165 14.99312 35.98064 0.463 38.82764 55 ARG B O 1
ATOM 4771 N N . ARG B 1 32 ? 36.93693 14.66800 35.35221 1.000 40.76929 56 ARG B N 1
ATOM 4772 C CA . ARG B 1 32 ? 36.65675 16.08672 35.17184 1.000 40.38591 56 ARG B CA 1
ATOM 4773 C C . ARG B 1 32 ? 35.29320 16.48470 35.72693 1.000 40.11783 56 ARG B C 1
ATOM 4774 O O . ARG B 1 32 ? 34.32621 15.73473 35.65873 1.000 40.32383 56 ARG B O 1
ATOM 4796 N N . ILE B 1 33 ? 35.22671 17.72980 36.18057 1.000 40.41080 57 ILE B N 1
ATOM 4797 C CA . ILE B 1 33 ? 33.98924 18.47992 36.33356 1.000 42.56990 57 ILE B CA 1
ATOM 4798 C C . ILE B 1 33 ? 33.96936 19.51486 35.21115 1.000 38.60140 57 ILE B C 1
ATOM 4799 O O . ILE B 1 33 ? 34.98430 20.15272 34.94356 1.000 36.83750 57 ILE B O 1
ATOM 4815 N N . ALA B 1 34 ? 32.83541 19.64550 34.53898 1.000 41.40807 58 ALA B N 1
ATOM 4816 C CA . ALA B 1 34 ? 32.74333 20.62389 33.45547 1.000 41.73046 58 ALA B CA 1
ATOM 4817 C C . ALA B 1 34 ? 31.41701 21.36776 33.51117 1.000 40.91899 58 ALA B C 1
ATOM 4818 O O . ALA B 1 34 ? 30.38308 20.79572 33.85850 1.000 41.78173 58 ALA B O 1
ATOM 4825 N N . TYR B 1 35 ? 31.45013 22.65189 33.14982 1.000 38.52558 60 TYR B N 1
ATOM 4826 C CA . TYR B 1 35 ? 30.24210 23.46148 33.01713 1.000 37.18629 60 TYR B CA 1
ATOM 4827 C C . TYR B 1 35 ? 30.51512 24.41521 31.86806 1.000 34.49952 60 TYR B C 1
ATOM 4828 O O . TYR B 1 35 ? 31.47555 25.18888 31.92998 1.000 33.21887 60 TYR B O 1
ATOM 4846 N N . ARG B 1 36 ? 29.71294 24.31908 30.81443 1.000 34.82167 61 ARG B N 1
ATOM 4847 C CA . ARG B 1 36 ? 29.97129 25.02916 29.56304 1.000 33.77635 61 ARG B CA 1
ATOM 4848 C C . ARG B 1 36 ? 31.39541 24.79388 29.09542 1.000 32.28975 61 ARG B C 1
ATOM 4849 O O . ARG B 1 36 ? 32.06397 25.69839 28.58923 1.000 30.00589 61 ARG B O 1
ATOM 4870 N N . GLY B 1 37 ? 31.85828 23.54701 29.23052 1.000 32.94867 62 GLY B N 1
ATOM 4871 C CA . GLY B 1 37 ? 33.22182 23.26205 28.82933 1.000 33.53290 62 GLY B CA 1
ATOM 4872 C C . GLY B 1 37 ? 33.44217 23.34139 27.33433 1.000 31.56178 62 GLY B C 1
ATOM 4873 O O . GLY B 1 37 ? 34.58826 23.47588 26.88857 1.000 29.70600 62 GLY B O 1
ATOM 4877 N N A ASP B 1 38 ? 32.35526 23.28931 26.56462 0.566 33.17471 63 ASP B N 1
ATOM 4878 N N B ASP B 1 38 ? 32.37817 23.25256 26.54274 0.434 33.22447 63 ASP B N 1
ATOM 4879 C CA A ASP B 1 38 ? 32.37684 23.23822 25.11181 0.566 33.47138 63 ASP B CA 1
ATOM 4880 C CA B ASP B 1 38 ? 32.50445 23.26327 25.09204 0.434 33.37451 63 ASP B CA 1
ATOM 4881 C C A ASP B 1 38 ? 31.94785 24.55458 24.47509 0.566 33.14966 63 ASP B C 1
ATOM 4882 C C B ASP B 1 38 ? 31.97732 24.55601 24.47258 0.434 33.11959 63 ASP B C 1
ATOM 4883 O O A ASP B 1 38 ? 31.65527 24.58730 23.27480 0.566 32.94479 63 ASP B O 1
ATOM 4884 O O B ASP B 1 38 ? 31.64050 24.57457 23.28380 0.434 33.01894 63 ASP B O 1
ATOM 4901 N N . GLU B 1 39 ? 31.92001 25.64589 25.24389 1.000 31.21677 64 GLU B N 1
ATOM 4902 C CA . GLU B 1 39 ? 31.55899 26.96231 24.72774 1.000 30.06488 64 GLU B CA 1
ATOM 4903 C C . GLU B 1 39 ? 32.79665 27.85171 24.73006 1.000 29.11246 64 GLU B C 1
ATOM 4904 O O . GLU B 1 39 ? 33.71724 27.65353 25.52484 1.000 27.42341 64 GLU B O 1
ATOM 4917 N N A ARG B 1 40 ? 32.81771 28.82037 23.81988 0.556 28.12994 65 ARG B N 1
ATOM 4918 N N B ARG B 1 40 ? 32.80832 28.83614 23.83695 0.444 28.14720 65 ARG B N 1
ATOM 4919 C CA A ARG B 1 40 ? 33.98047 29.69035 23.70852 0.556 27.67888 65 ARG B CA 1
ATOM 4920 C CA B ARG B 1 40 ? 33.96979 29.70460 23.70617 0.444 27.70798 65 ARG B CA 1
ATOM 4921 C C A ARG B 1 40 ? 33.89779 30.84002 24.69818 0.556 27.43488 65 ARG B C 1
ATOM 4922 C C B ARG B 1 40 ? 33.89810 30.86545 24.68237 0.444 27.42756 65 ARG B C 1
ATOM 4923 O O A ARG B 1 40 ? 32.82287 31.38435 24.96041 0.556 28.02123 65 ARG B O 1
ATOM 4924 O O B ARG B 1 40 ? 32.83096 31.43922 24.91773 0.444 28.01015 65 ARG B O 1
ATOM 4965 N N . PHE B 1 41 ? 35.05475 31.22360 25.22706 1.000 25.53697 66 PHE B N 1
ATOM 4966 C CA . PHE B 1 41 ? 35.19321 32.30523 26.17306 1.000 26.19249 66 PHE B CA 1
ATOM 4967 C C . PHE B 1 41 ? 36.44742 33.07224 25.79408 1.000 23.82827 66 PHE B C 1
ATOM 4968 O O . PHE B 1 41 ? 37.41412 32.46303 25.33034 1.000 24.22129 66 PHE B O 1
ATOM 4986 N N . PRO B 1 42 ? 36.46904 34.39625 26.00108 1.000 26.09700 67 PRO B N 1
ATOM 4987 C CA . PRO B 1 42 ? 37.71958 35.14685 25.80173 1.000 27.42814 67 PRO B CA 1
ATOM 4988 C C . PRO B 1 42 ? 38.78846 34.67100 26.77397 1.000 28.63850 67 PRO B C 1
ATOM 4989 O O . PRO B 1 42 ? 38.53484 34.48463 27.97002 1.000 30.33585 67 PRO B O 1
ATOM 5000 N N . MET B 1 43 ? 39.98699 34.44602 26.23991 1.000 26.07037 68 MET B N 1
ATOM 5001 C CA . MET B 1 43 ? 41.08475 33.94496 27.05003 1.000 27.83248 68 MET B CA 1
ATOM 5002 C C . MET B 1 43 ? 41.63993 35.03133 27.96517 1.000 29.07376 68 MET B C 1
ATOM 5003 O O . MET B 1 43 ? 42.05247 34.73294 29.09113 1.000 30.18974 68 MET B O 1
ATOM 5017 N N A MET B 1 44 ? 41.68701 36.26256 27.48032 0.507 29.76279 69 MET B N 1
ATOM 5018 N N B MET B 1 44 ? 41.67118 36.27616 27.49577 0.493 29.75979 69 MET B N 1
ATOM 5019 C CA A MET B 1 44 ? 42.39562 37.36939 28.14622 0.507 31.55221 69 MET B CA 1
ATOM 5020 C CA B MET B 1 44 ? 42.33171 37.35455 28.23480 0.493 31.54899 69 MET B CA 1
ATOM 5021 C C A MET B 1 44 ? 43.74392 36.84907 28.63505 0.507 30.75113 69 MET B C 1
ATOM 5022 C C B MET B 1 44 ? 43.72163 36.88582 28.63239 0.493 30.75254 69 MET B C 1
ATOM 5023 O O A MET B 1 44 ? 44.44294 36.18390 27.86635 0.507 29.93685 69 MET B O 1
ATOM 5024 O O B MET B 1 44 ? 44.41229 36.29085 27.80907 0.493 29.82900 69 MET B O 1
ATOM 5051 N N . SER B 1 45 ? 44.14515 37.11859 29.88902 1.000 28.97481 70 SER B N 1
ATOM 5052 C CA . SER B 1 45 ? 45.51284 36.80425 30.27294 1.000 29.44582 70 SER B CA 1
ATOM 5053 C C . SER B 1 45 ? 45.79412 35.30753 30.37217 1.000 29.99913 70 SER B C 1
ATOM 5054 O O . SER B 1 45 ? 46.96254 34.92904 30.47236 1.000 30.33035 70 SER B O 1
ATOM 5063 N N . THR B 1 46 ? 44.77819 34.43647 30.34925 1.000 31.83105 71 THR B N 1
ATOM 5064 C CA . THR B 1 46 ? 45.07166 33.00282 30.47652 1.000 32.01257 71 THR B CA 1
ATOM 5065 C C . THR B 1 46 ? 45.88537 32.47790 29.29462 1.000 29.81986 71 THR B C 1
ATOM 5066 O O . THR B 1 46 ? 46.49432 31.41196 29.40490 1.000 32.97887 71 THR B O 1
ATOM 5077 N N . PHE B 1 47 ? 45.99514 33.22473 28.19913 1.000 23.90986 72 PHE B N 1
ATOM 5078 C CA . PHE B 1 47 ? 46.84714 32.79327 27.08752 1.000 23.88214 72 PHE B CA 1
ATOM 5079 C C . PHE B 1 47 ? 48.33373 32.86622 27.42788 1.000 25.13514 72 PHE B C 1
ATOM 5080 O O . PHE B 1 47 ? 49.15561 32.15651 26.82762 1.000 25.54710 72 PHE B O 1
ATOM 5097 N N . LYS B 1 48 ? 48.68428 33.64653 28.44979 1.000 27.88163 73 LYS B N 1
ATOM 5098 C CA . LYS B 1 48 ? 50.09583 33.88434 28.72766 1.000 27.72922 73 LYS B CA 1
ATOM 5099 C C . LYS B 1 48 ? 50.85042 32.59785 29.07892 1.000 29.13972 73 LYS B C 1
ATOM 5100 O O . LYS B 1 48 ? 52.01128 32.42513 28.68317 1.000 31.07531 73 LYS B O 1
ATOM 5119 N N . ALA B 1 49 ? 50.22947 31.69564 29.83143 1.000 29.55217 74 ALA B N 1
ATOM 5120 C CA . ALA B 1 49 ? 50.86693 30.41365 30.12467 1.000 31.19836 74 ALA B CA 1
ATOM 5121 C C . ALA B 1 49 ? 51.13174 29.60591 28.85417 1.000 31.74637 74 ALA B C 1
ATOM 5122 O O . ALA B 1 49 ? 52.13360 28.88333 28.75985 1.000 32.17188 74 ALA B O 1
ATOM 5129 N N . LEU B 1 50 ? 50.20351 29.65747 27.89446 1.000 29.70389 75 LEU B N 1
ATOM 5130 C CA . LEU B 1 50 ? 50.40697 28.99183 26.60138 1.000 28.24898 75 LEU B CA 1
ATOM 5131 C C . LEU B 1 50 ? 51.52513 29.64849 25.78207 1.000 29.49440 75 LEU B C 1
ATOM 5132 O O . LEU B 1 50 ? 52.27078 28.95885 25.07911 1.000 31.54185 75 LEU B O 1
ATOM 5148 N N . LEU B 1 51 ? 51.59945 30.97633 25.79598 1.000 28.31110 76 LEU B N 1
ATOM 5149 C CA . LEU B 1 51 ? 52.70057 31.69293 25.16064 1.000 28.84468 76 LEU B CA 1
ATOM 5150 C C . LEU B 1 51 ? 54.04901 31.25963 25.72751 1.000 29.37217 76 LEU B C 1
ATOM 5151 O O . LEU B 1 51 ? 55.01081 31.05453 24.98081 1.000 31.12871 76 LEU B O 1
ATOM 5167 N N . ALA B 1 52 ? 54.14545 31.14392 27.05119 1.000 30.79504 77 ALA B N 1
ATOM 5168 C CA . ALA B 1 52 ? 55.39623 30.69521 27.64990 1.000 32.32276 77 ALA B CA 1
ATOM 5169 C C . ALA B 1 52 ? 55.75128 29.30122 27.16016 1.000 32.60931 77 ALA B C 1
ATOM 5170 O O . ALA B 1 52 ? 56.90334 29.02860 26.80838 1.000 34.54057 77 ALA B O 1
ATOM 5177 N N . ALA B 1 53 ? 54.74488 28.41844 27.06455 1.000 31.44035 78 ALA B N 1
ATOM 5178 C CA . ALA B 1 53 ? 54.97527 27.07801 26.55005 1.000 31.62461 78 ALA B CA 1
ATOM 5179 C C . ALA B 1 53 ? 55.48335 27.10249 25.10700 1.000 31.68499 78 ALA B C 1
ATOM 5180 O O . ALA B 1 53 ? 56.35667 26.30555 24.73596 1.000 32.66727 78 ALA B O 1
ATOM 5187 N N . ALA B 1 54 ? 54.87446 27.93550 24.25324 1.000 30.65016 79 ALA B N 1
ATOM 5188 C CA . ALA B 1 54 ? 55.33865 28.04654 22.86843 1.000 30.98094 79 ALA B CA 1
ATOM 5189 C C . ALA B 1 54 ? 56.78876 28.51427 22.81440 1.000 32.58016 79 ALA B C 1
ATOM 5190 O O . ALA B 1 54 ? 57.58145 28.04016 21.98883 1.000 34.48493 79 ALA B O 1
ATOM 5197 N N . VAL B 1 55 ? 57.15348 29.45709 23.68234 1.000 33.05336 80 VAL B N 1
ATOM 5198 C CA . VAL B 1 55 ? 58.54592 29.89332 23.76683 1.000 34.17489 80 VAL B CA 1
ATOM 5199 C C . VAL B 1 55 ? 59.45093 28.71994 24.14763 1.000 35.52626 80 VAL B C 1
ATOM 5200 O O . VAL B 1 55 ? 60.47013 28.45431 23.49592 1.000 38.12210 80 VAL B O 1
ATOM 5213 N N . LEU B 1 56 ? 59.06706 27.97184 25.18469 1.000 36.32296 81 LEU B N 1
ATOM 5214 C CA . LEU B 1 56 ? 59.87358 26.83913 25.61991 1.000 38.84555 81 LEU B CA 1
ATOM 5215 C C . LEU B 1 56 ? 60.05889 25.80620 24.51625 1.000 39.90079 81 LEU B C 1
ATOM 5216 O O . LEU B 1 56 ? 61.11962 25.17709 24.43946 1.000 42.02934 81 LEU B O 1
ATOM 5232 N N . ALA B 1 57 ? 59.04865 25.60914 23.65603 1.000 40.50810 82 ALA B N 1
ATOM 5233 C CA . ALA B 1 57 ? 59.20242 24.67154 22.54530 1.000 42.84317 82 ALA B CA 1
ATOM 5234 C C . ALA B 1 57 ? 60.16742 25.20068 21.48807 1.000 44.36635 82 ALA B C 1
ATOM 5235 O O . ALA B 1 57 ? 60.82487 24.40901 20.79902 1.000 45.41763 82 ALA B O 1
ATOM 5242 N N A ARG B 1 58 ? 60.24904 26.52179 21.31329 0.910 44.50040 83 ARG B N 1
ATOM 5243 N N B ARG B 1 58 ? 60.26062 26.52497 21.33514 0.090 44.85878 83 ARG B N 1
ATOM 5244 C CA A ARG B 1 58 ? 61.29514 27.06467 20.45390 0.910 46.00797 83 ARG B CA 1
ATOM 5245 C CA B ARG B 1 58 ? 61.28804 27.09084 20.46720 0.090 46.03042 83 ARG B CA 1
ATOM 5246 C C A ARG B 1 58 ? 62.67115 26.79965 21.04775 0.910 47.37496 83 ARG B C 1
ATOM 5247 C C B ARG B 1 58 ? 62.67592 26.85201 21.04701 0.090 47.45982 83 ARG B C 1
ATOM 5248 O O A ARG B 1 58 ? 63.61858 26.48588 20.31578 0.910 49.22651 83 ARG B O 1
ATOM 5249 O O B ARG B 1 58 ? 63.62992 26.58459 20.30851 0.090 49.18295 83 ARG B O 1
ATOM 5290 N N . VAL B 1 59 ? 62.80482 26.95546 22.36973 1.000 44.58672 84 VAL B N 1
ATOM 5291 C CA . VAL B 1 59 ? 64.08256 26.65996 23.02226 1.000 45.98868 84 VAL B CA 1
ATOM 5292 C C . VAL B 1 59 ? 64.44797 25.20226 22.80632 1.000 47.85884 84 VAL B C 1
ATOM 5293 O O . VAL B 1 59 ? 65.60338 24.87320 22.50893 1.000 50.84628 84 VAL B O 1
ATOM 5307 N N . ASP B 1 60 ? 63.47223 24.30431 22.94880 1.000 48.48417 85 ASP B N 1
ATOM 5308 C CA . ASP B 1 60 ? 63.74278 22.87564 22.78783 1.000 51.67429 85 ASP B CA 1
ATOM 5309 C C . ASP B 1 60 ? 64.27412 22.57003 21.39020 1.000 53.98417 85 ASP B C 1
ATOM 5310 O O . ASP B 1 60 ? 65.16841 21.72915 21.21879 1.000 56.04001 85 ASP B O 1
ATOM 5319 N N . ALA B 1 61 ? 63.70805 23.21241 20.37292 1.000 55.03621 86 ALA B N 1
ATOM 5320 C CA . ALA B 1 61 ? 64.13975 22.97985 19.00484 1.000 55.56014 86 ALA B CA 1
ATOM 5321 C C . ALA B 1 61 ? 65.41115 23.73137 18.65418 1.000 56.07018 86 ALA B C 1
ATOM 5322 O O . ALA B 1 61 ? 65.82324 23.67956 17.49411 1.000 57.38385 86 ALA B O 1
ATOM 5329 N N . GLY B 1 62 ? 66.01426 24.44802 19.60480 1.000 53.47687 87 GLY B N 1
ATOM 5330 C CA . GLY B 1 62 ? 67.24058 25.17044 19.33895 1.000 55.06622 87 GLY B CA 1
ATOM 5331 C C . GLY B 1 62 ? 67.04727 26.46288 18.58318 1.000 54.82260 87 GLY B C 1
ATOM 5332 O O . GLY B 1 62 ? 67.99265 26.94135 17.95717 1.000 55.34664 87 GLY B O 1
ATOM 5336 N N . LYS B 1 63 ? 65.84362 27.04607 18.61399 1.000 55.37799 88 LYS B N 1
ATOM 5337 C CA . LYS B 1 63 ? 65.56612 28.29052 17.91002 1.000 55.46256 88 LYS B CA 1
ATOM 5338 C C . LYS B 1 63 ? 65.45815 29.49654 18.83799 1.000 53.71751 88 LYS B C 1
ATOM 5339 O O . LYS B 1 63 ? 65.20716 30.60523 18.35804 1.000 54.69365 88 LYS B O 1
ATOM 5358 N N . GLU B 1 64 ? 65.63535 29.30989 20.14325 1.000 48.85916 89 GLU B N 1
ATOM 5359 C CA . GLU B 1 64 ? 65.46271 30.36588 21.12881 1.000 45.50481 89 GLU B CA 1
ATOM 5360 C C . GLU B 1 64 ? 66.29874 29.99320 22.33789 1.000 45.67557 89 GLU B C 1
ATOM 5361 O O . GLU B 1 64 ? 66.61633 28.82147 22.55593 1.000 46.58039 89 GLU B O 1
ATOM 5373 N N A ARG B 1 65 ? 66.65366 31.01331 23.11461 0.624 47.02412 90 ARG B N 1
ATOM 5374 N N B ARG B 1 65 ? 66.63287 31.00031 23.13773 0.376 47.06452 90 ARG B N 1
ATOM 5375 C CA A ARG B 1 65 ? 67.46795 30.85611 24.31181 0.624 49.10223 90 ARG B CA 1
ATOM 5376 C CA B ARG B 1 65 ? 67.45663 30.80467 24.32182 0.376 49.06285 90 ARG B CA 1
ATOM 5377 C C A ARG B 1 65 ? 66.76786 31.56396 25.45941 0.624 47.69158 90 ARG B C 1
ATOM 5378 C C B ARG B 1 65 ? 66.84910 31.57686 25.47925 0.376 47.84403 90 ARG B C 1
ATOM 5379 O O A ARG B 1 65 ? 66.39029 32.72886 25.32201 0.624 46.08597 90 ARG B O 1
ATOM 5380 O O B ARG B 1 65 ? 66.59521 32.77898 25.35935 0.376 46.40192 90 ARG B O 1
ATOM 5421 N N . LEU B 1 66 ? 66.63147 30.88495 26.60284 1.000 47.62487 91 LEU B N 1
ATOM 5422 C CA . LEU B 1 66 ? 66.00647 31.53134 27.75865 1.000 44.96894 91 LEU B CA 1
ATOM 5423 C C . LEU B 1 66 ? 66.84063 32.69287 28.29138 1.000 45.66946 91 LEU B C 1
ATOM 5424 O O . LEU B 1 66 ? 66.29807 33.62103 28.90273 1.000 45.21655 91 LEU B O 1
ATOM 5441 N N . GLY B 1 67 ? 68.14504 32.66234 28.07146 1.000 42.69657 92 GLY B N 1
ATOM 5442 C CA . GLY B 1 67 ? 69.02399 33.71328 28.53024 1.000 44.70878 92 GLY B CA 1
ATOM 5443 C C . GLY B 1 67 ? 69.15564 34.88472 27.59228 1.000 44.02619 92 GLY B C 1
ATOM 5444 O O . GLY B 1 67 ? 69.82334 35.86680 27.93305 1.000 45.77502 92 GLY B O 1
ATOM 5448 N N . ARG B 1 68 ? 68.53717 34.81848 26.41140 1.000 44.05635 93 ARG B N 1
ATOM 5449 C CA . ARG B 1 68 ? 68.66785 35.90976 25.45613 1.000 44.53232 93 ARG B CA 1
ATOM 5450 C C . ARG B 1 68 ? 68.05135 37.17152 26.04645 1.000 42.74014 93 ARG B C 1
ATOM 5451 O O . ARG B 1 68 ? 66.94208 37.14795 26.58060 1.000 41.17612 93 ARG B O 1
ATOM 5472 N N . ARG B 1 69 ? 68.78751 38.26949 25.99289 1.000 43.94938 94 ARG B N 1
ATOM 5473 C CA . ARG B 1 69 ? 68.30668 39.50708 26.58562 1.000 44.06674 94 ARG B CA 1
ATOM 5474 C C . ARG B 1 69 ? 67.60831 40.33015 25.51852 1.000 41.94152 94 ARG B C 1
ATOM 5475 O O . ARG B 1 69 ? 68.21039 40.61631 24.47716 1.000 42.49695 94 ARG B O 1
ATOM 5496 N N . ILE B 1 70 ? 66.37398 40.75018 25.80243 1.000 41.45296 95 ILE B N 1
ATOM 5497 C CA . ILE B 1 70 ? 65.60510 41.60677 24.90521 1.000 40.22788 95 ILE B CA 1
ATOM 5498 C C . ILE B 1 70 ? 65.57773 43.01481 25.48942 1.000 42.08599 95 ILE B C 1
ATOM 5499 O O . ILE B 1 70 ? 65.23287 43.20536 26.66284 1.000 42.36211 95 ILE B O 1
ATOM 5515 N N . THR B 1 71 ? 65.98694 43.99684 24.69244 1.000 42.76094 96 THR B N 1
ATOM 5516 C CA . THR B 1 71 ? 65.95772 45.39574 25.08855 1.000 45.10399 96 THR B CA 1
ATOM 5517 C C . THR B 1 71 ? 64.74142 46.03872 24.44357 1.000 43.34716 96 THR B C 1
ATOM 5518 O O . THR B 1 71 ? 64.24691 45.55827 23.41732 1.000 41.23084 96 THR B O 1
ATOM 5529 N N . TYR B 1 72 ? 64.22437 47.08023 25.09612 1.000 42.26753 97 TYR B N 1
ATOM 5530 C CA . TYR B 1 72 ? 62.99132 47.75083 24.68410 1.000 40.98405 97 TYR B CA 1
ATOM 5531 C C . TYR B 1 72 ? 63.01380 49.15873 25.28452 1.000 43.15574 97 TYR B C 1
ATOM 5532 O O . TYR B 1 72 ? 63.89990 49.51590 26.06315 1.000 44.52410 97 TYR B O 1
ATOM 5550 N N . SER B 1 73 ? 62.02987 49.96643 24.90953 1.000 47.49525 98 SER B N 1
ATOM 5551 C CA . SER B 1 73 ? 62.00537 51.37665 25.27950 1.000 49.40372 98 SER B CA 1
ATOM 5552 C C . SER B 1 73 ? 60.73981 51.66089 26.07539 1.000 48.33958 98 SER B C 1
ATOM 5553 O O . SER B 1 73 ? 59.77181 50.91157 26.00033 1.000 45.97944 98 SER B O 1
ATOM 5561 N N A LYS B 1 74 ? 60.74095 52.77163 26.82472 0.541 46.46281 99 LYS B N 1
ATOM 5562 N N B LYS B 1 74 ? 60.75547 52.74818 26.85864 0.459 46.51509 99 LYS B N 1
ATOM 5563 C CA A LYS B 1 74 ? 59.53324 53.13426 27.56271 0.541 46.29746 99 LYS B CA 1
ATOM 5564 C CA B LYS B 1 74 ? 59.53537 53.13947 27.55870 0.459 46.34092 99 LYS B CA 1
ATOM 5565 C C A LYS B 1 74 ? 58.32927 53.28231 26.63526 0.541 45.45721 99 LYS B C 1
ATOM 5566 C C B LYS B 1 74 ? 58.37520 53.34940 26.58977 0.459 45.53346 99 LYS B C 1
ATOM 5567 O O A LYS B 1 74 ? 57.18636 53.06217 27.06033 0.541 44.42442 99 LYS B O 1
ATOM 5568 O O B LYS B 1 74 ? 57.21005 53.23683 26.99251 0.459 44.72885 99 LYS B O 1
ATOM 5605 N N A GLU B 1 75 ? 58.56072 53.63774 25.37009 0.541 47.28243 100 GLU B N 1
ATOM 5606 N N B GLU B 1 75 ? 58.67189 53.62448 25.31720 0.459 47.26392 100 GLU B N 1
ATOM 5607 C CA A GLU B 1 75 ? 57.46986 53.84195 24.43134 0.541 47.65315 100 GLU B CA 1
ATOM 5608 C CA B GLU B 1 75 ? 57.64359 53.83500 24.31171 0.459 47.77829 100 GLU B CA 1
ATOM 5609 C C A GLU B 1 75 ? 56.94655 52.53119 23.87600 0.541 45.87566 100 GLU B C 1
ATOM 5610 C C B GLU B 1 75 ? 56.93231 52.54624 23.94229 0.459 45.94980 100 GLU B C 1
ATOM 5611 O O A GLU B 1 75 ? 56.05220 52.55463 23.03069 0.541 46.20764 100 GLU B O 1
ATOM 5612 O O B GLU B 1 75 ? 55.87515 52.60457 23.31227 0.459 46.02352 100 GLU B O 1
ATOM 5635 N N . ASP B 1 76 ? 57.47804 51.39570 24.32946 1.000 43.08146 101 ASP B N 1
ATOM 5636 C CA . ASP B 1 76 ? 56.87520 50.09709 24.04200 1.000 40.56953 101 ASP B CA 1
ATOM 5637 C C . ASP B 1 76 ? 55.92181 49.62451 25.13313 1.000 38.81470 101 ASP B C 1
ATOM 5638 O O . ASP B 1 76 ? 55.18664 48.64957 24.91680 1.000 37.81299 101 ASP B O 1
ATOM 5648 N N . LEU B 1 77 ? 55.91366 50.28923 26.29106 1.000 38.67424 102 LEU B N 1
ATOM 5649 C CA . LEU B 1 77 ? 55.15340 49.80768 27.43625 1.000 36.54251 102 LEU B CA 1
ATOM 5650 C C . LEU B 1 77 ? 53.66891 50.05899 27.22927 1.000 35.46045 102 LEU B C 1
ATOM 5651 O O . LEU B 1 77 ? 53.27191 51.17522 26.91358 1.000 37.12647 102 LEU B O 1
ATOM 5667 N N . VAL B 1 78 ? 52.85828 49.01140 27.39092 1.000 32.81628 103 VAL B N 1
ATOM 5668 C CA . VAL B 1 78 ? 51.40665 49.16320 27.39755 1.000 34.58252 103 VAL B CA 1
ATOM 5669 C C . VAL B 1 78 ? 50.88276 49.04584 28.82251 1.000 35.67691 103 VAL B C 1
ATOM 5670 O O . VAL B 1 78 ? 51.66862 48.83235 29.75806 1.000 35.87231 103 VAL B O 1
ATOM 5683 N N . ASP B 1 79 ? 49.55853 49.20883 28.99057 1.000 34.36240 104 ASP B N 1
ATOM 5684 C CA . ASP B 1 79 ? 48.92485 49.13757 30.29893 1.000 35.94661 104 ASP B CA 1
ATOM 5685 C C . ASP B 1 79 ? 49.28638 47.81953 30.97813 1.000 35.40664 104 ASP B C 1
ATOM 5686 O O . ASP B 1 79 ? 49.38260 46.77942 30.32735 1.000 32.06496 104 ASP B O 1
ATOM 5695 N N . TYR B 1 80 ? 49.41618 47.86389 32.30317 1.000 37.74506 105 TYR B N 1
ATOM 5696 C CA . TYR B 1 80 ? 49.61040 46.67527 33.15905 1.000 40.69707 105 TYR B CA 1
ATOM 5697 C C . TYR B 1 80 ? 50.89565 45.91654 32.81342 1.000 38.32615 105 TYR B C 1
ATOM 5698 O O . TYR B 1 80 ? 50.87939 44.76215 32.35488 1.000 34.49685 105 TYR B O 1
ATOM 5716 N N . SER B 1 81 ? 52.01734 46.59023 33.05324 1.000 36.85050 106 SER B N 1
ATOM 5717 C CA . SER B 1 81 ? 53.35338 46.07212 32.78465 1.000 37.12297 106 SER B CA 1
ATOM 5718 C C . SER B 1 81 ? 54.19751 46.24692 34.04605 1.000 37.18614 106 SER B C 1
ATOM 5719 O O . SER B 1 81 ? 55.19378 46.97217 34.05076 1.000 39.35475 106 SER B O 1
ATOM 5727 N N . PRO B 1 82 ? 53.80337 45.59268 35.14394 1.000 36.96968 107 PRO B N 1
ATOM 5728 C CA . PRO B 1 82 ? 54.42923 45.89055 36.44582 1.000 41.23837 107 PRO B CA 1
ATOM 5729 C C . PRO B 1 82 ? 55.88238 45.48953 36.52481 1.000 43.04739 107 PRO B C 1
ATOM 5730 O O . PRO B 1 82 ? 56.57724 45.99260 37.40512 1.000 43.95924 107 PRO B O 1
ATOM 5741 N N . VAL B 1 83 ? 56.36573 44.57557 35.69118 1.000 41.85548 108 VAL B N 1
ATOM 5742 C CA . VAL B 1 83 ? 57.77516 44.18499 35.74477 1.000 42.25929 108 VAL B CA 1
ATOM 5743 C C . VAL B 1 83 ? 58.58359 44.88288 34.66321 1.000 41.65005 108 VAL B C 1
ATOM 5744 O O . VAL B 1 83 ? 59.63147 45.46398 34.93096 1.000 42.74241 108 VAL B O 1
ATOM 5757 N N . THR B 1 84 ? 58.12231 44.79597 33.40648 1.000 37.53656 109 THR B N 1
ATOM 5758 C CA . THR B 1 84 ? 58.86557 45.39362 32.30083 1.000 37.29399 109 THR B CA 1
ATOM 5759 C C . THR B 1 84 ? 59.07038 46.89474 32.48470 1.000 37.21338 109 THR B C 1
ATOM 5760 O O . THR B 1 84 ? 60.09496 47.45085 32.05107 1.000 37.19950 109 THR B O 1
ATOM 5771 N N . GLU B 1 85 ? 58.13902 47.57795 33.14706 1.000 38.17227 110 GLU B N 1
ATOM 5772 C CA . GLU B 1 85 ? 58.34726 49.00471 33.38228 1.000 41.88679 110 GLU B CA 1
ATOM 5773 C C . GLU B 1 85 ? 59.58776 49.27062 34.22965 1.000 44.40991 110 GLU B C 1
ATOM 5774 O O . GLU B 1 85 ? 60.13731 50.38510 34.19391 1.000 45.15182 110 GLU B O 1
ATOM 5786 N N . LYS B 1 86 ? 60.04372 48.28195 34.99156 1.000 44.20421 111 LYS B N 1
ATOM 5787 C CA . LYS B 1 86 ? 61.20448 48.48819 35.84733 1.000 49.31369 111 LYS B CA 1
ATOM 5788 C C . LYS B 1 86 ? 62.52730 48.26315 35.12316 1.000 49.27093 111 LYS B C 1
ATOM 5789 O O . LYS B 1 86 ? 63.57960 48.62537 35.66347 1.000 48.82747 111 LYS B O 1
ATOM 5808 N N . HIS B 1 87 ? 62.50850 47.71039 33.90772 1.000 45.32207 112 HIS B N 1
ATOM 5809 C CA . HIS B 1 87 ? 63.73651 47.21255 33.29235 1.000 45.62452 112 HIS B CA 1
ATOM 5810 C C . HIS B 1 87 ? 63.96529 47.78066 31.89611 1.000 45.31763 112 HIS B C 1
ATOM 5811 O O . HIS B 1 87 ? 64.64287 47.15854 31.07641 1.000 45.35587 112 HIS B O 1
ATOM 5825 N N . VAL B 1 88 ? 63.42553 48.96840 31.61038 1.000 47.47922 113 VAL B N 1
ATOM 5826 C CA . VAL B 1 88 ? 63.71254 49.59523 30.32610 1.000 46.76726 113 VAL B CA 1
ATOM 5827 C C . VAL B 1 88 ? 65.21359 49.81328 30.15894 1.000 48.42779 113 VAL B C 1
ATOM 5828 O O . VAL B 1 88 ? 65.75968 49.62048 29.07460 1.000 48.08246 113 VAL B O 1
ATOM 5841 N N . GLY B 1 89 ? 65.90784 50.21687 31.22837 1.000 46.51880 114 GLY B N 1
ATOM 5842 C CA . GLY B 1 89 ? 67.33993 50.47336 31.11940 1.000 51.96136 114 GLY B CA 1
ATOM 5843 C C . GLY B 1 89 ? 68.20095 49.22773 31.05808 1.000 54.06170 114 GLY B C 1
ATOM 5844 O O . GLY B 1 89 ? 69.36312 49.30814 30.64515 1.000 55.76573 114 GLY B O 1
ATOM 5848 N N . ASP B 1 90 ? 67.64969 48.08370 31.45688 1.000 56.49253 115 ASP B N 1
ATOM 5849 C CA . ASP B 1 90 ? 68.38039 46.84520 31.68421 1.000 59.92556 115 ASP B CA 1
ATOM 5850 C C . ASP B 1 90 ? 68.05863 45.74471 30.68341 1.000 55.63784 115 ASP B C 1
ATOM 5851 O O . ASP B 1 90 ? 68.83900 44.79670 30.56135 1.000 56.28642 115 ASP B O 1
ATOM 5860 N N . GLY B 1 91 ? 66.95155 45.86088 29.96148 1.000 46.61691 116 GLY B N 1
ATOM 5861 C CA . GLY B 1 91 ? 66.39812 44.73828 29.21997 1.000 43.80908 116 GLY B CA 1
ATOM 5862 C C . GLY B 1 91 ? 65.99393 43.62011 30.16238 1.000 41.60270 116 GLY B C 1
ATOM 5863 O O . GLY B 1 91 ? 66.17688 43.67669 31.37750 1.000 42.38723 116 GLY B O 1
ATOM 5867 N N . MET B 1 92 ? 65.46603 42.56044 29.56878 1.000 38.77690 117 MET B N 1
ATOM 5868 C CA . MET B 1 92 ? 65.06858 41.38748 30.32076 1.000 40.53271 117 MET B CA 1
ATOM 5869 C C . MET B 1 92 ? 65.32892 40.15676 29.47643 1.000 40.24362 117 MET B C 1
ATOM 5870 O O . MET B 1 92 ? 65.17447 40.19797 28.25427 1.000 37.73343 117 MET B O 1
ATOM 5884 N N . THR B 1 93 ? 65.65054 39.04922 30.14782 1.000 39.97292 118 THR B N 1
ATOM 5885 C CA . THR B 1 93 ? 65.79508 37.77053 29.46410 1.000 38.78855 118 THR B CA 1
ATOM 5886 C C . THR B 1 93 ? 64.44358 37.17704 29.03176 1.000 37.12673 118 THR B C 1
ATOM 5887 O O . THR B 1 93 ? 63.37269 37.48033 29.56451 1.000 35.73402 118 THR B O 1
ATOM 5898 N N . VAL B 1 94 ? 64.51279 36.30698 28.03109 1.000 35.79368 119 VAL B N 1
ATOM 5899 C CA . VAL B 1 94 ? 63.31489 35.58463 27.63627 1.000 34.60504 119 VAL B CA 1
ATOM 5900 C C . VAL B 1 94 ? 62.67827 34.93488 28.85921 1.000 36.64737 119 VAL B C 1
ATOM 5901 O O . VAL B 1 94 ? 61.45791 34.96851 29.02577 1.000 34.31751 119 VAL B O 1
ATOM 5914 N N . ALA B 1 95 ? 63.50324 34.35692 29.75175 1.000 39.83691 120 ALA B N 1
ATOM 5915 C CA . ALA B 1 95 ? 62.96421 33.69687 30.94664 1.000 40.07529 120 ALA B CA 1
ATOM 5916 C C . ALA B 1 95 ? 62.28196 34.69077 31.88658 1.000 39.71801 120 ALA B C 1
ATOM 5917 O O . ALA B 1 95 ? 61.20054 34.40373 32.42010 1.000 39.80658 120 ALA B O 1
ATOM 5924 N N . GLU B 1 96 ? 62.91475 35.84728 32.12590 1.000 38.87937 121 GLU B N 1
ATOM 5925 C CA . GLU B 1 96 ? 62.30570 36.86998 32.96546 1.000 39.19997 121 GLU B CA 1
ATOM 5926 C C . GLU B 1 96 ? 60.98926 37.35970 32.39885 1.000 37.23365 121 GLU B C 1
ATOM 5927 O O . GLU B 1 96 ? 60.07188 37.70548 33.15608 1.000 35.36475 121 GLU B O 1
ATOM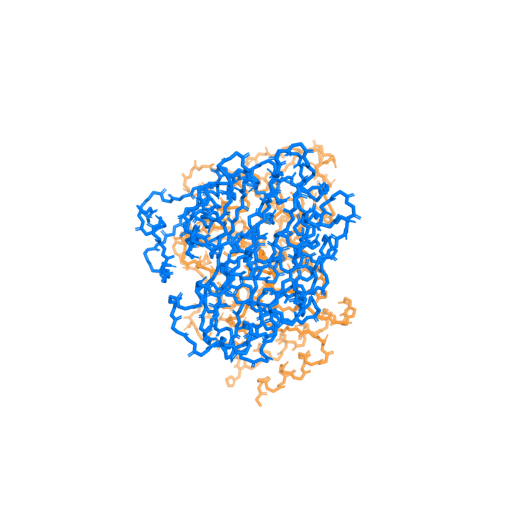 5939 N N . LEU B 1 97 ? 60.88490 37.43664 31.06613 1.000 36.40654 122 LEU B N 1
ATOM 5940 C CA . LEU B 1 97 ? 59.63069 37.85193 30.45686 1.000 35.34533 122 LEU B CA 1
ATOM 5941 C C . LEU B 1 97 ? 58.54644 36.78109 30.60970 1.000 34.84433 122 LEU B C 1
ATOM 5942 O O . LEU B 1 97 ? 57.38109 37.09955 30.88898 1.000 33.01882 122 LEU B O 1
ATOM 5958 N N . CYS B 1 98 ? 58.89486 35.51428 30.36405 1.000 35.77273 123 CYS B N 1
ATOM 5959 C CA . CYS B 1 98 ? 57.94264 34.42917 30.60933 1.000 35.78875 123 CYS B CA 1
ATOM 5960 C C . CYS B 1 98 ? 57.41138 34.48224 32.03387 1.000 37.53839 123 CYS B C 1
ATOM 5961 O O . CYS B 1 98 ? 56.20012 34.35805 32.27063 1.000 35.38435 123 CYS B O 1
ATOM 5969 N N . GLU B 1 99 ? 58.31842 34.64969 32.99778 1.000 39.55980 124 GLU B N 1
ATOM 5970 C CA . GLU B 1 99 ? 57.94029 34.69219 34.40787 1.000 42.20607 124 GLU B CA 1
ATOM 5971 C C . GLU B 1 99 ? 57.03351 35.88191 34.69384 1.000 41.32925 124 GLU B C 1
ATOM 5972 O O . GLU B 1 99 ? 55.97191 35.73269 35.30822 1.000 41.38634 124 GLU B O 1
ATOM 5984 N N . ALA B 1 100 ? 57.41461 37.06722 34.20497 1.000 39.32183 125 ALA B N 1
ATOM 5985 C CA . ALA B 1 100 ? 56.58684 38.25637 34.34959 1.000 36.58703 125 ALA B CA 1
ATOM 5986 C C . ALA B 1 100 ? 55.22361 38.04269 33.69929 1.000 33.61584 125 ALA B C 1
ATOM 5987 O O . ALA B 1 100 ? 54.18910 38.39130 34.27327 1.000 33.69247 125 ALA B O 1
ATOM 5994 N N . ALA B 1 101 ? 55.20795 37.47427 32.49558 1.000 32.18898 126 ALA B N 1
ATOM 5995 C CA . ALA B 1 101 ? 53.92686 37.29064 31.80963 1.000 32.27013 126 ALA B CA 1
ATOM 5996 C C . ALA B 1 101 ? 53.01092 36.35881 32.60376 1.000 35.76023 126 ALA B C 1
ATOM 5997 O O . ALA B 1 101 ? 51.80872 36.62303 32.76560 1.000 33.25483 126 ALA B O 1
ATOM 6004 N N . ILE B 1 102 ? 53.56143 35.28342 33.14332 1.000 37.61400 127 ILE B N 1
ATOM 6005 C CA . ILE B 1 102 ? 52.72364 34.32970 33.85974 1.000 40.49798 127 ILE B CA 1
ATOM 6006 C C . ILE B 1 102 ? 52.39893 34.82353 35.26880 1.000 43.56674 127 ILE B C 1
ATOM 6007 O O . ILE B 1 102 ? 51.23030 34.86650 35.67196 1.000 44.02633 127 ILE B O 1
ATOM 6023 N N . THR B 1 103 ? 53.41883 35.18164 36.04975 1.000 45.81858 128 THR B N 1
ATOM 6024 C CA . THR B 1 103 ? 53.20976 35.39880 37.47818 1.000 46.43083 128 THR B CA 1
ATOM 6025 C C . THR B 1 103 ? 52.53029 36.72688 37.76448 1.000 46.25889 128 THR B C 1
ATOM 6026 O O . THR B 1 103 ? 51.79601 36.83584 38.75159 1.000 47.44382 128 THR B O 1
ATOM 6037 N N . LEU B 1 104 ? 52.78114 37.75292 36.94172 1.000 41.24149 129 LEU B N 1
ATOM 6038 C CA . LEU B 1 104 ? 52.21589 39.07710 37.16732 1.000 40.61139 129 LEU B CA 1
ATOM 6039 C C . LEU B 1 104 ? 51.42303 39.59181 35.96738 1.000 37.10439 129 LEU B C 1
ATOM 6040 O O . LEU B 1 104 ? 51.04932 40.76924 35.94222 1.000 38.67178 129 LEU B O 1
ATOM 6056 N N . SER B 1 105 ? 51.16032 38.74542 34.99075 1.000 37.70700 130 SER B N 1
ATOM 6057 C CA . SER B 1 105 ? 50.30506 39.08095 33.85033 1.000 36.26893 130 SER B CA 1
ATOM 6058 C C . SER B 1 105 ? 50.83659 40.23855 33.00701 1.000 34.51497 130 SER B C 1
ATOM 6059 O O . SER B 1 105 ? 50.07018 40.92665 32.33032 1.000 32.46454 130 SER B O 1
ATOM 6067 N N . ASP B 1 106 ? 52.14866 40.45117 33.02187 1.000 33.21926 131 ASP B N 1
ATOM 6068 C CA . ASP B 1 106 ? 52.75423 41.62353 32.40460 1.000 31.53746 131 ASP B CA 1
ATOM 6069 C C . ASP B 1 106 ? 52.46730 41.66592 30.91422 1.000 30.44066 131 ASP B C 1
ATOM 6070 O O . ASP B 1 106 ? 52.86736 40.76160 30.18232 1.000 29.37290 131 ASP B O 1
ATOM 6079 N N . ASN B 1 107 ? 51.79765 42.73908 30.45947 1.000 28.86791 132 ASN B N 1
ATOM 6080 C CA . ASN B 1 107 ? 51.32807 42.80729 29.07126 1.000 25.36472 132 ASN B CA 1
ATOM 6081 C C . ASN B 1 107 ? 52.45306 43.08211 28.08244 1.000 28.67161 132 ASN B C 1
ATOM 6082 O O . ASN B 1 107 ? 52.45790 42.55118 26.94926 1.000 28.19782 132 ASN B O 1
ATOM 6093 N N . THR B 1 108 ? 53.37374 43.97729 28.44712 1.000 31.01282 133 THR B N 1
ATOM 6094 C CA . THR B 1 108 ? 54.48430 44.23649 27.54819 1.000 30.40544 133 THR B CA 1
ATOM 6095 C C . THR B 1 108 ? 55.33524 42.98444 27.42899 1.000 29.51055 133 THR B C 1
ATOM 6096 O O . THR B 1 108 ? 55.85748 42.68066 26.35540 1.000 28.20579 133 THR B O 1
ATOM 6107 N N . ALA B 1 109 ? 55.52084 42.25525 28.53581 1.000 27.91680 134 ALA B N 1
ATOM 6108 C CA . ALA B 1 109 ? 56.26155 40.99563 28.44507 1.000 28.65553 134 ALA B CA 1
ATOM 6109 C C . ALA B 1 109 ? 55.60648 40.05537 27.44931 1.000 28.96703 134 ALA B C 1
ATOM 6110 O O . ALA B 1 109 ? 56.28036 39.40909 26.63504 1.000 30.18993 134 ALA B O 1
ATOM 6117 N N . ALA B 1 110 ? 54.29451 39.94508 27.52918 1.000 27.80152 135 ALA B N 1
ATOM 6118 C CA . ALA B 1 110 ? 53.59338 39.08598 26.59602 1.000 26.03820 135 ALA B CA 1
ATOM 6119 C C . ALA B 1 110 ? 53.81716 39.56369 25.16464 1.000 27.81940 135 ALA B C 1
ATOM 6120 O O . ALA B 1 110 ? 54.05857 38.74499 24.25860 1.000 28.62540 135 ALA B O 1
ATOM 6127 N N . ASN B 1 111 ? 53.70661 40.87481 24.92147 1.000 30.30788 136 ASN B N 1
ATOM 6128 C CA . ASN B 1 111 ? 53.91003 41.37579 23.55753 1.000 28.95574 136 ASN B CA 1
ATOM 6129 C C . ASN B 1 111 ? 55.32955 41.09878 23.07959 1.000 29.82295 136 ASN B C 1
ATOM 6130 O O . ASN B 1 111 ? 55.55365 40.73334 21.92329 1.000 29.24930 136 ASN B O 1
ATOM 6141 N N . LEU B 1 112 ? 56.31809 41.22789 23.96844 1.000 27.85860 137 LEU B N 1
ATOM 6142 C CA . LEU B 1 112 ? 57.69134 40.97382 23.53574 1.000 27.84337 137 LEU B CA 1
ATOM 6143 C C . LEU B 1 112 ? 57.87749 39.50528 23.18107 1.000 28.59425 137 LEU B C 1
ATOM 6144 O O . LEU B 1 112 ? 58.55480 39.16376 22.20256 1.000 30.16112 137 LEU B O 1
ATOM 6160 N N . LEU B 1 113 ? 57.25721 38.61698 23.95784 1.000 29.13968 138 LEU B N 1
ATOM 6161 C CA . LEU B 1 113 ? 57.36967 37.19700 23.66416 1.000 27.94646 138 LEU B CA 1
ATOM 6162 C C . LEU B 1 113 ? 56.62283 36.84454 22.38260 1.000 28.91427 138 LEU B C 1
ATOM 6163 O O . LEU B 1 113 ? 57.09796 36.02550 21.59394 1.000 28.96501 138 LEU B O 1
ATOM 6179 N N . LEU B 1 114 ? 55.44145 37.43347 22.17784 1.000 29.11746 139 LEU B N 1
ATOM 6180 C CA . LEU B 1 114 ? 54.71869 37.20052 20.92579 1.000 28.93910 139 LEU B CA 1
ATOM 6181 C C . LEU B 1 114 ? 55.57942 37.60595 19.74356 1.000 30.38780 139 LEU B C 1
ATOM 6182 O O . LEU B 1 114 ? 55.63061 36.91642 18.71372 1.000 29.59449 139 LEU B O 1
ATOM 6198 N N . GLU B 1 115 ? 56.22932 38.75875 19.85449 1.000 30.96084 140 GLU B N 1
ATOM 6199 C CA . GLU B 1 115 ? 57.12471 39.20413 18.79321 1.000 33.53829 140 GLU B CA 1
ATOM 6200 C C . GLU B 1 115 ? 58.23114 38.17782 18.55893 1.000 33.58810 140 GLU B C 1
ATOM 6201 O O . GLU B 1 115 ? 58.58187 37.87205 17.41133 1.000 32.86591 140 GLU B O 1
ATOM 6213 N N . ALA B 1 116 ? 58.73870 37.57180 19.63512 1.000 32.73510 141 ALA B N 1
ATOM 6214 C CA . ALA B 1 116 ? 59.83174 36.61662 19.48545 1.000 32.52362 141 ALA B CA 1
ATOM 6215 C C . ALA B 1 116 ? 59.37116 35.33938 18.80143 1.000 32.11610 141 ALA B C 1
ATOM 6216 O O . ALA B 1 116 ? 60.17889 34.66449 18.15589 1.000 32.37239 141 ALA B O 1
ATOM 6223 N N . LEU B 1 117 ? 58.08585 35.02270 18.90897 1.000 34.27033 142 LEU B N 1
ATOM 6224 C CA . LEU B 1 117 ? 57.49883 33.84085 18.28600 1.000 35.72956 142 LEU B CA 1
ATOM 6225 C C . LEU B 1 117 ? 57.04852 34.06395 16.85088 1.000 36.99903 142 LEU B C 1
ATOM 6226 O O . LEU B 1 117 ? 56.88016 33.08991 16.09812 1.000 36.47588 142 LEU B O 1
ATOM 6242 N N . GLY B 1 118 ? 56.82837 35.31466 16.46085 1.000 37.14036 143 GLY B N 1
ATOM 6243 C CA . GLY B 1 118 ? 56.20863 35.60519 15.18996 1.000 37.40602 143 GLY B CA 1
ATOM 6244 C C . GLY B 1 118 ? 54.73880 35.95461 15.27361 1.000 37.22174 143 GLY B C 1
ATOM 6245 O O . GLY B 1 118 ? 54.07033 35.98614 14.22720 1.000 37.30381 143 GLY B O 1
ATOM 6249 N N . GLY B 1 119 ? 54.22669 36.23551 16.46932 1.000 31.30657 144 GLY B N 1
ATOM 6250 C CA . GLY B 1 119 ? 52.93002 36.85300 16.63694 1.000 32.81379 144 GLY B CA 1
ATOM 6251 C C . GLY B 1 119 ? 51.82482 35.87995 17.02045 1.000 30.16625 144 GLY B C 1
ATOM 6252 O O . GLY B 1 119 ? 52.03212 34.66797 17.10901 1.000 30.42548 144 GLY B O 1
ATOM 6256 N N . PRO B 1 120 ? 50.61015 36.40687 17.20481 1.000 31.34996 145 PRO B N 1
ATOM 6257 C CA . PRO B 1 120 ? 49.45816 35.54708 17.55496 1.000 30.82837 145 PRO B CA 1
ATOM 6258 C C . PRO B 1 120 ? 49.26037 34.34689 16.66006 1.000 31.76694 145 PRO B C 1
ATOM 6259 O O . PRO B 1 120 ? 48.94663 33.26268 17.17135 1.000 31.82687 145 PRO B O 1
ATOM 6270 N N . ALA B 1 121 ? 49.44616 34.49697 15.34506 1.000 29.92103 146 ALA B N 1
ATOM 6271 C CA . ALA B 1 121 ? 49.26374 33.36186 14.44479 1.000 31.14018 146 ALA B CA 1
ATOM 6272 C C . ALA B 1 121 ? 50.28388 32.26593 14.72478 1.000 33.11961 146 ALA B C 1
ATOM 6273 O O . ALA B 1 121 ? 50.00803 31.07941 14.48169 1.000 32.20191 146 ALA B O 1
ATOM 6280 N N . ALA B 1 122 ? 51.46776 32.64440 15.24245 1.000 33.36268 147 ALA B N 1
ATOM 6281 C CA . ALA B 1 122 ? 52.49164 31.64947 15.55779 1.000 33.53363 147 ALA B CA 1
ATOM 6282 C C . ALA B 1 122 ? 52.12681 30.88830 16.82587 1.000 32.99035 147 ALA B C 1
ATOM 6283 O O . ALA B 1 122 ? 52.32455 29.66607 16.90717 1.000 34.72778 147 ALA B O 1
ATOM 6290 N N . LEU B 1 123 ? 51.53469 31.57566 17.80147 1.000 31.17428 148 LEU B N 1
ATOM 6291 C CA . LEU B 1 123 ? 51.06007 30.87648 18.98755 1.000 30.29070 148 LEU B CA 1
ATOM 6292 C C . LEU B 1 123 ? 49.94131 29.91980 18.60246 1.000 30.87754 148 LEU B C 1
ATOM 6293 O O . LEU B 1 123 ? 49.94039 28.74237 18.98473 1.000 29.29942 148 LEU B O 1
ATOM 6309 N N . THR B 1 124 ? 49.00288 30.39902 17.79139 1.000 30.77932 149 THR B N 1
ATOM 6310 C CA . THR B 1 124 ? 47.94565 29.50746 17.32362 1.000 30.36701 149 THR B CA 1
ATOM 6311 C C . THR B 1 124 ? 48.51529 28.28961 16.59610 1.000 32.53250 149 THR B C 1
ATOM 6312 O O . THR B 1 124 ? 48.06682 27.16724 16.83028 1.000 33.19556 149 THR B O 1
ATOM 6323 N N . ALA B 1 125 ? 49.49095 28.49449 15.70532 1.000 33.31428 150 ALA B N 1
ATOM 6324 C CA . ALA B 1 125 ? 50.10447 27.37540 14.98942 1.000 36.50192 150 ALA B CA 1
ATOM 6325 C C . ALA B 1 125 ? 50.73345 26.38540 15.95626 1.000 37.25385 150 ALA B C 1
ATOM 6326 O O . ALA B 1 125 ? 50.62894 25.16659 15.77423 1.000 37.26027 150 ALA B O 1
ATOM 6333 N N . PHE B 1 126 ? 51.40134 26.89122 16.99093 1.000 38.10151 151 PHE B N 1
ATOM 6334 C CA . PHE B 1 126 ? 51.96193 25.99565 17.99554 1.000 37.23510 151 PHE B CA 1
ATOM 6335 C C . PHE B 1 126 ? 50.87321 25.15439 18.64747 1.000 36.47681 151 PHE B C 1
ATOM 6336 O O . PHE B 1 126 ? 51.03113 23.94324 18.82068 1.000 36.73053 151 PHE B O 1
ATOM 6353 N N . LEU B 1 127 ? 49.76149 25.78520 19.03298 1.000 33.06192 152 LEU B N 1
ATOM 6354 C CA . LEU B 1 127 ? 48.68187 25.05251 19.68428 1.000 30.95552 152 LEU B CA 1
ATOM 6355 C C . LEU B 1 127 ? 48.09091 23.97858 18.76276 1.000 32.93934 152 LEU B C 1
ATOM 6356 O O . LEU B 1 127 ? 47.78334 22.86792 19.21337 1.000 33.79089 152 LEU B O 1
ATOM 6372 N N . ARG B 1 128 ? 47.89343 24.29529 17.48001 1.000 34.14173 153 ARG B N 1
ATOM 6373 C CA . ARG B 1 128 ? 47.40348 23.26871 16.55809 1.000 37.20841 153 ARG B CA 1
ATOM 6374 C C . ARG B 1 128 ? 48.35816 22.07779 16.51169 1.000 40.21922 153 ARG B C 1
ATOM 6375 O O . ARG B 1 128 ? 47.92025 20.91846 16.49330 1.000 40.05871 153 ARG B O 1
ATOM 6396 N N . SER B 1 129 ? 49.66964 22.34458 16.54472 1.000 42.10727 154 SER B N 1
ATOM 6397 C CA . SER B 1 129 ? 50.64486 21.26613 16.42706 1.000 45.22755 154 SER B CA 1
ATOM 6398 C C . SER B 1 129 ? 50.58279 20.30603 17.61036 1.000 45.51171 154 SER B C 1
ATOM 6399 O O . SER B 1 129 ? 50.89341 19.11613 17.44311 1.000 48.42355 154 SER B O 1
ATOM 6407 N N . ILE B 1 130 ? 50.15958 20.77321 18.78891 1.000 42.46017 155 ILE B N 1
ATOM 6408 C CA . ILE B 1 130 ? 50.04621 19.89885 19.95847 1.000 42.70822 155 ILE B CA 1
ATOM 6409 C C . ILE B 1 130 ? 48.62325 19.37243 20.14169 1.000 43.51940 155 ILE B C 1
ATOM 6410 O O . ILE B 1 130 ? 48.31767 18.75792 21.17461 1.000 42.71401 155 ILE B O 1
ATOM 6426 N N . GLY B 1 131 ? 47.74148 19.60567 19.16918 1.000 42.75491 156 GLY B N 1
ATOM 6427 C CA . GLY B 1 131 ? 46.44342 18.96795 19.13748 1.000 42.42392 156 GLY B CA 1
ATOM 6428 C C . GLY B 1 131 ? 45.29473 19.78804 19.66613 1.000 39.49270 156 GLY B C 1
ATOM 6429 O O . GLY B 1 131 ? 44.20769 19.23280 19.85382 1.000 38.64865 156 GLY B O 1
ATOM 6433 N N . ASP B 1 132 ? 45.49924 21.08349 19.91688 1.000 34.52339 157 ASP B N 1
ATOM 6434 C CA . ASP B 1 132 ? 44.42750 22.00425 20.26941 1.000 33.44198 157 ASP B CA 1
ATOM 6435 C C . ASP B 1 132 ? 43.88768 22.58979 18.96931 1.000 33.70296 157 ASP B C 1
ATOM 6436 O O . ASP B 1 132 ? 44.58086 23.34884 18.30103 1.000 33.08757 157 ASP B O 1
ATOM 6445 N N . GLU B 1 133 ? 42.66017 22.23401 18.62186 1.000 37.14718 158 GLU B N 1
ATOM 6446 C CA . GLU B 1 133 ? 42.04322 22.64179 17.36482 1.000 38.68666 158 GLU B CA 1
ATOM 6447 C C . GLU B 1 133 ? 41.08183 23.80719 17.53850 1.000 35.66853 158 GLU B C 1
ATOM 6448 O O . GLU B 1 133 ? 40.41759 24.21231 16.57393 1.000 34.16575 158 GLU B O 1
ATOM 6460 N N . VAL B 1 134 ? 41.00305 24.34865 18.75378 1.000 30.73984 159 VAL B N 1
ATOM 6461 C CA . VAL B 1 134 ? 39.97678 25.29344 19.17244 1.000 31.82620 159 VAL B CA 1
ATOM 6462 C C . VAL B 1 134 ? 40.59734 26.64068 19.55685 1.000 28.32835 159 VAL B C 1
ATOM 6463 O O . VAL B 1 134 ? 40.15914 27.71661 19.09224 1.000 25.83519 159 VAL B O 1
ATOM 6476 N N . THR B 1 135 ? 41.57676 26.60674 20.44015 1.000 24.86398 160 THR B N 1
ATOM 6477 C CA . THR B 1 135 ? 42.14651 27.83799 20.97448 1.000 24.30540 160 THR B CA 1
ATOM 6478 C C . THR B 1 135 ? 42.77336 28.68269 19.87325 1.000 25.44651 160 THR B C 1
ATOM 6479 O O . THR B 1 135 ? 43.45723 28.17045 18.99002 1.000 28.14012 160 THR B O 1
ATOM 6490 N N . ARG B 1 136 ? 42.52209 29.99743 19.91335 1.000 25.27580 161 ARG B N 1
ATOM 6491 C CA . ARG B 1 136 ? 43.07583 30.89616 18.90817 1.000 25.79187 161 ARG B CA 1
ATOM 6492 C C . ARG B 1 136 ? 43.44359 32.22454 19.52507 1.000 26.17656 161 ARG B C 1
ATOM 6493 O O . ARG B 1 136 ? 42.68104 32.78296 20.31896 1.000 25.73053 161 ARG B O 1
ATOM 6514 N N . LEU B 1 137 ? 44.61967 32.71946 19.15592 1.000 24.58957 162 LEU B N 1
ATOM 6515 C CA . LEU B 1 137 ? 45.01404 34.06894 19.49551 1.000 24.66341 162 LEU B CA 1
ATOM 6516 C C . LEU B 1 137 ? 45.11237 34.84418 18.20405 1.000 25.53345 162 LEU B C 1
ATOM 6517 O O . LEU B 1 137 ? 45.72504 34.38418 17.24195 1.000 27.80564 162 LEU B O 1
ATOM 6533 N N . ASP B 1 138 ? 44.49698 35.99659 18.17694 1.000 26.78112 163 ASP B N 1
ATOM 6534 C CA . ASP B 1 138 ? 44.40446 36.80513 16.98012 1.000 25.63732 163 ASP B CA 1
ATOM 6535 C C . ASP B 1 138 ? 45.05701 38.16989 17.11855 1.000 27.89241 163 ASP B C 1
ATOM 6536 O O . ASP B 1 138 ? 45.57872 38.69714 16.13447 1.000 29.64805 163 ASP B O 1
ATOM 6545 N N . ARG B 1 139 ? 45.00610 38.76047 18.30951 1.000 25.58054 164 ARG B N 1
ATOM 6546 C CA . ARG B 1 139 ? 45.44513 40.11558 18.54892 1.000 26.35554 164 ARG B CA 1
ATOM 6547 C C . ARG B 1 139 ? 46.52334 40.12224 19.62054 1.000 27.14431 164 ARG B C 1
ATOM 6548 O O . ARG B 1 139 ? 46.81547 39.11467 20.26232 1.000 25.90857 164 ARG B O 1
ATOM 6569 N N . TRP B 1 140 ? 47.06701 41.30229 19.81461 1.000 27.77044 165 TRP B N 1
ATOM 6570 C CA . TRP B 1 140 ? 48.11601 41.53249 20.78313 1.000 29.11474 165 TRP B CA 1
ATOM 6571 C C . TRP B 1 140 ? 47.52097 42.14526 22.04013 1.000 30.06761 165 TRP B C 1
ATOM 6572 O O . TRP B 1 140 ? 46.33197 42.48738 22.10140 1.000 28.57492 165 TRP B O 1
ATOM 6593 N N . GLU B 1 141 ? 48.39902 42.34477 23.06160 1.000 29.31280 166 GLU B N 1
ATOM 6594 C CA . GLU B 1 141 ? 47.93220 43.05404 24.24328 1.000 30.28267 166 GLU B CA 1
ATOM 6595 C C . GLU B 1 141 ? 47.95544 44.56080 23.99942 1.000 31.32473 166 GLU B C 1
ATOM 6596 O O . GLU B 1 141 ? 48.92864 45.08562 23.45077 1.000 31.17906 166 GLU B O 1
ATOM 6608 N N . PRO B 1 142 ? 46.92737 45.30341 24.46085 1.000 32.92383 167 PRO B N 1
ATOM 6609 C CA . PRO B 1 142 ? 45.76540 44.83505 25.22743 1.000 33.50549 167 PRO B CA 1
ATOM 6610 C C . PRO B 1 142 ? 44.48647 44.62992 24.37338 1.000 34.64720 167 PRO B C 1
ATOM 6611 O O . PRO B 1 142 ? 43.42145 44.34312 24.91626 1.000 36.49864 167 PRO B O 1
ATOM 6622 N N . GLU B 1 143 ? 44.59496 44.77318 23.05222 1.000 33.63985 168 GLU B N 1
ATOM 6623 C CA . GLU B 1 143 ? 43.40731 44.71565 22.21154 1.000 36.81677 168 GLU B CA 1
ATOM 6624 C C . GLU B 1 143 ? 42.71576 43.36776 22.33755 1.000 33.73796 168 GLU B C 1
ATOM 6625 O O . GLU B 1 143 ? 41.48717 43.26668 22.17090 1.000 33.91744 168 GLU B O 1
ATOM 6637 N N . LEU B 1 144 ? 43.47739 42.31603 22.62140 1.000 30.45957 169 LEU B N 1
ATOM 6638 C CA . LEU B 1 144 ? 42.86594 40.98966 22.70606 1.000 29.34404 169 LEU B CA 1
ATOM 6639 C C . LEU B 1 144 ? 41.86076 40.83484 23.85026 1.000 29.46301 169 LEU B C 1
ATOM 6640 O O . LEU B 1 144 ? 41.17373 39.79560 23.93486 1.000 28.46931 169 LEU B O 1
ATOM 6656 N N . ASN B 1 145 ? 41.75113 41.81978 24.73268 1.000 30.87457 170 ASN B N 1
ATOM 6657 C CA . ASN B 1 145 ? 40.80809 41.75366 25.84230 1.000 31.99104 170 ASN B CA 1
ATOM 6658 C C . ASN B 1 145 ? 39.42982 42.32429 25.48890 1.000 32.39329 170 ASN B C 1
ATOM 6659 O O . ASN B 1 145 ? 38.59921 42.52178 26.38307 1.000 34.40197 170 ASN B O 1
ATOM 6670 N N . GLU B 1 146 ? 39.17998 42.62592 24.22160 1.000 30.88697 171 GLU B N 1
ATOM 6671 C CA . GLU B 1 146 ? 37.94531 43.32434 23.85597 1.000 33.13568 171 GLU B CA 1
ATOM 6672 C C . GLU B 1 146 ? 36.69163 42.56147 24.29261 1.000 33.37842 171 GLU B C 1
ATOM 6673 O O . GLU B 1 146 ? 35.70000 43.17378 24.72389 1.000 33.52523 171 GLU B O 1
ATOM 6685 N N . ALA B 1 147 ? 36.68393 41.24010 24.09463 1.000 34.34795 172 ALA B N 1
ATOM 6686 C CA . ALA B 1 147 ? 35.61796 40.35386 24.57268 1.000 36.26625 172 ALA B CA 1
ATOM 6687 C C . ALA B 1 147 ? 34.24806 40.73268 24.01702 1.000 39.70286 172 ALA B C 1
ATOM 6688 O O . ALA B 1 147 ? 33.23816 40.70623 24.73136 1.000 41.54512 172 ALA B O 1
ATOM 6695 N N . ALA B 1 148 ? 34.19557 41.07462 22.73310 1.000 37.40167 173 ALA B N 1
ATOM 6696 C CA . ALA B 1 148 ? 32.90618 41.36384 22.12584 1.000 36.70690 173 ALA B CA 1
ATOM 6697 C C . ALA B 1 148 ? 32.06634 40.09690 22.16030 1.000 36.45090 173 ALA B C 1
ATOM 6698 O O . ALA B 1 148 ? 32.56059 39.01868 21.80397 1.000 33.54566 173 ALA B O 1
ATOM 6705 N N . PRO B 1 149 ? 30.79785 40.17103 22.55882 1.000 36.93768 174 PRO B N 1
ATOM 6706 C CA . PRO B 1 149 ? 30.00094 38.94670 22.61787 1.000 36.25227 174 PRO B CA 1
ATOM 6707 C C . PRO B 1 149 ? 29.91336 38.29660 21.24513 1.000 36.00227 174 PRO B C 1
ATOM 6708 O O . PRO B 1 149 ? 29.68642 38.96955 20.22999 1.000 34.37608 174 PRO B O 1
ATOM 6719 N N . GLY B 1 150 ? 30.08539 36.97497 21.24440 1.000 36.78965 175 GLY B N 1
ATOM 6720 C CA . GLY B 1 150 ? 30.03062 36.14543 20.05818 1.000 37.54331 175 GLY B CA 1
ATOM 6721 C C . GLY B 1 150 ? 31.26300 36.19483 19.18724 1.000 35.63487 175 GLY B C 1
ATOM 6722 O O . GLY B 1 150 ? 31.37273 35.37537 18.26548 1.000 35.31558 175 GLY B O 1
ATOM 6726 N N . ASP B 1 151 ? 32.16760 37.14797 19.42721 1.000 31.85532 176 ASP B N 1
ATOM 6727 C CA . ASP B 1 151 ? 33.42021 37.25107 18.68199 1.000 31.74512 176 ASP B CA 1
ATOM 6728 C C . ASP B 1 151 ? 34.34337 36.09874 19.08332 1.000 29.47856 176 ASP B C 1
ATOM 6729 O O . ASP B 1 151 ? 34.61974 35.89671 20.26915 1.000 29.07895 176 ASP B O 1
ATOM 6738 N N . GLU B 1 152 ? 34.75449 35.29580 18.11274 1.000 27.55443 177 GLU B N 1
ATOM 6739 C CA . GLU B 1 152 ? 35.58615 34.12421 18.36595 1.000 26.09315 177 GLU B CA 1
ATOM 6740 C C . GLU B 1 152 ? 37.07515 34.45471 18.40873 1.000 26.41270 177 GLU B C 1
ATOM 6741 O O . GLU B 1 152 ? 37.86877 33.60145 18.81128 1.000 24.57600 177 GLU B O 1
ATOM 6753 N N . ARG B 1 153 ? 37.48279 35.67245 18.06213 1.000 25.40847 178 ARG B N 1
ATOM 6754 C CA . ARG B 1 153 ? 38.90172 36.00459 18.19272 1.000 23.87303 178 ARG B CA 1
ATOM 6755 C C . ARG B 1 153 ? 39.35982 35.89701 19.64717 1.000 26.30321 178 ARG B C 1
ATOM 6756 O O . ARG B 1 153 ? 38.60750 36.21288 20.57347 1.000 26.35430 178 ARG B O 1
ATOM 6777 N N . ASP B 1 154 ? 40.60589 35.40875 19.84114 1.000 25.67529 179 ASP B N 1
ATOM 6778 C CA . ASP B 1 154 ? 41.24782 35.37589 21.15798 1.000 25.55001 179 ASP B CA 1
ATOM 6779 C C . ASP B 1 154 ? 40.41812 34.59840 22.17050 1.000 26.78338 179 ASP B C 1
ATOM 6780 O O . ASP B 1 154 ? 40.31027 34.98726 23.34498 1.000 26.55833 179 ASP B O 1
ATOM 6789 N N . THR B 1 155 ? 39.82650 33.46846 21.73525 1.000 25.10885 180 THR B N 1
ATOM 6790 C CA . THR B 1 155 ? 39.00126 32.63925 22.59793 1.000 25.33519 180 THR B CA 1
ATOM 6791 C C . THR B 1 155 ? 39.58952 31.23410 22.73594 1.000 24.85295 180 THR B C 1
ATOM 6792 O O . THR B 1 155 ? 40.39914 30.77893 21.91507 1.000 26.10278 180 THR B O 1
ATOM 6803 N N . THR B 1 156 ? 39.12126 30.54775 23.77108 1.000 24.07049 181 THR B N 1
ATOM 6804 C CA . THR B 1 156 ? 39.33666 29.12446 23.98565 1.000 24.38403 181 THR B CA 1
ATOM 6805 C C . THR B 1 156 ? 38.00572 28.54182 24.45286 1.000 23.75888 181 THR B C 1
ATOM 6806 O O . THR B 1 156 ? 37.03382 29.26373 24.68949 1.000 25.83515 181 THR B O 1
ATOM 6817 N N . MET B 1 157 ? 37.96444 27.20620 24.57436 1.000 26.27639 182 MET B N 1
ATOM 6818 C CA . MET B 1 157 ? 36.93176 26.51933 25.32727 1.000 26.78505 182 MET B CA 1
ATOM 6819 C C . MET B 1 157 ? 37.53847 26.01069 26.62064 1.000 27.54173 182 MET B C 1
ATOM 6820 O O . MET B 1 157 ? 38.67431 25.54476 26.60376 1.000 27.41045 182 MET B O 1
ATOM 6834 N N . PRO B 1 158 ? 36.82564 26.07456 27.73712 1.000 29.18036 183 PRO B N 1
ATOM 6835 C CA . PRO B 1 158 ? 37.43876 25.59962 28.99790 1.000 29.29867 183 PRO B CA 1
ATOM 6836 C C . PRO B 1 158 ? 38.01738 24.18727 28.88537 1.000 30.94012 183 PRO B C 1
ATOM 6837 O O . PRO B 1 158 ? 39.13572 23.94369 29.35845 1.000 30.07460 183 PRO B O 1
ATOM 6848 N N . ALA B 1 159 ? 37.31946 23.26565 28.21597 1.000 29.56128 184 ALA B N 1
ATOM 6849 C CA . ALA B 1 159 ? 37.83152 21.90271 28.07095 1.000 30.35382 184 ALA B CA 1
ATOM 6850 C C . ALA B 1 159 ? 39.10751 21.84835 27.23682 1.000 28.98446 184 ALA B C 1
ATOM 6851 O O . ALA B 1 159 ? 39.97635 20.99034 27.47741 1.000 28.95889 184 ALA B O 1
ATOM 6858 N N . ALA B 1 160 ? 39.22383 22.72203 26.23022 1.000 27.51844 185 ALA B N 1
ATOM 6859 C CA . ALA B 1 160 ? 40.40834 22.76461 25.36832 1.000 26.91743 185 ALA B CA 1
ATOM 6860 C C . ALA B 1 160 ? 41.60984 23.29132 26.12369 1.000 26.37032 185 ALA B C 1
ATOM 6861 O O . ALA B 1 160 ? 42.70710 22.71157 26.06425 1.000 26.64856 185 ALA B O 1
ATOM 6868 N N . MET B 1 161 ? 41.41898 24.39666 26.83080 1.000 27.05184 186 MET B N 1
ATOM 6869 C CA . MET B 1 161 ? 42.47226 24.96198 27.64173 1.000 28.00380 186 MET B CA 1
ATOM 6870 C C . MET B 1 161 ? 42.96465 23.93598 28.65325 1.000 27.01956 186 MET B C 1
ATOM 6871 O O . MET B 1 161 ? 44.15740 23.70456 28.77187 1.000 28.78027 186 MET B O 1
ATOM 6885 N N . ALA B 1 162 ? 42.04416 23.28170 29.34556 1.000 27.13526 187 ALA B N 1
ATOM 6886 C CA . ALA B 1 162 ? 42.44788 22.29813 30.34641 1.000 30.13657 187 ALA B CA 1
ATOM 6887 C C . ALA B 1 162 ? 43.21087 21.13094 29.72290 1.000 31.74079 187 ALA B C 1
ATOM 6888 O O . ALA B 1 162 ? 44.23444 20.69508 30.25280 1.000 30.46793 187 ALA B O 1
ATOM 6895 N N . ALA B 1 163 ? 42.72772 20.59126 28.60333 1.000 31.38206 188 ALA B N 1
ATOM 6896 C CA . ALA B 1 163 ? 43.44423 19.49284 27.96879 1.000 30.23397 188 ALA B CA 1
ATOM 6897 C C . ALA B 1 163 ? 44.79379 19.94973 27.41242 1.000 30.81940 188 ALA B C 1
ATOM 6898 O O . ALA B 1 163 ? 45.76979 19.18859 27.42310 1.000 31.18301 188 ALA B O 1
ATOM 6905 N N . THR B 1 164 ? 44.88392 21.19443 26.94918 1.000 30.57571 189 THR B N 1
ATOM 6906 C CA . THR B 1 164 ? 46.14658 21.70545 26.42791 1.000 31.79411 189 THR B CA 1
ATOM 6907 C C . THR B 1 164 ? 47.13935 21.92407 27.55577 1.000 33.09885 189 THR B C 1
ATOM 6908 O O . THR B 1 164 ? 48.32053 21.56835 27.43650 1.000 35.60772 189 THR B O 1
ATOM 6919 N N . LEU B 1 165 ? 46.67458 22.45783 28.68013 1.000 32.87443 190 LEU B N 1
ATOM 6920 C CA . LEU B 1 165 ? 47.56124 22.56735 29.82952 1.000 34.39218 190 LEU B CA 1
ATOM 6921 C C . LEU B 1 165 ? 48.02960 21.18776 30.28258 1.000 37.24221 190 LEU B C 1
ATOM 6922 O O . LEU B 1 165 ? 49.20014 20.99239 30.61487 1.000 36.52778 190 LEU B O 1
ATOM 6938 N N . ARG B 1 166 ? 47.13724 20.20364 30.27696 1.000 36.09963 191 ARG B N 1
ATOM 6939 C CA . ARG B 1 166 ? 47.56503 18.86390 30.66468 1.000 36.82514 191 ARG B CA 1
ATOM 6940 C C . ARG B 1 166 ? 48.64548 18.32837 29.72768 1.000 38.11915 191 ARG B C 1
ATOM 6941 O O . ARG B 1 166 ? 49.62072 17.69908 30.17368 1.000 39.22029 191 ARG B O 1
ATOM 6962 N N . THR B 1 167 ? 48.45720 18.51849 28.42085 1.000 37.63323 192 THR B N 1
ATOM 6963 C CA . THR B 1 167 ? 49.42480 18.05462 27.43909 1.000 41.42240 192 THR B CA 1
ATOM 6964 C C . THR B 1 167 ? 50.77874 18.73447 27.63612 1.000 42.22191 192 THR B C 1
ATOM 6965 O O . THR B 1 167 ? 51.82988 18.09462 27.55555 1.000 44.10498 192 THR B O 1
ATOM 6976 N N . LEU B 1 168 ? 50.76597 20.03640 27.88793 1.000 39.64397 193 LEU B N 1
ATOM 6977 C CA . LEU B 1 168 ? 52.02374 20.75668 28.02748 1.000 41.21085 193 LEU B CA 1
ATOM 6978 C C . LEU B 1 168 ? 52.74739 20.38135 29.31225 1.000 43.99180 193 LEU B C 1
ATOM 6979 O O . LEU B 1 168 ? 53.98609 20.39352 29.35869 1.000 44.09311 193 LEU B O 1
ATOM 6995 N N . LEU B 1 169 ? 52.00131 20.11967 30.38183 1.000 45.45573 194 LEU B N 1
ATOM 6996 C CA . LEU B 1 169 ? 52.62428 19.88827 31.68065 1.000 48.89710 194 LEU B CA 1
ATOM 6997 C C . LEU B 1 169 ? 53.02005 18.43690 31.89100 1.000 55.28551 194 LEU B C 1
ATOM 6998 O O . LEU B 1 169 ? 53.91903 18.16525 32.69996 1.000 55.36592 194 LEU B O 1
ATOM 7014 N N . LEU B 1 170 ? 52.37673 17.49623 31.19239 1.000 56.20683 195 LEU B N 1
ATOM 7015 C CA . LEU B 1 170 ? 52.70016 16.09026 31.39429 1.000 58.30947 195 LEU B CA 1
ATOM 7016 C C . LEU B 1 170 ? 52.87894 15.26617 30.13291 1.000 55.61145 195 LEU B C 1
ATOM 7017 O O . LEU B 1 170 ? 53.37127 14.13040 30.23315 1.000 60.24807 195 LEU B O 1
ATOM 7033 N N . GLY B 1 171 ? 52.51389 15.77654 28.96760 1.000 57.03134 196 GLY B N 1
ATOM 7034 C CA . GLY B 1 171 ? 52.76122 15.09044 27.72337 1.000 55.30863 196 GLY B CA 1
ATOM 7035 C C . GLY B 1 171 ? 54.16439 15.32595 27.21735 1.000 59.07640 196 GLY B C 1
ATOM 7036 O O . GLY B 1 171 ? 55.05011 15.82104 27.91793 1.000 56.19247 196 GLY B O 1
ATOM 7040 N N . ASP B 1 172 ? 54.36936 14.94602 25.95820 1.000 71.51022 197 ASP B N 1
ATOM 7041 C CA . ASP B 1 172 ? 55.67576 15.02117 25.32500 1.000 77.56880 197 ASP B CA 1
ATOM 7042 C C . ASP B 1 172 ? 55.82524 16.26065 24.45198 1.000 74.12053 197 ASP B C 1
ATOM 7043 O O . ASP B 1 172 ? 56.74478 16.32636 23.62705 1.000 77.93660 197 ASP B O 1
ATOM 7052 N N . ALA B 1 173 ? 54.93922 17.24661 24.61874 1.000 63.78926 198 ALA B N 1
ATOM 7053 C CA . ALA B 1 173 ? 55.02701 18.45266 23.80581 1.000 57.02033 198 ALA B CA 1
ATOM 7054 C C . ALA B 1 173 ? 56.30223 19.21472 24.11620 1.000 54.12900 198 ALA B C 1
ATOM 7055 O O . ALA B 1 173 ? 56.94826 19.76509 23.21375 1.000 55.78716 198 ALA B O 1
ATOM 7062 N N . LEU B 1 174 ? 56.68717 19.25890 25.38263 1.000 52.39073 199 LEU B N 1
ATOM 7063 C CA . LEU B 1 174 ? 57.91012 19.93007 25.79507 1.000 51.96792 199 LEU B CA 1
ATOM 7064 C C . LEU B 1 174 ? 58.89370 18.90166 26.34433 1.000 53.89306 199 LEU B C 1
ATOM 7065 O O . LEU B 1 174 ? 58.53619 17.76088 26.63343 1.000 53.86283 199 LEU B O 1
ATOM 7081 N N . SER B 1 175 ? 60.14006 19.33628 26.49782 1.000 55.33093 200 SER B N 1
ATOM 7082 C CA . SER B 1 175 ? 61.16652 18.51776 27.11867 1.000 57.96789 200 SER B CA 1
ATOM 7083 C C . SER B 1 175 ? 60.94115 18.48264 28.62563 1.000 58.23442 200 SER B C 1
ATOM 7084 O O . SER B 1 175 ? 60.28667 19.36061 29.18336 1.000 56.70215 200 SER B O 1
ATOM 7092 N N . PRO B 1 176 ? 61.49559 17.48035 29.31627 1.000 62.57147 201 PRO B N 1
ATOM 7093 C CA . PRO B 1 176 ? 61.27843 17.41564 30.77218 1.000 63.91672 201 PRO B CA 1
ATOM 7094 C C . PRO B 1 176 ? 61.75346 18.65934 31.49995 1.000 64.84214 201 PRO B C 1
ATOM 7095 O O . PRO B 1 176 ? 61.10030 19.10789 32.45135 1.000 65.76879 201 PRO B O 1
ATOM 7106 N N . ALA B 1 177 ? 62.88480 19.23015 31.08199 1.000 65.98873 202 ALA B N 1
ATOM 7107 C CA . ALA B 1 177 ? 63.34984 20.46398 31.70546 1.000 65.96380 202 ALA B CA 1
ATOM 7108 C C . ALA B 1 177 ? 62.39538 21.61134 31.40628 1.000 62.81215 202 ALA B C 1
ATOM 7109 O O . ALA B 1 177 ? 62.12467 22.43391 32.28372 1.000 63.46627 202 ALA B O 1
ATOM 7116 N N . SER B 1 178 ? 61.86542 21.67578 30.17738 1.000 59.83607 203 SER B N 1
ATOM 7117 C CA . SER B 1 178 ? 60.91229 22.73493 29.82306 1.000 58.21730 203 SER B CA 1
ATOM 7118 C C . SER B 1 178 ? 59.58324 22.56660 30.55436 1.000 56.27766 203 SER B C 1
ATOM 7119 O O . SER B 1 178 ? 58.98918 23.54853 31.02991 1.000 54.00542 203 SER B O 1
ATOM 7127 N N . ARG B 1 179 ? 59.08980 21.33444 30.64730 1.000 58.94676 204 ARG B N 1
ATOM 7128 C CA . ARG B 1 179 ? 57.89582 21.10091 31.44887 1.000 59.64489 204 ARG B CA 1
ATOM 7129 C C . ARG B 1 179 ? 58.11606 21.53520 32.88808 1.000 61.95331 204 ARG B C 1
ATOM 7130 O O . ARG B 1 179 ? 57.26554 22.20779 33.47750 1.000 60.14501 204 ARG B O 1
ATOM 7151 N N . GLN B 1 180 ? 59.27207 21.19499 33.45987 1.000 66.55048 205 GLN B N 1
ATOM 7152 C CA . GLN B 1 180 ? 59.55966 21.59629 34.83016 1.000 69.98177 205 GLN B CA 1
ATOM 7153 C C . GLN B 1 180 ? 59.55513 23.10905 34.97253 1.000 67.46565 205 GLN B C 1
ATOM 7154 O O . GLN B 1 180 ? 59.01985 23.64780 35.94688 1.000 67.23547 205 GLN B O 1
ATOM 7168 N N . GLN B 1 181 ? 60.16911 23.81239 34.02113 1.000 65.02611 206 GLN B N 1
ATOM 7169 C CA . GLN B 1 181 ? 60.19678 25.26777 34.09738 1.000 64.11571 206 GLN B CA 1
ATOM 7170 C C . GLN B 1 181 ? 58.78159 25.84146 34.07588 1.000 60.90398 206 GLN B C 1
ATOM 7171 O O . GLN B 1 181 ? 58.45589 26.75138 34.84442 1.000 62.29683 206 GLN B O 1
ATOM 7185 N N . LEU B 1 182 ? 57.92220 25.31114 33.21809 1.000 58.73036 207 LEU B N 1
ATOM 7186 C CA . LEU B 1 182 ? 56.55329 25.82295 33.13871 1.000 56.78717 207 LEU B CA 1
ATOM 7187 C C . LEU B 1 182 ? 55.83442 25.69156 34.48177 1.000 59.85592 207 LEU B C 1
ATOM 7188 O O . LEU B 1 182 ? 55.15075 26.62455 34.93436 1.000 56.89374 207 LEU B O 1
ATOM 7204 N N . VAL B 1 183 ? 56.02065 24.55459 35.14880 1.000 68.75866 208 VAL B N 1
ATOM 7205 C CA . VAL B 1 183 ? 55.46382 24.33738 36.48368 1.000 72.61375 208 VAL B CA 1
ATOM 7206 C C . VAL B 1 183 ? 55.96442 25.39564 37.45725 1.000 74.15911 208 VAL B C 1
ATOM 7207 O O . VAL B 1 183 ? 55.18427 26.01749 38.18807 1.000 76.19110 208 VAL B O 1
ATOM 7220 N N . ASP B 1 184 ? 57.27654 25.60746 37.49084 1.000 69.27739 209 ASP B N 1
ATOM 7221 C CA . ASP B 1 184 ? 57.84203 26.55732 38.43438 1.000 70.11566 209 ASP B CA 1
ATOM 7222 C C . ASP B 1 184 ? 57.29150 27.96266 38.23458 1.000 69.66193 209 ASP B C 1
ATOM 7223 O O . ASP B 1 184 ? 57.17943 28.72566 39.20271 1.000 72.15633 209 ASP B O 1
ATOM 7232 N N . TRP B 1 185 ? 56.95930 28.33178 36.99489 1.000 64.37733 210 TRP B N 1
ATOM 7233 C CA . TRP B 1 185 ? 56.46238 29.68069 36.75348 1.000 63.55896 210 TRP B CA 1
ATOM 7234 C C . TRP B 1 185 ? 55.03809 29.84667 37.26503 1.000 62.57242 210 TRP B C 1
ATOM 7235 O O . TRP B 1 185 ? 54.66434 30.93681 37.70661 1.000 63.87879 210 TRP B O 1
ATOM 7256 N N . LEU B 1 186 ? 54.24311 28.78178 37.24229 1.000 59.50306 211 LEU B N 1
ATOM 7257 C CA . LEU B 1 186 ? 52.84436 28.90272 37.64261 1.000 61.28332 211 LEU B CA 1
ATOM 7258 C C . LEU B 1 186 ? 52.66603 28.97747 39.15983 1.000 68.02317 211 LEU B C 1
ATOM 7259 O O . LEU B 1 186 ? 51.77669 29.68804 39.64313 1.000 67.15039 211 LEU B O 1
ATOM 7275 N N . VAL B 1 187 ? 53.48591 28.26064 39.93634 1.000 76.15870 212 VAL B N 1
ATOM 7276 C CA . VAL B 1 187 ? 53.28264 28.25512 41.38479 1.000 80.77303 212 VAL B CA 1
ATOM 7277 C C . VAL B 1 187 ? 53.76338 29.53946 42.03826 1.000 84.24628 212 VAL B C 1
ATOM 7278 O O . VAL B 1 187 ? 53.47651 29.76489 43.22379 1.000 88.57997 212 VAL B O 1
ATOM 7291 N N . ALA B 1 188 ? 54.50335 30.37785 41.30437 1.000 82.25958 213 ALA B N 1
ATOM 7292 C CA . ALA B 1 188 ? 54.97468 31.66495 41.79920 1.000 82.48660 213 ALA B CA 1
ATOM 7293 C C . ALA B 1 188 ? 54.03196 32.80693 41.43462 1.000 79.96546 213 ALA B C 1
ATOM 7294 O O . ALA B 1 188 ? 54.41950 33.97746 41.54088 1.000 82.28239 213 ALA B O 1
ATOM 7301 N N . ASN B 1 189 ? 52.80746 32.49049 41.01878 1.000 72.12799 214 ASN B N 1
ATOM 7302 C CA . ASN B 1 189 ? 51.87542 33.51559 40.56830 1.000 71.23240 214 ASN B CA 1
ATOM 7303 C C . ASN B 1 189 ? 51.50228 34.45322 41.70914 1.000 72.53185 214 ASN B C 1
ATOM 7304 O O . ASN B 1 189 ? 51.34212 34.02973 42.85868 1.000 72.56284 214 ASN B O 1
ATOM 7315 N N . LYS B 1 190 ? 51.35791 35.73425 41.37994 1.000 72.30020 215 LYS B N 1
ATOM 7316 C CA . LYS B 1 190 ? 51.21966 36.78792 42.38776 1.000 76.01496 215 LYS B CA 1
ATOM 7317 C C . LYS B 1 190 ? 49.91120 37.57192 42.26129 1.000 74.94818 215 LYS B C 1
ATOM 7318 O O . LYS B 1 190 ? 49.78793 38.69422 42.76938 1.000 75.89568 215 LYS B O 1
ATOM 7337 N N A LYS B 1 209 ? 47.00431 31.13049 37.00449 0.711 64.85830 234 LYS B N 1
ATOM 7338 N N B LYS B 1 209 ? 47.09167 31.23834 37.09826 0.289 65.00764 234 LYS B N 1
ATOM 7339 C CA A LYS B 1 209 ? 47.12623 32.29019 36.14207 0.711 64.51577 234 LYS B CA 1
ATOM 7340 C CA B LYS B 1 209 ? 47.15484 32.32774 36.13491 0.289 64.64146 234 LYS B CA 1
ATOM 7341 C C A LYS B 1 209 ? 45.75077 32.91938 35.93029 0.711 63.76049 234 LYS B C 1
ATOM 7342 C C B LYS B 1 209 ? 45.76358 32.92246 35.92400 0.289 63.77489 234 LYS B C 1
ATOM 7343 O O A LYS B 1 209 ? 44.80867 32.22551 35.58244 0.711 61.73977 234 LYS B O 1
ATOM 7344 O O B LYS B 1 209 ? 44.82588 32.21375 35.58004 0.289 61.80063 234 LYS B O 1
ATOM 7379 N N . SER B 1 210 ? 45.64293 34.22959 36.12742 1.000 64.48467 235 SER B N 1
ATOM 7380 C CA . SER B 1 210 ? 44.37273 34.93163 36.04055 1.000 65.61356 235 SER B CA 1
ATOM 7381 C C . SER B 1 210 ? 44.25571 35.67201 34.70810 1.000 66.52840 235 SER B C 1
ATOM 7382 O O . SER B 1 210 ? 45.17570 35.68678 33.89089 1.000 65.82139 235 SER B O 1
ATOM 7391 N N . GLY B 1 211 ? 43.09575 36.29443 34.49817 1.000 71.28963 236 GLY B N 1
ATOM 7392 C CA . GLY B 1 211 ? 42.80880 37.07875 33.30591 1.000 73.64102 236 GLY B CA 1
ATOM 7393 C C . GLY B 1 211 ? 41.57306 37.93909 33.49721 1.000 75.68990 236 GLY B C 1
ATOM 7394 O O . GLY B 1 211 ? 40.58300 37.47462 34.06397 1.000 75.08593 236 GLY B O 1
ATOM 7398 N N . ALA B 1 212 ? 41.60254 39.19285 33.05183 1.000 81.51062 237 ALA B N 1
ATOM 7399 C CA . ALA B 1 212 ? 40.48897 40.09293 33.31840 1.000 82.63009 237 ALA B CA 1
ATOM 7400 C C . ALA B 1 212 ? 40.38934 41.12436 32.21066 1.000 83.11041 237 ALA B C 1
ATOM 7401 O O . ALA B 1 212 ? 41.35434 41.38178 31.48112 1.000 85.51430 237 ALA B O 1
ATOM 7408 N N . GLY B 1 213 ? 39.20743 41.72085 32.10106 1.000 76.38852 238 GLY B N 1
ATOM 7409 C CA . GLY B 1 213 ? 39.03517 42.81202 31.16128 1.000 75.07186 238 GLY B CA 1
ATOM 7410 C C . GLY B 1 213 ? 37.57142 43.02765 30.80676 1.000 71.86134 238 GLY B C 1
ATOM 7411 O O . GLY B 1 213 ? 36.67834 42.78200 31.61706 1.000 70.67301 238 GLY B O 1
ATOM 7415 N N . GLU B 1 214 ? 37.37160 43.45359 29.56093 1.000 69.60691 240 GLU B N 1
ATOM 7416 C CA . GLU B 1 214 ? 36.18986 44.17786 29.12086 1.000 70.15783 240 GLU B CA 1
ATOM 7417 C C . GLU B 1 214 ? 34.97795 43.25305 28.95100 1.000 64.87617 240 GLU B C 1
ATOM 7418 O O . GLU B 1 214 ? 35.05803 42.01984 29.02229 1.000 59.87438 240 GLU B O 1
ATOM 7430 N N . HIS B 1 215 ? 33.83037 43.89363 28.72740 1.000 68.68583 241 HIS B N 1
ATOM 7431 C CA . HIS B 1 215 ? 32.50626 43.25708 28.78470 1.000 66.58313 241 HIS B CA 1
ATOM 7432 C C . HIS B 1 215 ? 32.37381 42.30366 29.97954 1.000 61.07686 241 HIS B C 1
ATOM 7433 O O . HIS B 1 215 ? 31.86013 41.18694 29.86316 1.000 58.96741 241 HIS B O 1
ATOM 7447 N N . GLY B 1 216 ? 32.88986 42.73733 31.12997 1.000 57.61111 242 GLY B N 1
ATOM 7448 C CA . GLY B 1 216 ? 32.64283 42.05379 32.38734 1.000 54.08028 242 GLY B CA 1
ATOM 7449 C C . GLY B 1 216 ? 33.18733 40.64297 32.39621 1.000 51.60526 242 GLY B C 1
ATOM 7450 O O . GLY B 1 216 ? 32.43914 39.69368 32.64139 1.000 48.15736 242 GLY B O 1
ATOM 7454 N N . SER B 1 217 ? 34.48701 40.49213 32.14104 1.000 52.31875 243 SER B N 1
ATOM 7455 C CA . SER B 1 217 ? 35.10920 39.18261 31.99692 1.000 49.27782 243 SER B CA 1
ATOM 7456 C C . SER B 1 217 ? 36.19720 39.02280 33.04362 1.000 49.83783 243 SER B C 1
ATOM 7457 O O . SER B 1 217 ? 36.89863 39.98541 33.36071 1.000 50.44856 243 SER B O 1
ATOM 7465 N N . ARG B 1 218 ? 36.31356 37.80869 33.58484 1.000 47.39959 244 ARG B N 1
ATOM 7466 C CA . ARG B 1 218 ? 37.22534 37.51616 34.69187 1.000 49.31259 244 ARG B CA 1
ATOM 7467 C C . ARG B 1 218 ? 37.55868 36.03491 34.62569 1.000 46.99050 244 ARG B C 1
ATOM 7468 O O . ARG B 1 218 ? 36.63582 35.21243 34.55428 1.000 44.60003 244 ARG B O 1
ATOM 7489 N N . ASN B 1 219 ? 38.85800 35.70061 34.57153 1.000 45.56666 245 ASN B N 1
ATOM 7490 C CA . ASN B 1 219 ? 39.31640 34.34315 34.27079 1.000 46.03173 245 ASN B CA 1
ATOM 7491 C C . ASN B 1 219 ? 40.39128 33.91414 35.25497 1.000 45.65305 245 ASN B C 1
ATOM 7492 O O . ASN B 1 219 ? 41.15072 34.74867 35.74749 1.000 46.87004 245 ASN B O 1
ATOM 7503 N N . ILE B 1 220 ? 40.52145 32.60220 35.45366 1.000 46.36368 246 ILE B N 1
ATOM 7504 C CA . ILE B 1 220 ? 41.67388 32.05967 36.17884 1.000 48.02156 246 ILE B CA 1
ATOM 7505 C C . ILE B 1 220 ? 42.02573 30.66575 35.65740 1.000 48.37285 246 ILE B C 1
ATOM 7506 O O . ILE B 1 220 ? 41.14229 29.86370 35.34785 1.000 44.83873 246 ILE B O 1
ATOM 7522 N N . ILE B 1 221 ? 43.32382 30.35072 35.60716 1.000 49.17641 247 ILE B N 1
ATOM 7523 C CA . ILE B 1 221 ? 43.75239 28.96170 35.48662 1.000 48.81021 247 ILE B CA 1
ATOM 7524 C C . ILE B 1 221 ? 44.65653 28.64482 36.67317 1.000 49.12847 247 ILE B C 1
ATOM 7525 O O . ILE B 1 221 ? 45.44088 29.48631 37.12631 1.000 49.73985 247 ILE B O 1
ATOM 7541 N N . ALA B 1 222 ? 44.51285 27.44281 37.19600 1.000 46.90400 248 ALA B N 1
ATOM 7542 C CA . ALA B 1 222 ? 45.28572 27.04839 38.35732 1.000 48.37746 248 ALA B CA 1
ATOM 7543 C C . ALA B 1 222 ? 45.67006 25.59112 38.21643 1.000 48.92742 248 ALA B C 1
ATOM 7544 O O . ALA B 1 222 ? 44.92291 24.78348 37.66346 1.000 46.73149 248 ALA B O 1
ATOM 7551 N N . VAL B 1 223 ? 46.86124 25.27790 38.72031 1.000 53.22435 249 VAL B N 1
ATOM 7552 C CA . VAL B 1 223 ? 47.39329 23.92629 38.79162 1.000 56.53861 249 VAL B CA 1
ATOM 7553 C C . VAL B 1 223 ? 47.57846 23.68824 40.27494 1.000 56.70347 249 VAL B C 1
ATOM 7554 O O . VAL B 1 223 ? 48.42825 24.34176 40.88195 1.000 59.88761 249 VAL B O 1
ATOM 7567 N N . ILE B 1 224 ? 46.74460 22.83934 40.87403 1.000 56.19607 250 ILE B N 1
ATOM 7568 C CA . ILE B 1 224 ? 46.87140 22.54831 42.30664 1.000 59.67860 250 ILE B CA 1
ATOM 7569 C C . ILE B 1 224 ? 47.23504 21.09073 42.55433 1.000 61.10148 250 ILE B C 1
ATOM 7570 O O . ILE B 1 224 ? 46.66612 20.18159 41.96592 1.000 58.38027 250 ILE B O 1
ATOM 7586 N N . ALA B 1 230 ? 48.22826 13.15471 41.33083 1.000 80.39958 257 ALA B N 1
ATOM 7587 C CA . ALA B 1 230 ? 49.11026 14.29262 41.04961 1.000 79.15037 257 ALA B CA 1
ATOM 7588 C C . ALA B 1 230 ? 48.21206 15.48903 40.66462 1.000 75.33562 257 ALA B C 1
ATOM 7589 O O . ALA B 1 230 ? 47.03109 15.46562 41.03124 1.000 73.66444 257 ALA B O 1
ATOM 7595 N N . PRO B 1 231 ? 48.72960 16.50654 39.95634 1.000 73.38106 258 PRO B N 1
ATOM 7596 C CA . PRO B 1 231 ? 48.11488 17.84260 40.04259 1.000 71.04388 258 PRO B CA 1
ATOM 7597 C C . PRO B 1 231 ? 46.78221 17.94859 39.31593 1.000 65.43369 258 PRO B C 1
ATOM 7598 O O . PRO B 1 231 ? 46.48398 17.21124 38.37795 1.000 66.37064 258 PRO B O 1
ATOM 7609 N N . ILE B 1 232 ? 46.00034 18.93236 39.75697 1.000 58.56387 259 ILE B N 1
ATOM 7610 C CA . ILE B 1 232 ? 44.65149 19.19191 39.27627 1.000 52.63778 259 ILE B CA 1
ATOM 7611 C C . ILE B 1 232 ? 44.67776 20.53380 38.56135 1.000 47.62039 259 ILE B C 1
ATOM 7612 O O . ILE B 1 232 ? 45.25825 21.50266 39.05275 1.000 47.20657 259 ILE B O 1
ATOM 7628 N N . ILE B 1 233 ? 44.06497 20.58845 37.38835 1.000 45.65231 260 ILE B N 1
ATOM 7629 C CA . ILE B 1 233 ? 44.00893 21.82225 36.61865 1.000 42.36387 260 ILE B CA 1
ATOM 7630 C C . ILE B 1 233 ? 42.62305 22.42638 36.80822 1.000 41.19996 260 ILE B C 1
ATOM 7631 O O . ILE B 1 233 ? 41.60568 21.74435 36.65293 1.000 38.39363 260 ILE B O 1
ATOM 7647 N N . VAL B 1 234 ? 42.58800 23.69373 37.20208 1.000 43.57587 261 VAL B N 1
ATOM 7648 C CA . VAL B 1 234 ? 41.33902 24.42385 37.36078 1.000 42.78294 261 VAL B CA 1
ATOM 7649 C C . VAL B 1 234 ? 41.34833 25.54014 36.34609 1.000 40.09930 261 VAL B C 1
ATOM 7650 O O . VAL B 1 234 ? 42.32169 26.29141 36.25161 1.000 40.57786 261 VAL B O 1
ATOM 7663 N N . VAL B 1 235 ? 40.27545 25.64404 35.56732 1.000 35.78504 262 VAL B N 1
ATOM 7664 C CA A VAL B 1 235 ? 40.10555 26.71771 34.60441 0.503 34.88253 262 VAL B CA 1
ATOM 7665 C CA B VAL B 1 235 ? 40.10592 26.71652 34.60626 0.497 34.88385 262 VAL B CA 1
ATOM 7666 C C . VAL B 1 235 ? 38.69788 27.26144 34.79017 1.000 34.55943 262 VAL B C 1
ATOM 7667 O O . VAL B 1 235 ? 37.72437 26.50406 34.71350 1.000 34.14043 262 VAL B O 1
ATOM 7692 N N . ILE B 1 236 ? 38.58761 28.56264 35.03650 1.000 35.03803 263 ILE B N 1
ATOM 7693 C CA . ILE B 1 236 ? 37.30837 29.21377 35.27194 1.000 35.73718 263 ILE B CA 1
ATOM 7694 C C . ILE B 1 236 ? 37.26737 30.48166 34.44305 1.000 36.09937 263 ILE B C 1
ATOM 7695 O O . ILE B 1 236 ? 38.19162 31.30186 34.51611 1.000 36.75710 263 ILE B O 1
ATOM 7711 N N . TYR B 1 237 ? 36.19513 30.65199 33.67666 1.000 34.68262 264 TYR B N 1
ATOM 7712 C CA . TYR B 1 237 ? 35.97996 31.80277 32.82994 1.000 35.09562 264 TYR B CA 1
ATOM 7713 C C . TYR B 1 237 ? 34.65474 32.43602 33.21681 1.000 35.67433 264 TYR B C 1
ATOM 7714 O O . TYR B 1 237 ? 33.65643 31.73443 33.39092 1.000 35.24667 264 TYR B O 1
ATOM 7732 N N . LEU B 1 238 ? 34.64620 33.75894 33.29706 1.000 36.89997 265 LEU B N 1
ATOM 7733 C CA . LEU B 1 238 ? 33.42372 34.53935 33.39189 1.000 37.78844 265 LEU B CA 1
ATOM 7734 C C . LEU B 1 238 ? 33.44380 35.61053 32.30962 1.000 38.73322 265 LEU B C 1
ATOM 7735 O O . LEU B 1 238 ? 34.44563 36.30005 32.14312 1.000 39.51783 265 LEU B O 1
ATOM 7751 N N . THR B 1 239 ? 32.33993 35.77789 31.58666 1.000 39.02069 266 THR B N 1
ATOM 7752 C CA . THR B 1 239 ? 32.30003 36.81475 30.56678 1.000 40.38421 266 THR B CA 1
ATOM 7753 C C . THR B 1 239 ? 30.87797 37.34950 30.47738 1.000 41.56283 266 THR B C 1
ATOM 7754 O O . THR B 1 239 ? 29.93579 36.73227 30.97393 1.000 41.02350 266 THR B O 1
ATOM 7765 N N . GLU B 1 240 ? 30.74271 38.50462 29.83725 1.000 43.45848 267 GLU B N 1
ATOM 7766 C CA . GLU B 1 240 ? 29.44898 39.18181 29.65034 1.000 45.15145 267 GLU B CA 1
ATOM 7767 C C . GLU B 1 240 ? 28.73065 39.46507 30.97604 1.000 45.70803 267 GLU B C 1
ATOM 7768 O O . GLU B 1 240 ? 27.50520 39.65476 31.01171 1.000 46.69553 267 GLU B O 1
ATOM 7780 N N . SER B 1 241 ? 29.46834 39.54458 32.07051 1.000 45.46202 268 SER B N 1
ATOM 7781 C CA . SER B 1 241 ? 28.82474 39.82956 33.34039 1.000 48.47095 268 SER B CA 1
ATOM 7782 C C . SER B 1 241 ? 28.51623 41.33087 33.50316 1.000 51.97299 268 SER B C 1
ATOM 7783 O O . SER B 1 241 ? 29.06581 42.20577 32.83004 1.000 50.65820 268 SER B O 1
ATOM 7791 N N . GLN B 1 242 ? 27.61819 41.61971 34.42848 1.000 54.06660 269 GLN B N 1
ATOM 7792 C CA . GLN B 1 242 ? 27.20705 42.98843 34.66919 1.000 60.12574 269 GLN B CA 1
ATOM 7793 C C . GLN B 1 242 ? 27.50657 43.47467 36.07648 1.000 61.10376 269 GLN B C 1
ATOM 7794 O O . GLN B 1 242 ? 27.16913 44.61733 36.40331 1.000 64.36795 269 GLN B O 1
ATOM 7808 N N . VAL B 1 243 ? 28.08736 42.64542 36.92308 1.000 58.50344 270 VAL B N 1
ATOM 7809 C CA . VAL B 1 243 ? 28.52577 43.10882 38.23083 1.000 59.39917 270 VAL B CA 1
ATOM 7810 C C . VAL B 1 243 ? 29.88559 43.79700 38.10534 1.000 60.37419 270 VAL B C 1
ATOM 7811 O O . VAL B 1 243 ? 30.63457 43.61028 37.13502 1.000 58.91321 270 VAL B O 1
ATOM 7824 N N . ASP B 1 244 ? 30.23264 44.57435 39.12813 1.000 64.74681 271 ASP B N 1
ATOM 7825 C CA . ASP B 1 244 ? 31.48962 45.31009 39.10881 1.000 67.37939 271 ASP B CA 1
ATOM 7826 C C . ASP B 1 244 ? 32.66456 44.34706 39.29150 1.000 65.41678 271 ASP B C 1
ATOM 7827 O O . ASP B 1 244 ? 32.49636 43.14260 39.50635 1.000 62.99604 271 ASP B O 1
ATOM 7836 N N . ALA B 1 245 ? 33.88028 44.89132 39.20119 1.000 67.56315 272 ALA B N 1
ATOM 7837 C CA . ALA B 1 245 ? 35.06881 44.04180 39.19941 1.000 66.00432 272 ALA B CA 1
ATOM 7838 C C . ALA B 1 245 ? 35.18920 43.23923 40.49230 1.000 66.35295 272 ALA B C 1
ATOM 7839 O O . ALA B 1 245 ? 35.53968 42.05089 40.46208 1.000 62.86128 272 ALA B O 1
ATOM 7846 N N . ASP B 1 246 ? 34.92287 43.87669 41.63970 1.000 70.83200 273 ASP B N 1
ATOM 7847 C CA . ASP B 1 246 ? 34.98024 43.16729 42.91485 1.000 72.32208 273 ASP B CA 1
ATOM 7848 C C . ASP B 1 246 ? 34.09244 41.93479 42.88444 1.000 69.17865 273 ASP B C 1
ATOM 7849 O O . ASP B 1 246 ? 34.52579 40.82917 43.22679 1.000 68.86780 273 ASP B O 1
ATOM 7858 N N . ALA B 1 247 ? 32.82561 42.11983 42.50723 1.000 65.90349 274 ALA B N 1
ATOM 7859 C CA . ALA B 1 247 ? 31.90539 40.99099 42.44502 1.000 63.11827 274 ALA B CA 1
ATOM 7860 C C . ALA B 1 247 ? 32.33847 39.98448 41.38578 1.000 59.19795 274 ALA B C 1
ATOM 7861 O O . ALA B 1 247 ? 32.17008 38.77658 41.58143 1.000 55.40320 274 ALA B O 1
ATOM 7868 N N . ARG B 1 248 ? 32.92616 40.45586 40.28018 1.000 58.14330 275 ARG B N 1
ATOM 7869 C CA . ARG B 1 248 ? 33.48136 39.53371 39.29262 1.000 57.41600 275 ARG B CA 1
ATOM 7870 C C . ARG B 1 248 ? 34.55730 38.63896 39.90998 1.000 58.69960 275 ARG B C 1
ATOM 7871 O O . ARG B 1 248 ? 34.67994 37.46146 39.55641 1.000 54.22083 275 ARG B O 1
ATOM 7892 N N . ASP B 1 249 ? 35.34365 39.16324 40.83908 1.000 65.51322 276 ASP B N 1
ATOM 7893 C CA . ASP B 1 249 ? 36.26471 38.27417 41.53232 1.000 68.40268 276 ASP B CA 1
ATOM 7894 C C . ASP B 1 249 ? 35.51813 37.36174 42.50293 1.000 67.47322 276 ASP B C 1
ATOM 7895 O O . ASP B 1 249 ? 35.85516 36.17776 42.63957 1.000 66.74265 276 ASP B O 1
ATOM 7904 N N . ALA B 1 250 ? 34.49494 37.88922 43.17474 1.000 65.33450 277 ALA B N 1
ATOM 7905 C CA . ALA B 1 250 ? 33.72867 37.07754 44.11276 1.000 64.22150 277 ALA B CA 1
ATOM 7906 C C . ALA B 1 250 ? 33.06762 35.90031 43.41797 1.000 62.65451 277 ALA B C 1
ATOM 7907 O O . ALA B 1 250 ? 33.04625 34.78826 43.95435 1.000 62.01097 277 ALA B O 1
ATOM 7914 N N . VAL B 1 251 ? 32.51362 36.12960 42.22588 1.000 63.06040 278 VAL B N 1
ATOM 7915 C CA . VAL B 1 251 ? 31.82944 35.07127 41.48427 1.000 62.63811 278 VAL B CA 1
ATOM 7916 C C . VAL B 1 251 ? 32.78611 33.93686 41.17805 1.000 61.49865 278 VAL B C 1
ATOM 7917 O O . VAL B 1 251 ? 32.44115 32.75296 41.29886 1.000 59.34737 278 VAL B O 1
ATOM 7930 N N . ILE B 1 252 ? 33.98748 34.28538 40.71856 1.000 61.02543 279 ILE B N 1
ATOM 7931 C CA . ILE B 1 252 ? 34.97567 33.28159 40.36782 1.000 59.62236 279 ILE B CA 1
ATOM 7932 C C . ILE B 1 252 ? 35.37284 32.49150 41.60678 1.000 59.12769 279 ILE B C 1
ATOM 7933 O O . ILE B 1 252 ? 35.53828 31.26921 41.55175 1.000 58.82597 279 ILE B O 1
ATOM 7949 N N . ALA B 1 253 ? 35.50143 33.17525 42.74674 1.000 60.77281 280 ALA B N 1
ATOM 7950 C CA . ALA B 1 253 ? 35.89116 32.49998 43.98494 1.000 60.32515 280 ALA B CA 1
ATOM 7951 C C . ALA B 1 253 ? 34.82137 31.51094 44.43569 1.000 59.20466 280 ALA B C 1
ATOM 7952 O O . ALA B 1 253 ? 35.14257 30.41421 44.91111 1.000 59.41045 280 ALA B O 1
ATOM 7959 N N . GLU B 1 254 ? 33.54289 31.87265 44.28657 1.000 57.73284 281 GLU B N 1
ATOM 7960 C CA . GLU B 1 254 ? 32.46862 30.95930 44.66706 1.000 56.19785 281 GLU B CA 1
ATOM 7961 C C . GLU B 1 254 ? 32.32209 29.82462 43.66276 1.000 51.99798 281 GLU B C 1
ATOM 7962 O O . GLU B 1 254 ? 32.00609 28.68778 44.04629 1.000 51.52136 281 GLU B O 1
ATOM 7974 N N . VAL B 1 255 ? 32.57295 30.09375 42.37730 1.000 46.70364 282 VAL B N 1
ATOM 7975 C CA . VAL B 1 255 ? 32.63698 29.00266 41.41839 1.000 45.99362 282 VAL B CA 1
ATOM 7976 C C . VAL B 1 255 ? 33.70506 28.00990 41.84117 1.000 45.34384 282 VAL B C 1
ATOM 7977 O O . VAL B 1 255 ? 33.47969 26.79862 41.84458 1.000 44.71156 282 VAL B O 1
ATOM 7990 N N . GLY B 1 256 ? 34.88933 28.51445 42.19537 1.000 46.11886 283 GLY B N 1
ATOM 7991 C CA . GLY B 1 256 ? 35.96786 27.61298 42.53825 1.000 46.92608 283 GLY B CA 1
ATOM 7992 C C . GLY B 1 256 ? 35.61796 26.81082 43.77157 1.000 47.82402 283 GLY B C 1
ATOM 7993 O O . GLY B 1 256 ? 35.76231 25.59083 43.79700 1.000 47.53363 283 GLY B O 1
ATOM 7997 N N . ARG B 1 257 ? 35.08750 27.48882 44.78744 1.000 46.95228 284 ARG B N 1
ATOM 7998 C CA . ARG B 1 257 ? 34.71296 26.79394 46.01428 1.000 48.58261 284 ARG B CA 1
ATOM 7999 C C . ARG B 1 257 ? 33.79942 25.61459 45.71263 1.000 47.76455 284 ARG B C 1
ATOM 8000 O O . ARG B 1 257 ? 34.05047 24.49152 46.15319 1.000 49.52109 284 ARG B O 1
ATOM 8021 N N . LEU B 1 258 ? 32.74532 25.84505 44.93607 1.000 46.08357 285 LEU B N 1
ATOM 8022 C CA . LEU B 1 258 ? 31.77447 24.79190 44.68868 1.000 48.01037 285 LEU B CA 1
ATOM 8023 C C . LEU B 1 258 ? 32.38187 23.66455 43.86281 1.000 48.04911 285 LEU B C 1
ATOM 8024 O O . LEU B 1 258 ? 32.21795 22.48774 44.19366 1.000 48.02225 285 LEU B O 1
ATOM 8040 N N . VAL B 1 259 ? 33.06893 23.99785 42.76802 1.000 47.03180 286 VAL B N 1
ATOM 8041 C CA . VAL B 1 259 ? 33.46650 22.93631 41.84154 1.000 47.07981 286 VAL B CA 1
ATOM 8042 C C . VAL B 1 259 ? 34.61376 22.11309 42.41956 1.000 49.22313 286 VAL B C 1
ATOM 8043 O O . VAL B 1 259 ? 34.68673 20.89168 42.20601 1.000 48.00504 286 VAL B O 1
ATOM 8056 N N . VAL B 1 260 ? 35.54215 22.75719 43.12844 1.000 48.41173 287 VAL B N 1
ATOM 8057 C CA . VAL B 1 260 ? 36.64212 21.98658 43.70269 1.000 51.48605 287 VAL B CA 1
ATOM 8058 C C . VAL B 1 260 ? 36.11193 21.03149 44.76502 1.000 54.86282 287 VAL B C 1
ATOM 8059 O O . VAL B 1 260 ? 36.54305 19.87002 44.85122 1.000 55.87786 287 VAL B O 1
ATOM 8072 N N . GLU B 1 261 ? 35.16453 21.49648 45.58628 1.000 55.45360 288 GLU B N 1
ATOM 8073 C CA . GLU B 1 261 ? 34.59137 20.63192 46.60917 1.000 58.34154 288 GLU B CA 1
ATOM 8074 C C . GLU B 1 261 ? 33.75272 19.52503 45.98309 1.000 57.41000 288 GLU B C 1
ATOM 8075 O O . GLU B 1 261 ? 33.80242 18.37597 46.43324 1.000 58.77600 288 GLU B O 1
ATOM 8087 N N . ALA B 1 262 ? 32.97280 19.84330 44.94743 1.000 55.82422 289 ALA B N 1
ATOM 8088 C CA . ALA B 1 262 ? 32.20706 18.80234 44.26300 1.000 56.98928 289 ALA B CA 1
ATOM 8089 C C . ALA B 1 262 ? 33.12939 17.74067 43.66355 1.000 58.61644 289 ALA B C 1
ATOM 8090 O O . ALA B 1 262 ? 32.80203 16.54584 43.65706 1.000 60.07231 289 ALA B O 1
ATOM 8097 N N . PHE B 1 263 ? 34.28225 18.16435 43.14637 1.000 57.80967 290 PHE B N 1
ATOM 8098 C CA . PHE B 1 263 ? 35.23264 17.22519 42.56591 1.000 60.25811 290 PHE B CA 1
ATOM 8099 C C . PHE B 1 263 ? 35.81675 16.30338 43.62729 1.000 65.89727 290 PHE B C 1
ATOM 8100 O O . PHE B 1 263 ? 35.91904 15.09019 43.41055 1.000 66.58224 290 PHE B O 1
ATOM 8117 N N . HIS B 1 264 ? 36.17883 16.85418 44.79094 1.000 72.15014 291 HIS B N 1
ATOM 8118 C CA . HIS B 1 264 ? 36.81983 16.04605 45.82397 1.000 79.42530 291 HIS B CA 1
ATOM 8119 C C . HIS B 1 264 ? 35.84698 15.05616 46.46023 1.000 83.52026 291 HIS B C 1
ATOM 8120 O O . HIS B 1 264 ? 36.28174 14.00555 46.94417 1.000 85.41317 291 HIS B O 1
ATOM 8134 N N . HIS B 1 265 ? 34.53417 15.34092 46.45133 1.000 87.98818 292 HIS B N 1
ATOM 8135 C CA . HIS B 1 265 ? 33.56372 14.51819 47.18061 1.000 94.25907 292 HIS B CA 1
ATOM 8136 C C . HIS B 1 265 ? 32.71562 13.65921 46.27704 1.000 96.04131 292 HIS B C 1
ATOM 8137 O O . HIS B 1 265 ? 31.86708 12.92678 46.78253 1.000 97.25465 292 HIS B O 1
ATOM 8151 N N . HIS B 1 266 ? 32.94435 13.69957 44.96820 1.000 96.49447 293 HIS B N 1
ATOM 8152 C CA . HIS B 1 266 ? 32.24865 12.79808 44.07531 1.000 99.65986 293 HIS B CA 1
ATOM 8153 C C . HIS B 1 266 ? 30.74129 12.86599 44.31252 1.000 101.31485 293 HIS B C 1
ATOM 8154 O O . HIS B 1 266 ? 30.10632 13.88450 44.03525 1.000 99.75313 293 HIS B O 1
#

B-factor: mean 45.84, std 16.73, range [21.47, 125.15]

Foldseek 3Di:
DLLVVLVVLCVVQQWDKWKWKAFLVPRDIDTDQQVPKFACFLVCLLLLLLLQLLCVVVVNHDQADFDADACVLADPQAVPVNVCNPPGDGLVRLSLCCFARVHQSSSVVSCVSQPHQVSSVVLLVVQPQPFAGADDGPPVSQAGDPPDSHNIGRNNSVQVSCSCSQVNPSGPPVSNVSSQVSQQNHHPLCLQAVVPDPPPKGKGKGKRHHPLLKIWMWMWIHDPPGGIMIMIMIIGNTDDDPVSSSVSSNVSNNSRVVVVVVPD/DVLVVLVVLCVVQQWDKWKWKADLVPRDIDTDQLVPKFACFLVCLLLLLLLQLLCVVVVNFDQADFDADAPVLADPQAVPVVVDNVPTDGLLRLSLCCAQRVGQSSSQVSCVSQVHQVSSVVLLVVLPQPQAGADDGPPVSQAGDPPDSHNIGRNNSSQVSLSCSLPNPSGDPVSSVSSVVSNVNHCRKGDDPLLKIWDWHKAVTMIMTMIIHNGDDDPVVSVVSRVVSCVSRVVVVVPD

Nearest PDB structures (foldseek):
  6yrs-assembly1_A  TM=1.004E+00  e=1.704E-53  synthetic construct
  4uhu-assembly1_A  TM=9.848E-01  e=4.565E-46  synthetic construct
  6ty6-assembly1_C  TM=9.891E-01  e=7.467E-45  synthetic construct
  4b88-assembly1_A  TM=9.804E-01  e=2.582E-45  synthetic construct
  5fqq-assembly1_A  TM=9.870E-01  e=3.159E-43  synthetic construct